Protein AF-A0A812IC26-F1 (afdb_monomer_lite)

Secondary structure (DSSP, 8-state):
-EEEEEETTTEEEEEE--TT-BHHHHHHHHHTT--S---S-EEEEETTEEEPTT-B--HHHHHH-EEEEEGGGG--SSPPP-S-GGG--EEHHHHHHHHHHHHHHGGG-B--SSTTTTSBP-GGG-BHHHHIIIIIHHHHTBTTTBT---HHHHH-S-GGGG--SEEEE--------------SSS------------BHHHHHHHHHHHHHHHT--TT-EEE-HHHHS-TTSHHHH--SSGGGSHHHHHHHHSSEEEEEEPTT-GGGG-HHHHHHHH---SS-TTSPPPEEEEEEE-TTS-EEEE-SS--GGGGGS-HHHHHHHHHHHHTTS-HHHHHHHHT--GGGSPPGGGTSTT-TT-THHHHHHHHHHHTT-

pLDDT: mean 78.59, std 21.85, range [24.56, 97.12]

Radius of gyration: 23.0 Å; chains: 1; bounding box: 57×52×63 Å

Foldseek 3Di:
DWAWEQEQPPGTDTDDDDWQDFPVNVVVVVVVVDPDDAAFFKWKDFQADTGDGRHTCDPVSRVRHIYIDGCRLLFDNAFADAPALLLLFDFLVSLVSVLVSCQRPQQVYADCDDPRGRHGGHLQQAALVNCLVVPFPRRQAPHDVRLGAFSSRRRDPDSNLRGAQEEEQEDADDDDDQPQPDDPDDDRDGDDDDGLRDRSLLVSLQVVVVCVQQVHDSSHTYNDLSRSAGSSCNVVQDDPDPCSHSNNSNLLRYLAYEYEAGPQLVCLLALVSVVSVQPAPPPDPPDRGHKYKYWYADPVSHIAMQTDDFHDVLVVDDVVVSVVVNCVRRVVPPCVSVVSSVVHDNLVSDDPPPPPVDDPPPPVSVVVVVSVVVVVD

Structure (mmCIF, N/CA/C/O backbone):
data_AF-A0A812IC26-F1
#
_entry.id   AF-A0A812IC26-F1
#
loop_
_atom_site.group_PDB
_atom_site.id
_atom_site.type_symbol
_atom_site.label_atom_id
_atom_site.label_alt_id
_atom_site.label_comp_id
_atom_site.label_asym_id
_atom_site.label_entity_id
_atom_site.label_seq_id
_atom_site.pdbx_PDB_ins_code
_atom_site.Cartn_x
_atom_site.Cartn_y
_atom_site.Cartn_z
_atom_site.occupancy
_atom_site.B_iso_or_equiv
_atom_site.auth_seq_id
_atom_site.auth_comp_id
_atom_site.auth_asym_id
_atom_site.auth_atom_id
_atom_site.pdbx_PDB_model_num
ATOM 1 N N . MET A 1 1 ? -28.533 -3.841 28.587 1.00 87.88 1 MET A N 1
ATOM 2 C CA . MET A 1 1 ? -28.176 -3.958 27.155 1.00 87.88 1 MET A CA 1
ATOM 3 C C . MET A 1 1 ? -26.766 -4.521 27.068 1.00 87.88 1 MET A C 1
ATOM 5 O O . MET A 1 1 ? -25.979 -4.251 27.968 1.00 87.88 1 MET A O 1
ATOM 9 N N . SER A 1 2 ? -26.449 -5.312 26.048 1.00 92.31 2 SER A N 1
ATOM 10 C CA . SER A 1 2 ? -25.090 -5.807 25.799 1.00 92.31 2 SER A CA 1
ATOM 11 C C . SER A 1 2 ? -24.485 -5.094 24.594 1.00 92.31 2 SER A C 1
ATOM 13 O O . SER A 1 2 ? -25.153 -4.957 23.574 1.00 92.31 2 SER A O 1
ATOM 15 N N . LEU A 1 3 ? -23.233 -4.669 24.716 1.00 95.88 3 LEU A N 1
ATOM 16 C CA . LEU A 1 3 ? -22.389 -4.235 23.612 1.00 95.88 3 LEU A CA 1
ATOM 17 C C . LEU A 1 3 ? -21.747 -5.472 22.974 1.00 95.88 3 LEU A C 1
ATOM 19 O O . LEU A 1 3 ? -21.038 -6.217 23.656 1.00 95.88 3 LEU A O 1
ATOM 23 N N . ALA A 1 4 ? -21.973 -5.664 21.675 1.00 96.31 4 ALA A N 1
ATOM 24 C CA . ALA A 1 4 ? -21.235 -6.636 20.877 1.00 96.31 4 ALA A CA 1
ATOM 25 C C . ALA A 1 4 ? -19.895 -6.032 20.430 1.00 96.31 4 ALA A C 1
ATOM 27 O O . ALA A 1 4 ? -19.865 -4.955 19.834 1.00 96.31 4 ALA A O 1
ATOM 28 N N . VAL A 1 5 ? -18.798 -6.730 20.717 1.00 95.94 5 VAL A N 1
ATOM 29 C CA . VAL A 1 5 ? -17.430 -6.352 20.345 1.00 95.94 5 VAL A CA 1
ATOM 30 C C . VAL A 1 5 ? -16.889 -7.430 19.415 1.00 95.94 5 VAL A C 1
ATOM 32 O O . VAL A 1 5 ? -16.542 -8.518 19.870 1.00 95.94 5 VAL A O 1
ATOM 35 N N . ASP A 1 6 ? -16.847 -7.168 18.113 1.00 94.81 6 ASP A N 1
ATOM 36 C CA . ASP A 1 6 ? -16.187 -8.057 17.157 1.00 94.81 6 ASP A CA 1
ATOM 37 C C . ASP A 1 6 ? -14.669 -7.917 17.293 1.00 94.81 6 ASP A C 1
ATOM 39 O O . ASP A 1 6 ? -14.113 -6.834 17.097 1.00 94.81 6 ASP A O 1
ATOM 43 N N . VAL A 1 7 ? -14.003 -9.014 17.647 1.00 91.19 7 VAL A N 1
ATOM 44 C CA . VAL A 1 7 ? -12.547 -9.116 17.693 1.00 91.19 7 VAL A CA 1
ATOM 45 C C . VAL A 1 7 ? -12.116 -10.047 16.554 1.00 91.19 7 VAL A C 1
ATOM 47 O O . VAL A 1 7 ? -12.247 -11.272 16.677 1.00 91.19 7 VAL A O 1
ATOM 50 N N . PRO A 1 8 ? -11.603 -9.502 15.438 1.00 86.69 8 PRO A N 1
ATOM 51 C CA . PRO A 1 8 ? -11.190 -10.280 14.276 1.00 86.69 8 PRO A CA 1
ATOM 52 C C . PRO A 1 8 ? -10.247 -11.428 14.660 1.00 86.69 8 PRO A C 1
ATOM 54 O O . PRO A 1 8 ? -9.259 -11.234 15.364 1.00 86.69 8 PRO A O 1
ATOM 57 N N . GLY A 1 9 ? -10.572 -12.645 14.213 1.00 80.81 9 GLY A N 1
ATOM 58 C CA . GLY A 1 9 ? -9.812 -13.863 14.524 1.00 80.81 9 GLY A CA 1
ATOM 59 C C . GLY A 1 9 ? -10.130 -14.523 15.874 1.00 80.81 9 GLY A C 1
ATOM 60 O O . GLY A 1 9 ? -9.715 -15.658 16.087 1.00 80.81 9 GLY A O 1
ATOM 61 N N . VAL A 1 10 ? -10.889 -13.864 16.755 1.00 85.06 10 VAL A N 1
ATOM 62 C CA . VAL A 1 10 ? -11.349 -14.420 18.044 1.00 85.06 10 VAL A CA 1
ATOM 63 C C . VAL A 1 10 ? -12.863 -14.645 18.032 1.00 85.06 10 VAL A C 1
ATOM 65 O O . VAL A 1 10 ? -13.332 -15.686 18.484 1.00 85.06 10 VAL A O 1
ATOM 68 N N . GLY A 1 11 ? -13.622 -13.696 17.481 1.00 88.06 11 GLY A N 1
ATOM 69 C CA . GLY A 1 11 ? -15.082 -13.719 17.412 1.00 88.06 11 GLY A CA 1
ATOM 70 C C . GLY A 1 11 ? -15.726 -12.550 18.157 1.00 88.06 11 GLY A C 1
ATOM 71 O O . GLY A 1 11 ? -15.061 -11.589 18.542 1.00 88.06 11 GLY A O 1
ATOM 72 N N . SER A 1 12 ? -17.042 -12.632 18.358 1.00 93.00 12 SER A N 1
ATOM 73 C CA . SER A 1 12 ? -17.798 -11.585 19.046 1.00 93.00 12 SER A CA 1
ATOM 74 C C . SER A 1 12 ? -17.805 -11.804 20.559 1.00 93.00 12 SER A C 1
ATOM 76 O O . SER A 1 12 ? -18.192 -12.868 21.046 1.00 93.00 12 SER A O 1
ATOM 78 N N . LEU A 1 13 ? -17.391 -10.785 21.308 1.00 94.12 13 LEU A N 1
ATOM 79 C CA . LEU A 1 13 ? -17.480 -10.721 22.762 1.00 94.12 13 LEU A CA 1
ATOM 80 C C . LEU A 1 13 ? -18.705 -9.893 23.165 1.00 94.12 13 LEU A C 1
ATOM 82 O O . LEU A 1 13 ? -19.020 -8.886 22.536 1.00 94.12 13 LEU A O 1
ATOM 86 N N . SER A 1 14 ? -19.369 -10.286 24.251 1.00 94.50 14 SER A N 1
ATOM 87 C CA . SER A 1 14 ? -20.509 -9.549 24.805 1.00 94.50 14 SER A CA 1
ATOM 88 C C . SER A 1 14 ? -20.125 -8.891 26.126 1.00 94.50 14 SER A C 1
ATOM 90 O O . SER A 1 14 ? -19.781 -9.581 27.089 1.00 94.50 14 SER A O 1
ATOM 92 N N . LEU A 1 15 ? -20.218 -7.564 26.181 1.00 94.25 15 LEU A N 1
ATOM 93 C CA . LEU A 1 15 ? -19.933 -6.752 27.364 1.00 94.25 15 LEU A CA 1
ATOM 94 C C . LEU A 1 15 ? -21.216 -6.049 27.848 1.00 94.25 15 LEU A C 1
ATOM 96 O O . LEU A 1 15 ? -21.924 -5.466 27.027 1.00 94.25 15 LEU A O 1
ATOM 100 N N . PRO A 1 16 ? -21.547 -6.045 29.153 1.00 94.75 16 PRO A N 1
ATOM 101 C CA . PRO A 1 16 ? -22.665 -5.255 29.662 1.00 94.75 16 PRO A CA 1
ATOM 102 C C . PRO A 1 16 ? -22.451 -3.757 29.415 1.00 94.75 16 PRO A C 1
ATOM 104 O O . PRO A 1 16 ? -21.486 -3.165 29.900 1.00 94.75 16 PRO A O 1
ATOM 107 N N . TRP A 1 17 ? -23.366 -3.133 28.677 1.00 96.38 17 TRP A N 1
ATOM 108 C CA . TRP A 1 17 ? -23.317 -1.697 28.422 1.00 96.38 17 TRP A CA 1
ATOM 109 C C . TRP A 1 17 ? -24.003 -0.914 29.545 1.00 96.38 17 TRP A C 1
ATOM 111 O O . TRP A 1 17 ? -25.083 -1.296 30.008 1.00 96.38 17 TRP A O 1
ATOM 121 N N . HIS A 1 18 ? -23.393 0.203 29.935 1.00 94.69 18 HIS A N 1
ATOM 122 C CA . HIS A 1 18 ? -23.924 1.176 30.885 1.00 94.69 18 HIS A CA 1
ATOM 123 C C . HIS A 1 18 ? -23.484 2.596 30.498 1.00 94.69 18 HIS A C 1
ATOM 125 O O . HIS A 1 18 ? -22.534 2.780 29.735 1.00 94.69 18 HIS A O 1
ATOM 131 N N . VAL A 1 19 ? -24.179 3.603 31.032 1.00 93.50 19 VAL A N 1
ATOM 132 C CA . VAL A 1 19 ? -23.830 5.014 30.822 1.00 93.50 19 VAL A CA 1
ATOM 133 C C . VAL A 1 19 ? -22.441 5.282 31.399 1.00 93.50 19 VAL A C 1
ATOM 135 O O . VAL A 1 19 ? -22.195 4.981 32.563 1.00 93.50 19 VAL A O 1
ATOM 138 N N . GLY A 1 20 ? -21.554 5.854 30.584 1.00 93.94 20 GLY A N 1
ATOM 139 C CA . GLY A 1 20 ? -20.173 6.153 30.968 1.00 93.94 20 GLY A CA 1
ATOM 140 C C . GLY A 1 20 ? -19.151 5.082 30.583 1.00 93.94 20 GLY A C 1
ATOM 141 O O . GLY A 1 20 ? -17.967 5.323 30.777 1.00 93.94 20 GLY A O 1
ATOM 142 N N . LEU A 1 21 ? -19.569 3.949 30.000 1.00 96.44 21 LEU A N 1
ATOM 143 C CA . LEU A 1 21 ? -18.634 2.967 29.444 1.00 96.44 21 LEU A CA 1
ATOM 144 C C . LEU A 1 21 ? -17.752 3.625 28.373 1.00 96.44 21 LEU A C 1
ATOM 146 O O . LEU A 1 21 ? -18.279 4.203 27.419 1.00 96.44 21 LEU A O 1
ATOM 150 N N . THR A 1 22 ? -16.432 3.502 28.504 1.00 97.12 22 THR A N 1
ATOM 151 C CA . THR A 1 22 ? -15.472 4.122 27.581 1.00 97.12 22 THR A CA 1
ATOM 152 C C . THR A 1 22 ? -14.854 3.123 26.604 1.00 97.12 22 THR A C 1
ATOM 154 O O . THR A 1 22 ? -14.890 1.906 26.811 1.00 97.12 22 THR A O 1
ATOM 157 N N . THR A 1 23 ? -14.247 3.628 25.531 1.00 95.44 23 THR A N 1
ATOM 158 C CA . THR A 1 23 ? -13.433 2.832 24.599 1.00 95.44 23 THR A CA 1
ATOM 159 C C . THR A 1 23 ? -12.290 2.091 25.296 1.00 95.44 23 THR A C 1
ATOM 161 O O . THR A 1 23 ? -12.071 0.909 25.024 1.00 95.44 23 THR A O 1
ATOM 164 N N . ASP A 1 24 ? -11.608 2.737 26.242 1.00 94.94 24 ASP A N 1
ATOM 165 C CA . ASP A 1 24 ? -10.506 2.146 27.008 1.00 94.94 24 ASP A CA 1
ATOM 166 C C . ASP A 1 24 ? -10.986 0.974 27.882 1.00 94.94 24 ASP A C 1
ATOM 168 O O . ASP A 1 24 ? -10.296 -0.044 27.992 1.00 94.94 24 ASP A O 1
ATOM 172 N N . ASP A 1 25 ? -12.189 1.064 28.458 1.00 95.62 25 ASP A N 1
ATOM 173 C CA . ASP A 1 25 ? -12.786 -0.032 29.230 1.00 95.62 25 ASP A CA 1
ATOM 174 C C . ASP A 1 25 ? -13.107 -1.242 28.349 1.00 95.62 25 ASP A C 1
ATOM 176 O O . ASP A 1 25 ? -12.844 -2.385 28.735 1.00 95.62 25 ASP A O 1
ATOM 180 N N . VAL A 1 26 ? -13.628 -1.002 27.141 1.00 95.19 26 VAL A N 1
ATOM 181 C CA . VAL A 1 26 ? -13.911 -2.055 26.155 1.00 95.19 26 VAL A CA 1
ATOM 182 C C . VAL A 1 26 ? -12.618 -2.745 25.712 1.00 95.19 26 VAL A C 1
ATOM 184 O O . VAL A 1 26 ? -12.562 -3.977 25.670 1.00 95.19 26 VAL A O 1
ATOM 187 N N . ILE A 1 27 ? -11.560 -1.978 25.431 1.00 93.31 27 ILE A N 1
ATOM 188 C CA . ILE A 1 27 ? -10.242 -2.515 25.062 1.00 93.31 27 ILE A CA 1
ATOM 189 C C . ILE A 1 27 ? -9.655 -3.334 26.216 1.00 93.31 27 ILE A C 1
ATOM 191 O O . ILE A 1 27 ? -9.211 -4.465 26.003 1.00 93.31 27 ILE A O 1
ATOM 195 N N . ARG A 1 28 ? -9.700 -2.812 27.450 1.00 92.56 28 ARG A N 1
ATOM 196 C CA . ARG A 1 28 ? -9.220 -3.517 28.649 1.00 92.56 28 ARG A CA 1
ATOM 197 C C . ARG A 1 28 ? -9.967 -4.830 28.850 1.00 92.56 28 ARG A C 1
ATOM 199 O O . ARG A 1 28 ? -9.340 -5.847 29.131 1.00 92.56 28 ARG A O 1
ATOM 206 N N . PHE A 1 29 ? -11.284 -4.836 28.658 1.00 93.00 29 PHE A N 1
ATOM 207 C CA . PHE A 1 29 ? -12.080 -6.057 28.717 1.00 93.00 29 PHE A CA 1
ATOM 208 C C . PHE A 1 29 ? -11.655 -7.073 27.652 1.00 93.00 29 PHE A C 1
ATOM 210 O O . PHE A 1 29 ? -11.419 -8.235 27.988 1.00 93.00 29 PHE A O 1
ATOM 217 N N . ALA A 1 30 ? -11.503 -6.649 26.394 1.00 91.38 30 ALA A N 1
ATOM 218 C CA . ALA A 1 30 ? -11.080 -7.534 25.311 1.00 91.38 30 ALA A CA 1
ATOM 219 C C . ALA A 1 30 ? -9.701 -8.162 25.585 1.00 91.38 30 ALA A C 1
ATOM 221 O O . ALA A 1 30 ? -9.525 -9.364 25.387 1.00 91.38 30 ALA A O 1
ATOM 222 N N . LEU A 1 31 ? -8.759 -7.394 26.142 1.00 88.38 31 LEU A N 1
ATOM 223 C CA . LEU A 1 31 ? -7.432 -7.881 26.537 1.00 88.38 31 LEU A CA 1
ATOM 224 C C . LEU A 1 31 ? -7.481 -9.005 27.583 1.00 88.38 31 LEU A C 1
ATOM 226 O O . LEU A 1 31 ? -6.656 -9.909 27.538 1.00 88.38 31 LEU A O 1
ATOM 230 N N . THR A 1 32 ? -8.463 -9.013 28.490 1.00 88.38 32 THR A N 1
ATOM 231 C CA . THR A 1 32 ? -8.605 -10.117 29.465 1.00 88.38 32 THR A CA 1
ATOM 232 C C . THR A 1 32 ? -9.073 -11.435 28.842 1.00 88.38 32 THR A C 1
ATOM 234 O O . THR A 1 32 ? -9.007 -12.480 29.487 1.00 88.38 32 THR A O 1
ATOM 237 N N . ARG A 1 33 ? -9.583 -11.401 27.605 1.00 86.12 33 ARG A N 1
ATOM 238 C CA . ARG A 1 33 ? -10.199 -12.549 26.921 1.00 86.12 33 ARG A CA 1
ATOM 239 C C . ARG A 1 33 ? -9.376 -13.077 25.752 1.00 86.12 33 ARG A C 1
ATOM 241 O O . ARG A 1 33 ? -9.688 -14.150 25.244 1.00 86.12 33 ARG A O 1
ATOM 248 N N . VAL A 1 34 ? -8.334 -12.356 25.346 1.00 83.50 34 VAL A N 1
ATOM 249 C CA . VAL A 1 34 ? -7.457 -12.727 24.235 1.00 83.50 34 VAL A CA 1
ATOM 250 C C . VAL A 1 34 ? -6.061 -13.009 24.777 1.00 83.50 34 VAL A C 1
ATOM 252 O O . VAL A 1 34 ? -5.439 -12.149 25.385 1.00 83.50 34 VAL A O 1
ATOM 255 N N . SER A 1 35 ? -5.555 -14.222 24.550 1.00 74.25 35 SER A N 1
ATOM 256 C CA . SER A 1 35 ? -4.251 -14.674 25.062 1.00 74.25 35 SER A CA 1
ATOM 257 C C . SER A 1 35 ? -3.044 -14.170 24.259 1.00 74.25 35 SER A C 1
ATOM 259 O O . SER A 1 35 ? -1.904 -14.330 24.694 1.00 74.25 35 SER A O 1
ATOM 261 N N . GLN A 1 36 ? -3.266 -13.588 23.079 1.00 73.06 36 GLN A N 1
ATOM 262 C CA . GLN A 1 36 ? -2.198 -13.088 22.214 1.00 73.06 36 GLN A CA 1
ATOM 263 C C . GLN A 1 36 ? -1.630 -11.764 22.734 1.00 73.06 36 GLN A C 1
ATOM 265 O O . GLN A 1 36 ? -2.377 -10.896 23.180 1.00 73.06 36 GLN A O 1
ATOM 270 N N . ARG A 1 37 ? -0.307 -11.584 22.618 1.00 77.88 37 ARG A N 1
ATOM 271 C CA . ARG A 1 37 ? 0.336 -10.283 22.851 1.00 77.88 37 ARG A CA 1
ATOM 272 C C . ARG A 1 37 ? -0.104 -9.282 21.789 1.00 77.88 37 ARG A C 1
ATOM 274 O O . ARG A 1 37 ? -0.254 -9.633 20.621 1.00 77.88 37 ARG A O 1
ATOM 281 N N . TRP A 1 38 ? -0.348 -8.048 22.219 1.00 85.44 38 TRP A N 1
ATOM 282 C CA . TRP A 1 38 ? -0.784 -6.957 21.356 1.00 85.44 38 TRP A CA 1
ATOM 283 C C . TRP A 1 38 ? 0.335 -5.920 21.254 1.00 85.44 38 TRP A C 1
ATOM 285 O O . TRP A 1 38 ? 0.819 -5.427 22.268 1.00 85.44 38 TRP A O 1
ATOM 295 N N . HIS A 1 39 ? 0.713 -5.583 20.029 1.00 84.88 39 HIS A N 1
ATOM 296 C CA . HIS A 1 39 ? 1.745 -4.619 19.659 1.00 84.88 39 HIS A CA 1
ATOM 297 C C . HIS A 1 39 ? 1.134 -3.496 18.817 1.00 84.88 39 HIS A C 1
ATOM 299 O O . HIS A 1 39 ? 0.123 -3.701 18.137 1.00 84.88 39 HIS A O 1
ATOM 305 N N . GLY A 1 40 ? 1.724 -2.307 18.883 1.00 84.88 40 GLY A N 1
ATOM 306 C CA . GLY A 1 40 ? 1.237 -1.104 18.209 1.00 84.88 40 GLY A CA 1
ATOM 307 C C . GLY A 1 40 ? -0.170 -0.654 18.601 1.00 84.88 40 GLY A C 1
ATOM 308 O O . GLY A 1 40 ? -0.735 -1.094 19.607 1.00 84.88 40 GLY A O 1
ATOM 309 N N . ASN A 1 41 ? -0.754 0.231 17.797 1.00 88.56 41 ASN A N 1
ATOM 310 C CA . ASN A 1 41 ? -2.016 0.886 18.139 1.00 88.56 41 ASN A CA 1
ATOM 311 C C . ASN A 1 41 ? -3.234 -0.034 18.070 1.00 88.56 41 ASN A C 1
ATOM 313 O O . ASN A 1 41 ? -3.218 -1.120 17.472 1.00 88.56 41 ASN A O 1
ATOM 317 N N . LYS A 1 42 ? -4.312 0.434 18.696 1.00 90.62 42 LYS A N 1
ATOM 318 C CA . LYS A 1 42 ? -5.634 -0.186 18.704 1.00 90.62 42 LYS A CA 1
ATOM 319 C C . LYS A 1 42 ? -6.669 0.863 18.361 1.00 90.62 42 LYS A C 1
ATOM 321 O O . LYS A 1 42 ? -6.502 2.029 18.706 1.00 90.62 42 LYS A O 1
ATOM 326 N N . LEU A 1 43 ? -7.728 0.433 17.692 1.00 92.38 43 LEU A N 1
ATOM 327 C CA . LEU A 1 43 ? -8.830 1.309 17.336 1.00 92.38 43 LEU A CA 1
ATOM 328 C C . LEU A 1 43 ? -10.148 0.560 17.494 1.00 92.38 43 LEU A C 1
ATOM 330 O O . LEU A 1 43 ? -10.287 -0.555 16.997 1.00 92.38 43 LEU A O 1
ATOM 334 N N . LEU A 1 44 ? -11.121 1.178 18.157 1.00 95.62 44 LEU A N 1
ATOM 335 C CA . LEU A 1 44 ? -12.506 0.729 18.081 1.00 95.62 44 LEU A CA 1
ATOM 336 C C . LEU A 1 44 ? -13.200 1.471 16.946 1.00 95.62 44 LEU A C 1
ATOM 338 O O . LEU A 1 44 ? -13.047 2.680 16.794 1.00 95.62 44 LEU A O 1
ATOM 342 N N . THR A 1 45 ? -13.968 0.743 16.146 1.00 94.62 45 THR A N 1
ATOM 343 C CA . THR A 1 45 ? -14.735 1.321 15.037 1.00 94.62 45 THR A CA 1
ATOM 344 C C . THR A 1 45 ? -16.197 0.916 15.129 1.00 94.62 45 THR A C 1
ATOM 346 O O . THR A 1 45 ? -16.514 -0.168 15.618 1.00 94.62 45 THR A O 1
ATOM 349 N N . SER A 1 46 ? -17.097 1.791 14.688 1.00 93.44 46 SER A N 1
ATOM 350 C CA . SER A 1 46 ? -18.534 1.513 14.611 1.00 93.44 46 SER A CA 1
ATOM 351 C C . SER A 1 46 ? -19.135 2.263 13.429 1.00 93.44 46 SER A C 1
ATOM 353 O O . SER A 1 46 ? -19.158 3.495 13.407 1.00 93.44 46 SER A O 1
ATOM 355 N N . GLY A 1 47 ? -19.585 1.528 12.411 1.00 90.00 47 GLY A N 1
ATOM 356 C 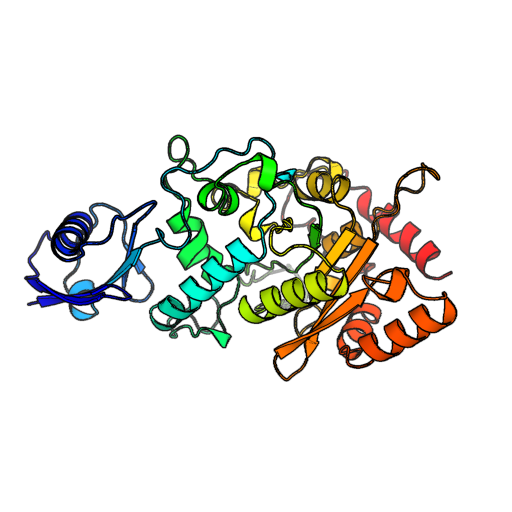CA . GLY A 1 47 ? -20.047 2.133 11.163 1.00 90.00 47 GLY A CA 1
ATOM 357 C C . GLY A 1 47 ? -18.959 3.007 10.526 1.00 90.00 47 GLY A C 1
ATOM 358 O O . GLY A 1 47 ? -17.866 2.538 10.225 1.00 90.00 47 GLY A O 1
ATOM 359 N N . LEU A 1 48 ? -19.261 4.296 10.358 1.00 90.12 48 LEU A N 1
ATOM 360 C CA . LEU A 1 48 ? -18.353 5.303 9.796 1.00 90.12 48 LEU A CA 1
ATOM 361 C C . LEU A 1 48 ? -17.370 5.900 10.814 1.00 90.12 48 LEU A C 1
ATOM 363 O O . LEU A 1 48 ? -16.534 6.721 10.443 1.00 90.12 48 LEU A O 1
ATOM 367 N N . GLN A 1 49 ? -17.489 5.549 12.094 1.00 91.44 49 GLN A N 1
ATOM 368 C CA . GLN A 1 49 ? -16.741 6.198 13.165 1.00 91.44 49 GLN A CA 1
ATOM 369 C C . GLN A 1 49 ? -15.494 5.408 13.556 1.00 91.44 49 GLN A C 1
ATOM 371 O O . GLN A 1 49 ? -15.543 4.194 13.772 1.00 91.44 49 GLN A O 1
ATOM 376 N N . GLN A 1 50 ? -14.397 6.145 13.712 1.00 94.38 50 GLN A N 1
ATOM 377 C CA . GLN A 1 50 ? -13.211 5.744 14.457 1.00 94.38 50 GLN A CA 1
ATOM 378 C C . GLN A 1 50 ? -13.332 6.343 15.856 1.00 94.38 50 GLN A C 1
ATOM 380 O O . GLN A 1 50 ? -13.412 7.563 15.980 1.00 94.38 50 GLN A O 1
ATOM 385 N N . LEU A 1 51 ? -13.393 5.501 16.883 1.00 94.00 51 LEU A N 1
ATOM 386 C CA . LEU A 1 51 ? -13.589 5.943 18.260 1.00 94.00 51 LEU A CA 1
ATOM 387 C C . LEU A 1 51 ? -12.233 6.220 18.912 1.00 94.00 51 LEU A C 1
ATOM 389 O O . LEU A 1 51 ? -11.326 5.382 18.863 1.00 94.00 51 LEU A O 1
ATOM 393 N N . GLY A 1 52 ? -12.100 7.398 19.513 1.00 89.88 52 GLY A N 1
ATOM 394 C CA . GLY A 1 52 ? -10.884 7.849 20.181 1.00 89.88 52 GLY A CA 1
ATOM 395 C C . GLY A 1 52 ? -10.642 7.156 21.522 1.00 89.88 52 GLY A C 1
ATOM 396 O O . GLY A 1 52 ? -11.486 6.423 22.040 1.00 89.88 52 GLY A O 1
ATOM 397 N N . SER A 1 53 ? -9.476 7.405 22.119 1.00 88.44 53 SER A N 1
ATOM 398 C CA . SER A 1 53 ? -9.193 6.942 23.484 1.00 88.44 53 SER A CA 1
ATOM 399 C C . SER A 1 53 ? -10.086 7.664 24.491 1.00 88.44 53 SER A C 1
ATOM 401 O O . SER A 1 53 ? -10.344 8.863 24.359 1.00 88.44 53 SER A O 1
ATOM 403 N N . ASN A 1 54 ? -10.558 6.914 25.485 1.00 93.06 54 ASN A N 1
ATOM 404 C CA . ASN A 1 54 ? -11.442 7.383 26.550 1.00 93.06 54 ASN A CA 1
ATOM 405 C C . ASN A 1 54 ? -12.755 8.051 26.065 1.00 93.06 54 ASN A C 1
ATOM 407 O O . ASN A 1 54 ? -13.375 8.827 26.792 1.00 93.06 54 ASN A O 1
ATOM 411 N N . GLU A 1 55 ? -13.198 7.758 24.838 1.00 95.38 55 GLU A N 1
ATOM 412 C CA . GLU A 1 55 ? -14.477 8.229 24.300 1.00 95.38 55 GLU A CA 1
ATOM 413 C C . GLU A 1 55 ? -15.636 7.400 24.875 1.00 95.38 55 GLU A C 1
ATOM 415 O O . GLU A 1 55 ? -15.526 6.183 25.042 1.00 95.38 55 GLU A O 1
ATOM 420 N N . VAL A 1 56 ? -16.762 8.047 25.189 1.00 96.06 56 VAL A N 1
ATOM 421 C CA . VAL A 1 56 ? -17.933 7.374 25.768 1.00 96.06 56 VAL A CA 1
ATOM 422 C C . VAL A 1 56 ? -18.700 6.612 24.686 1.00 96.06 56 VAL A C 1
ATOM 424 O O . VAL A 1 56 ? -19.144 7.187 23.693 1.00 96.06 56 VAL A O 1
ATOM 427 N N . ILE A 1 57 ? -18.941 5.320 24.916 1.00 95.94 57 ILE A N 1
ATOM 428 C CA . ILE A 1 57 ? -19.749 4.476 24.035 1.00 95.94 57 ILE A CA 1
ATOM 429 C C . ILE A 1 57 ? -21.220 4.863 24.179 1.00 95.94 57 ILE A C 1
ATOM 431 O O . ILE A 1 57 ? -21.887 4.521 25.161 1.00 95.94 57 ILE A O 1
ATOM 435 N N . THR A 1 58 ? -21.748 5.555 23.171 1.00 94.94 58 THR A N 1
ATOM 436 C CA . THR A 1 58 ? -23.161 5.945 23.143 1.00 94.94 58 THR A CA 1
ATOM 437 C C . THR A 1 58 ? -24.081 4.726 23.061 1.00 94.94 58 THR A C 1
ATOM 439 O O . THR A 1 58 ? -23.688 3.642 22.621 1.00 94.94 58 THR A O 1
ATOM 442 N N . GLN A 1 59 ? -25.350 4.905 23.431 1.00 93.38 59 GLN A N 1
ATOM 443 C CA . GLN A 1 59 ? -26.357 3.855 23.275 1.00 93.38 59 GLN A CA 1
ATOM 444 C C . GLN A 1 59 ? -26.498 3.417 21.806 1.00 93.38 59 GLN A C 1
ATOM 446 O O . GLN A 1 59 ? -26.652 2.229 21.536 1.00 93.38 59 GLN A O 1
ATOM 451 N N . GLN A 1 60 ? -26.395 4.355 20.856 1.00 92.62 60 GLN A N 1
ATOM 452 C CA . GLN A 1 60 ? -26.462 4.063 19.422 1.00 92.62 60 GLN A CA 1
ATOM 453 C C . GLN A 1 60 ? -25.265 3.224 18.956 1.00 92.62 60 GLN A C 1
ATOM 455 O O . GLN A 1 60 ? -25.450 2.230 18.257 1.00 92.62 60 GLN A O 1
ATOM 460 N N . THR A 1 61 ? -24.051 3.577 19.386 1.00 92.75 61 THR A N 1
ATOM 461 C CA . THR A 1 61 ? -22.833 2.794 19.126 1.00 92.75 61 THR A CA 1
ATOM 462 C C . THR A 1 61 ? -22.966 1.384 19.698 1.00 92.75 61 THR A C 1
ATOM 464 O O . THR A 1 61 ? -22.618 0.406 19.044 1.00 92.75 61 THR A O 1
ATOM 467 N N . ALA A 1 62 ? -23.533 1.258 20.899 1.00 91.88 62 ALA A N 1
ATOM 468 C CA . ALA A 1 62 ? -23.713 -0.036 21.535 1.00 91.88 62 ALA A CA 1
ATOM 469 C C . ALA A 1 62 ? -24.742 -0.936 20.842 1.00 91.88 62 ALA A C 1
ATOM 471 O O . ALA A 1 62 ? -24.541 -2.148 20.801 1.00 91.88 62 ALA A O 1
ATOM 472 N N . LEU A 1 63 ? -25.799 -0.356 20.263 1.00 92.69 63 LEU A N 1
ATOM 473 C CA . LEU A 1 63 ? -26.773 -1.082 19.443 1.00 92.69 63 LEU A CA 1
ATOM 474 C C . LEU A 1 63 ? -26.174 -1.565 18.116 1.00 92.69 63 LEU A C 1
ATOM 476 O O . LEU A 1 63 ? -26.472 -2.675 17.686 1.00 92.69 63 LEU A O 1
ATOM 480 N N . SER A 1 64 ? -25.324 -0.750 17.486 1.00 91.44 64 SER A N 1
ATOM 481 C CA . SER A 1 64 ? -24.638 -1.104 16.234 1.00 91.44 64 SER A CA 1
ATOM 482 C C . SER A 1 64 ? -23.488 -2.095 16.435 1.00 91.44 64 SER A C 1
ATOM 484 O O . SER A 1 64 ? -23.068 -2.755 15.486 1.00 91.44 64 SER A O 1
ATOM 486 N N . GLY A 1 65 ? -22.974 -2.196 17.662 1.00 94.31 65 GLY A N 1
ATOM 487 C CA . GLY A 1 65 ? -21.758 -2.935 17.972 1.00 94.31 65 GLY A CA 1
ATOM 488 C C . GLY A 1 65 ? -20.491 -2.173 17.581 1.00 94.31 65 GLY A C 1
ATOM 489 O O . GLY A 1 65 ? -20.519 -1.131 16.915 1.00 94.31 65 GLY A O 1
ATOM 490 N N . VAL A 1 66 ? -19.356 -2.703 18.025 1.00 96.50 66 VAL A N 1
ATOM 491 C CA . VAL A 1 66 ? -18.026 -2.165 17.727 1.00 96.50 66 VAL A CA 1
ATOM 492 C C . VAL A 1 66 ? -17.115 -3.263 17.198 1.00 96.50 66 VAL A C 1
ATOM 494 O O . VAL A 1 66 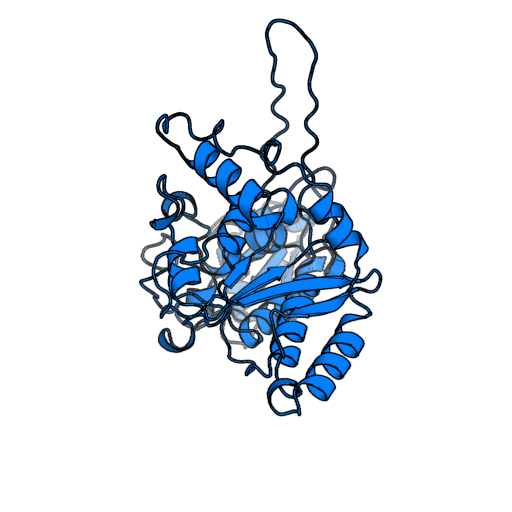? -17.243 -4.427 17.570 1.00 96.50 66 VAL A O 1
ATOM 497 N N . VAL A 1 67 ? -16.169 -2.882 16.352 1.00 96.00 67 VAL A N 1
ATOM 498 C CA . VAL A 1 67 ? -15.100 -3.746 15.850 1.00 96.00 67 VAL A CA 1
ATOM 499 C C . VAL A 1 67 ? -13.793 -3.275 16.467 1.00 96.00 67 VAL A C 1
ATOM 501 O O . VAL A 1 67 ? -13.438 -2.099 16.345 1.00 96.00 67 VAL A O 1
ATOM 504 N N . LEU A 1 68 ? -13.074 -4.188 17.115 1.00 94.81 68 LEU A N 1
ATOM 505 C CA . LEU A 1 68 ? -11.759 -3.927 17.677 1.00 94.81 68 LEU A CA 1
ATOM 506 C C . LEU A 1 68 ? -10.670 -4.246 16.663 1.00 94.81 68 LEU A C 1
ATOM 508 O O . LEU A 1 68 ? -10.385 -5.400 16.358 1.00 94.81 68 LEU A O 1
ATOM 512 N N . VAL A 1 69 ? -10.024 -3.199 16.175 1.00 93.88 69 VAL A N 1
ATOM 513 C CA . VAL A 1 69 ? -8.913 -3.290 15.242 1.00 93.88 69 VAL A CA 1
ATOM 514 C C . VAL A 1 69 ? -7.608 -3.412 16.017 1.00 93.88 69 VAL A C 1
ATOM 516 O O . VAL A 1 69 ? -7.263 -2.553 16.835 1.00 93.88 69 VAL A O 1
ATOM 519 N N . ASN A 1 70 ? -6.861 -4.475 15.725 1.00 91.88 70 ASN A N 1
ATOM 520 C CA . ASN A 1 70 ? -5.543 -4.715 16.288 1.00 91.88 70 ASN A CA 1
ATOM 521 C C . ASN A 1 70 ? -4.464 -4.692 15.196 1.00 91.88 70 ASN A C 1
ATOM 523 O O . ASN A 1 70 ? -4.334 -5.647 14.436 1.00 91.88 70 ASN A O 1
ATOM 527 N N . TYR A 1 71 ? -3.638 -3.642 15.172 1.00 93.50 71 TYR A N 1
ATOM 528 C CA . TYR A 1 71 ? -2.586 -3.488 14.162 1.00 93.50 71 TYR A CA 1
ATOM 529 C C . TYR A 1 71 ? -1.328 -4.342 14.395 1.00 93.50 71 TYR A C 1
ATOM 531 O O . TYR A 1 71 ? -0.419 -4.289 13.577 1.00 93.50 71 TYR A O 1
ATOM 539 N N . SER A 1 72 ? -1.278 -5.200 15.425 1.00 91.25 72 SER A N 1
ATOM 540 C CA . SER A 1 72 ? -0.100 -6.048 15.719 1.00 91.25 72 SER A CA 1
ATOM 541 C C . SER A 1 72 ? 0.373 -6.877 14.519 1.00 91.25 72 SER A C 1
ATOM 543 O O . SER A 1 72 ? 1.563 -7.118 14.358 1.00 91.25 72 SER A O 1
ATOM 545 N N . GLU A 1 73 ? -0.542 -7.318 13.648 1.00 90.06 73 GLU A N 1
ATOM 546 C CA . GLU A 1 73 ? -0.186 -8.107 12.458 1.00 90.06 73 GLU A CA 1
ATOM 547 C C . GLU A 1 73 ? 0.682 -7.331 11.454 1.00 90.06 73 GLU A C 1
ATOM 549 O O . GLU A 1 73 ? 1.449 -7.928 10.687 1.00 90.06 73 GLU A O 1
ATOM 554 N N . ILE A 1 74 ? 0.587 -6.003 11.480 1.00 93.62 74 ILE A N 1
ATOM 555 C CA . ILE A 1 74 ? 1.285 -5.065 10.601 1.00 93.62 74 ILE A CA 1
ATOM 556 C C . ILE A 1 74 ? 2.185 -4.102 11.387 1.00 93.62 74 ILE A C 1
ATOM 558 O O . ILE A 1 74 ? 2.583 -3.078 10.849 1.00 93.62 74 ILE A O 1
ATOM 562 N N . SER A 1 75 ? 2.512 -4.409 12.640 1.00 91.69 75 SER A N 1
ATOM 563 C CA . SER A 1 75 ? 3.374 -3.573 13.478 1.00 91.69 75 SER A CA 1
ATOM 564 C C . SER A 1 75 ? 4.461 -4.409 14.141 1.00 91.69 75 SER A C 1
ATOM 566 O O . SER A 1 75 ? 4.237 -5.567 14.495 1.00 91.69 75 SER A O 1
ATOM 568 N N . ALA A 1 76 ? 5.647 -3.830 14.294 1.00 86.56 76 ALA A N 1
ATOM 569 C CA . ALA A 1 76 ? 6.652 -4.300 15.239 1.00 86.56 76 ALA A CA 1
ATOM 570 C C . ALA A 1 76 ? 6.251 -3.925 16.684 1.00 86.56 76 ALA A C 1
ATOM 572 O O . ALA A 1 76 ? 5.262 -3.218 16.902 1.00 86.56 76 ALA A O 1
ATOM 573 N N . GLU A 1 77 ? 6.996 -4.420 17.680 1.00 84.38 77 GLU A N 1
ATOM 574 C CA . GLU A 1 77 ? 6.775 -4.043 19.087 1.00 84.38 77 GLU A CA 1
ATOM 575 C C . GLU A 1 77 ? 6.985 -2.537 19.296 1.00 84.38 77 GLU A C 1
ATOM 577 O O . GLU A 1 77 ? 6.153 -1.876 19.917 1.00 84.38 77 GLU A O 1
ATOM 582 N N . GLU A 1 78 ? 8.032 -1.989 18.679 1.00 86.88 78 GLU A N 1
ATOM 583 C CA . GLU A 1 78 ? 8.342 -0.563 18.636 1.00 86.88 78 GLU A CA 1
ATOM 584 C C . GLU A 1 78 ? 8.532 -0.118 17.182 1.00 86.88 78 GLU A C 1
ATOM 586 O O . GLU A 1 78 ? 9.021 -0.886 16.353 1.00 86.88 78 GLU A O 1
ATOM 591 N N . ALA A 1 79 ? 8.139 1.119 16.861 1.00 89.88 79 ALA A N 1
ATOM 592 C CA . ALA A 1 79 ? 8.387 1.669 15.533 1.00 89.88 79 ALA A CA 1
ATOM 593 C C . ALA A 1 79 ? 9.885 1.939 15.348 1.00 89.88 79 ALA A C 1
ATOM 595 O O . ALA A 1 79 ? 10.529 2.592 16.173 1.00 89.88 79 ALA A O 1
ATOM 596 N N . CYS A 1 80 ? 10.425 1.461 14.235 1.00 92.06 80 CYS A N 1
ATOM 597 C CA . CYS A 1 80 ? 11.802 1.678 13.842 1.00 92.06 80 CYS A CA 1
ATOM 598 C C . CYS A 1 80 ? 11.948 3.074 13.230 1.00 92.06 80 CYS A C 1
ATOM 600 O O . CYS A 1 80 ? 11.371 3.344 12.181 1.00 92.06 80 CYS A O 1
ATOM 602 N N . TYR A 1 81 ? 12.724 3.958 13.859 1.00 92.00 81 TYR A N 1
ATOM 603 C CA . TYR A 1 81 ? 12.956 5.303 13.332 1.00 92.00 81 TYR A CA 1
ATOM 604 C C . TYR A 1 81 ? 13.850 5.272 12.084 1.00 92.00 81 TYR A C 1
ATOM 606 O O . TYR A 1 81 ? 14.987 4.799 12.140 1.00 92.00 81 TYR A O 1
ATOM 614 N N . ILE A 1 82 ? 13.368 5.843 10.977 1.00 92.94 82 ILE A N 1
ATOM 615 C CA . ILE A 1 82 ? 14.135 5.985 9.732 1.00 92.94 82 ILE A CA 1
ATOM 616 C C . ILE A 1 82 ? 14.205 7.469 9.382 1.00 92.94 82 ILE A C 1
ATOM 618 O O . ILE A 1 82 ? 13.224 8.066 8.927 1.00 92.94 82 ILE A O 1
ATOM 622 N N . ALA A 1 83 ? 15.387 8.057 9.578 1.00 91.12 83 ALA A N 1
ATOM 623 C CA . ALA A 1 83 ? 15.601 9.502 9.496 1.00 91.12 83 ALA A CA 1
ATOM 624 C C . ALA A 1 83 ? 15.273 10.099 8.119 1.00 91.12 83 ALA A C 1
ATOM 626 O O . ALA A 1 83 ? 14.752 11.209 8.026 1.00 91.12 83 ALA A O 1
ATOM 627 N N . HIS A 1 84 ? 15.584 9.381 7.039 1.00 91.50 84 HIS A N 1
ATOM 628 C CA . HIS A 1 84 ? 15.390 9.875 5.683 1.00 91.50 84 HIS A CA 1
ATOM 629 C C . HIS A 1 84 ? 14.173 9.218 5.034 1.00 91.50 84 HIS A C 1
ATOM 631 O O . HIS A 1 84 ? 14.184 8.024 4.753 1.00 91.50 84 HIS A O 1
ATOM 637 N N . THR A 1 85 ? 13.147 10.008 4.694 1.00 91.25 85 THR A N 1
ATOM 638 C CA . THR A 1 85 ? 11.942 9.519 3.993 1.00 91.25 85 THR A CA 1
ATOM 639 C C . THR A 1 85 ? 12.273 8.767 2.697 1.00 91.25 85 THR A C 1
ATOM 641 O O . THR A 1 85 ? 11.593 7.810 2.333 1.00 91.25 85 THR A O 1
ATOM 644 N N . ALA A 1 86 ? 13.354 9.156 2.015 1.00 90.62 86 ALA A N 1
ATOM 645 C CA . ALA A 1 86 ? 13.840 8.495 0.804 1.00 90.62 86 ALA A CA 1
ATOM 646 C C . ALA A 1 86 ? 14.336 7.052 1.031 1.00 90.62 86 ALA A C 1
ATOM 648 O O . ALA A 1 86 ? 14.398 6.271 0.088 1.00 90.62 86 ALA A O 1
ATOM 649 N N . GLU A 1 87 ? 14.661 6.687 2.271 1.00 94.94 87 GLU A N 1
ATOM 650 C CA . GLU A 1 87 ? 15.150 5.359 2.660 1.00 94.94 87 GLU A CA 1
ATOM 651 C C . GLU A 1 87 ? 14.034 4.448 3.182 1.00 94.94 87 GLU A C 1
ATOM 653 O O . GLU A 1 87 ? 14.279 3.293 3.512 1.00 94.94 87 GLU A O 1
ATOM 658 N N . ARG A 1 88 ? 12.793 4.943 3.227 1.00 95.75 88 ARG A N 1
ATOM 659 C CA . ARG A 1 88 ? 11.622 4.203 3.704 1.00 95.75 88 ARG A CA 1
ATOM 660 C C . ARG A 1 88 ? 10.975 3.402 2.572 1.00 95.75 88 ARG A C 1
ATOM 662 O O . ARG A 1 88 ? 9.857 3.691 2.156 1.00 95.75 88 ARG A O 1
ATOM 669 N N . GLY A 1 89 ? 11.683 2.418 2.029 1.00 96.25 89 GLY A N 1
ATOM 670 C CA . GLY A 1 89 ? 11.087 1.429 1.126 1.00 96.25 89 GLY A CA 1
ATOM 671 C C . GLY A 1 89 ? 10.235 0.422 1.899 1.00 96.25 89 GLY A C 1
ATOM 672 O O . GLY A 1 89 ? 10.480 0.212 3.074 1.00 96.25 89 GLY A O 1
ATOM 673 N N . ILE A 1 90 ? 9.247 -0.207 1.266 1.00 95.69 90 ILE A N 1
ATOM 674 C CA . ILE A 1 90 ? 8.418 -1.287 1.825 1.00 95.69 90 ILE A CA 1
ATOM 675 C C . ILE A 1 90 ? 8.641 -2.574 1.023 1.00 95.69 90 ILE A C 1
ATOM 677 O O . ILE A 1 90 ? 8.652 -2.543 -0.208 1.00 95.69 90 ILE A O 1
ATOM 681 N N . SER A 1 91 ? 8.845 -3.713 1.682 1.00 95.75 91 SER A N 1
ATOM 682 C CA . SER A 1 91 ? 9.055 -4.991 0.989 1.00 95.75 91 SER A CA 1
ATOM 683 C C . SER A 1 91 ? 7.742 -5.635 0.535 1.00 95.75 91 SER A C 1
ATOM 685 O O . SER A 1 91 ? 6.662 -5.340 1.057 1.00 95.75 91 SER A O 1
ATOM 687 N N . LEU A 1 92 ? 7.825 -6.573 -0.415 1.00 93.12 92 LEU A N 1
ATOM 688 C CA . LEU A 1 92 ? 6.666 -7.378 -0.818 1.00 93.12 92 LEU A CA 1
ATOM 689 C C . LEU A 1 92 ? 6.103 -8.194 0.347 1.00 93.12 92 LEU A C 1
ATOM 691 O O . LEU A 1 92 ? 4.890 -8.309 0.480 1.00 93.12 92 LEU A O 1
ATOM 695 N N . GLU A 1 93 ? 6.962 -8.720 1.216 1.00 93.62 93 GLU A N 1
ATOM 696 C CA . GLU A 1 93 ? 6.540 -9.462 2.409 1.00 93.62 93 GLU A CA 1
ATOM 697 C C . GLU A 1 93 ? 5.747 -8.575 3.383 1.00 93.62 93 GLU A C 1
ATOM 699 O O . GLU A 1 93 ? 4.720 -8.998 3.926 1.00 93.62 93 GLU A O 1
ATOM 704 N N . GLN A 1 94 ? 6.173 -7.319 3.569 1.00 95.12 94 GLN A N 1
ATOM 705 C CA . GLN A 1 94 ? 5.437 -6.324 4.353 1.00 95.12 94 GLN A CA 1
ATOM 706 C C . GLN A 1 94 ? 4.080 -6.013 3.702 1.00 95.12 94 GLN A C 1
ATOM 708 O O . GLN A 1 94 ? 3.046 -6.101 4.366 1.00 95.12 94 GLN A O 1
ATOM 713 N N . LEU A 1 95 ? 4.037 -5.759 2.393 1.00 94.00 95 LEU A N 1
ATOM 714 C CA . LEU A 1 95 ? 2.778 -5.524 1.677 1.00 94.00 95 LEU A CA 1
ATOM 715 C C . LEU A 1 95 ? 1.832 -6.735 1.725 1.00 94.00 95 LEU A C 1
ATOM 717 O O . LEU A 1 95 ? 0.629 -6.574 1.902 1.00 94.00 95 LEU A O 1
ATOM 721 N N . GLN A 1 96 ? 2.350 -7.960 1.645 1.00 94.19 96 GLN A N 1
ATOM 722 C CA . GLN A 1 96 ? 1.555 -9.183 1.789 1.00 94.19 96 GLN A CA 1
ATOM 723 C C . GLN A 1 96 ? 0.972 -9.339 3.199 1.00 94.19 96 GLN A C 1
ATOM 725 O O . GLN A 1 96 ? -0.140 -9.849 3.352 1.00 94.19 96 GLN A O 1
ATOM 730 N N . ARG A 1 97 ? 1.687 -8.917 4.252 1.00 94.62 97 ARG A N 1
ATOM 731 C CA . ARG A 1 97 ? 1.122 -8.831 5.613 1.00 94.62 97 ARG A CA 1
ATOM 732 C C . ARG A 1 97 ? -0.026 -7.826 5.656 1.00 94.62 97 ARG A C 1
ATOM 734 O O . ARG A 1 97 ? -1.090 -8.163 6.168 1.00 94.62 97 ARG A O 1
ATOM 741 N N . LEU A 1 98 ? 0.162 -6.647 5.060 1.00 95.31 98 LEU A N 1
ATOM 742 C CA . LEU A 1 98 ? -0.877 -5.622 4.968 1.00 95.31 98 LEU A CA 1
ATOM 743 C C . LEU A 1 98 ? -2.116 -6.128 4.213 1.00 95.31 98 LEU A C 1
ATOM 745 O O . LEU A 1 98 ? -3.227 -5.989 4.708 1.00 95.31 98 LEU A O 1
ATOM 749 N N . VAL A 1 99 ? -1.951 -6.776 3.061 1.00 94.06 99 VAL A N 1
ATOM 750 C CA . VAL A 1 99 ? -3.074 -7.309 2.269 1.00 94.06 99 VAL A CA 1
ATOM 751 C C . VAL A 1 99 ? -3.808 -8.434 2.996 1.00 94.06 99 VAL A C 1
ATOM 753 O O . VAL A 1 99 ? -5.039 -8.465 2.983 1.00 94.06 99 VAL A O 1
ATOM 756 N N . ARG A 1 100 ? -3.093 -9.321 3.701 1.00 94.75 100 ARG A N 1
ATOM 757 C CA . ARG A 1 100 ? -3.735 -10.318 4.573 1.00 94.75 100 ARG A CA 1
ATOM 758 C C . ARG A 1 100 ? -4.551 -9.655 5.676 1.00 94.75 100 ARG A C 1
ATOM 760 O O . ARG A 1 100 ? -5.677 -10.079 5.920 1.00 94.75 100 ARG A O 1
ATOM 767 N N . PHE A 1 101 ? -4.027 -8.603 6.295 1.00 95.31 101 PHE A N 1
ATOM 768 C CA . PHE A 1 101 ? -4.772 -7.827 7.279 1.00 95.31 101 PHE A CA 1
ATOM 769 C C . PHE A 1 101 ? -6.025 -7.179 6.664 1.00 95.31 101 PHE A C 1
ATOM 771 O O . PHE A 1 101 ? -7.118 -7.350 7.196 1.00 95.31 101 PHE A O 1
ATOM 778 N N . ILE A 1 102 ? -5.911 -6.546 5.491 1.00 95.44 102 ILE A N 1
ATOM 779 C CA . ILE A 1 102 ? -7.053 -5.966 4.762 1.00 95.44 102 ILE A CA 1
ATOM 780 C C . ILE A 1 102 ? -8.117 -7.034 4.476 1.00 95.44 102 ILE A C 1
ATOM 782 O O . ILE A 1 102 ? -9.296 -6.786 4.707 1.00 95.44 102 ILE A O 1
ATOM 786 N N . SER A 1 103 ? -7.733 -8.240 4.045 1.00 94.19 103 SER A N 1
ATOM 787 C CA . SER A 1 103 ? -8.692 -9.319 3.749 1.00 94.19 103 SER A CA 1
ATOM 788 C C . SER A 1 103 ? -9.547 -9.742 4.949 1.00 94.19 103 SER A C 1
ATOM 790 O O . SER A 1 103 ? -10.679 -10.179 4.764 1.00 94.19 103 SER A O 1
ATOM 792 N N . LYS A 1 104 ? -9.036 -9.568 6.175 1.00 93.12 104 LYS A N 1
ATOM 793 C CA . LYS A 1 104 ? -9.760 -9.847 7.423 1.00 93.12 104 LYS A CA 1
ATOM 794 C C . LYS A 1 104 ? -10.637 -8.686 7.885 1.00 93.12 104 LYS A C 1
ATOM 796 O O . LYS A 1 104 ? -11.502 -8.898 8.724 1.00 93.12 104 LYS A O 1
ATOM 801 N N . MET A 1 105 ? -10.366 -7.470 7.414 1.00 94.88 105 MET A N 1
ATOM 802 C CA . MET A 1 105 ? -10.943 -6.246 7.973 1.00 94.88 105 MET A CA 1
ATOM 803 C C . MET A 1 105 ? -11.860 -5.493 7.015 1.00 94.88 105 MET A C 1
ATOM 805 O O . MET A 1 105 ? -12.752 -4.788 7.474 1.00 94.88 105 MET A O 1
ATOM 809 N N . ALA A 1 106 ? -11.656 -5.612 5.702 1.00 94.56 106 ALA A N 1
ATOM 810 C CA . ALA A 1 106 ? -12.322 -4.770 4.712 1.00 94.56 106 ALA A CA 1
ATOM 811 C C . ALA A 1 106 ? -13.852 -4.817 4.831 1.00 94.56 106 ALA A C 1
ATOM 813 O O . ALA A 1 106 ? -14.498 -3.780 4.787 1.00 94.56 106 ALA A O 1
ATOM 814 N N . ASP A 1 107 ? -14.425 -5.995 5.067 1.00 94.31 107 ASP A N 1
ATOM 815 C CA . ASP A 1 107 ? -15.868 -6.203 5.213 1.00 94.31 107 ASP A CA 1
ATOM 816 C C . ASP A 1 107 ? -16.469 -5.623 6.505 1.00 94.31 107 ASP A C 1
ATOM 818 O O . ASP A 1 107 ? -17.689 -5.588 6.645 1.00 94.31 107 ASP A O 1
ATOM 822 N N . ARG A 1 108 ? -15.647 -5.176 7.458 1.00 94.25 108 ARG A N 1
ATOM 823 C CA . ARG A 1 108 ? -16.078 -4.565 8.728 1.00 94.25 108 ARG A CA 1
ATOM 824 C C . ARG A 1 108 ? -16.154 -3.048 8.662 1.00 94.25 108 ARG A C 1
ATOM 826 O O . ARG A 1 108 ? -16.759 -2.433 9.539 1.00 94.25 108 ARG A O 1
ATOM 833 N N . TRP A 1 109 ? -15.554 -2.459 7.636 1.00 95.12 109 TRP A N 1
ATOM 834 C CA . TRP A 1 109 ? -15.474 -1.020 7.458 1.00 95.12 109 TRP A CA 1
ATOM 835 C C . TRP A 1 109 ? -16.414 -0.520 6.374 1.00 95.12 109 TRP A C 1
ATOM 837 O O . TRP A 1 109 ? -17.017 -1.279 5.611 1.00 95.12 109 TRP A O 1
ATOM 847 N N . PHE A 1 110 ? -16.548 0.798 6.342 1.00 93.25 110 PHE A N 1
ATOM 848 C CA . PHE A 1 110 ? -17.476 1.498 5.479 1.00 93.25 110 PHE A CA 1
ATOM 849 C C . PHE A 1 110 ? -16.735 2.533 4.640 1.00 93.25 110 PHE A C 1
ATOM 851 O O . PHE A 1 110 ? -15.692 3.055 5.039 1.00 93.25 110 PHE A O 1
ATOM 858 N N . GLU A 1 111 ? -17.276 2.798 3.460 1.00 91.06 111 GLU A N 1
ATOM 859 C CA . GLU A 1 111 ? -16.828 3.863 2.578 1.00 91.06 111 GLU A CA 1
ATOM 860 C C . GLU A 1 111 ? -17.022 5.208 3.284 1.00 91.06 111 GLU A C 1
ATOM 862 O O . GLU A 1 111 ? -18.099 5.495 3.813 1.00 91.06 111 GLU A O 1
ATOM 867 N N . THR A 1 112 ? -15.977 6.028 3.309 1.00 85.69 112 THR A N 1
ATOM 868 C CA . THR A 1 112 ? -15.949 7.302 4.040 1.00 85.69 112 THR A CA 1
ATOM 869 C C . THR A 1 112 ? -15.949 8.517 3.125 1.00 85.69 112 THR A C 1
ATOM 871 O O . THR A 1 112 ? -16.025 9.646 3.614 1.00 85.69 112 THR A O 1
ATOM 874 N N . TYR A 1 113 ? -15.905 8.317 1.808 1.00 79.94 113 TYR A N 1
ATOM 875 C CA . TYR A 1 113 ? -15.918 9.397 0.833 1.00 79.94 113 TYR A CA 1
ATOM 876 C C . TYR A 1 113 ? -16.719 9.042 -0.431 1.00 79.94 113 TYR A C 1
ATOM 878 O O . TYR A 1 113 ? -17.202 7.932 -0.626 1.00 79.94 113 TYR A O 1
ATOM 886 N N . GLY A 1 114 ? -16.903 10.038 -1.300 1.00 76.44 114 GLY A N 1
ATOM 887 C CA . GLY A 1 114 ? -17.586 9.853 -2.580 1.00 76.44 114 GLY A CA 1
ATOM 888 C C . GLY A 1 114 ? -19.088 9.566 -2.462 1.00 76.44 114 GLY A C 1
ATOM 889 O O . GLY A 1 114 ? -19.710 9.746 -1.417 1.00 76.44 114 GLY A O 1
ATOM 890 N N . ALA A 1 115 ? -19.687 9.150 -3.580 1.00 78.31 115 ALA A N 1
ATOM 891 C CA . ALA A 1 115 ? -21.125 8.881 -3.672 1.00 78.31 115 ALA A CA 1
ATOM 892 C C . ALA A 1 115 ? -21.565 7.636 -2.882 1.00 78.31 115 ALA A C 1
ATOM 894 O O . ALA A 1 115 ? -22.742 7.499 -2.560 1.00 78.31 115 ALA A O 1
ATOM 895 N N . ASN A 1 116 ? -20.618 6.753 -2.560 1.00 81.50 116 ASN A N 1
ATOM 896 C CA . ASN A 1 116 ? -20.867 5.483 -1.889 1.00 81.50 116 ASN A CA 1
ATOM 897 C C . ASN A 1 116 ? -20.655 5.562 -0.367 1.00 81.50 116 ASN A C 1
ATOM 899 O O . ASN A 1 116 ? -20.699 4.524 0.294 1.00 81.50 116 ASN A O 1
ATOM 903 N N . ALA A 1 117 ? -20.429 6.754 0.199 1.00 86.12 117 ALA A N 1
ATOM 904 C CA . ALA A 1 117 ? -20.221 6.940 1.633 1.00 86.12 117 ALA A CA 1
ATOM 905 C C . ALA A 1 117 ? -21.332 6.273 2.465 1.00 86.12 117 ALA A C 1
ATOM 907 O O . ALA A 1 117 ? -22.522 6.461 2.211 1.00 86.12 117 ALA A O 1
ATOM 908 N N . GLY A 1 118 ? -20.940 5.474 3.459 1.00 88.25 118 GLY A N 1
ATOM 909 C CA . GLY A 1 118 ? -21.859 4.668 4.270 1.00 88.25 118 GLY A CA 1
ATOM 910 C C . GLY A 1 118 ? -22.150 3.268 3.725 1.00 88.25 118 GLY A C 1
ATOM 911 O O . GLY A 1 118 ? -22.793 2.484 4.420 1.00 88.25 118 GLY A O 1
ATOM 912 N N . SER A 1 119 ? -21.669 2.915 2.530 1.00 92.00 119 SER A N 1
ATOM 913 C CA . SER A 1 119 ? -21.709 1.533 2.036 1.00 92.00 119 SER A CA 1
ATOM 914 C C . SER A 1 119 ? -20.602 0.686 2.665 1.00 92.00 119 SER A C 1
ATOM 916 O O . SER A 1 119 ? -19.562 1.200 3.072 1.00 92.00 119 SER A O 1
ATOM 918 N N . ARG A 1 120 ? -20.831 -0.625 2.785 1.00 93.62 120 ARG A N 1
ATOM 919 C CA . ARG A 1 120 ? -19.839 -1.554 3.338 1.00 93.62 120 ARG A CA 1
ATOM 920 C C . ARG A 1 120 ? -18.724 -1.796 2.318 1.00 93.62 120 ARG A C 1
ATOM 922 O O . ARG A 1 120 ? -19.004 -2.069 1.152 1.00 93.62 120 ARG A O 1
ATOM 929 N N . LEU A 1 121 ? -17.477 -1.732 2.774 1.00 94.44 121 LEU A N 1
ATOM 930 C CA . LEU A 1 121 ? -16.313 -2.006 1.939 1.00 94.44 121 LEU A CA 1
ATOM 931 C C . LEU A 1 121 ? -16.169 -3.506 1.664 1.00 94.44 121 LEU A C 1
ATOM 933 O O . LEU A 1 121 ? -16.662 -4.361 2.400 1.00 94.44 121 LEU A O 1
ATOM 937 N N . THR A 1 122 ? -15.465 -3.832 0.583 1.00 94.00 122 THR A N 1
ATOM 938 C CA . THR A 1 122 ? -15.095 -5.208 0.245 1.00 94.00 122 THR A CA 1
ATOM 939 C C . THR A 1 122 ? -13.609 -5.270 -0.051 1.00 94.00 122 THR A C 1
ATOM 941 O O . THR A 1 122 ? -13.009 -4.273 -0.446 1.00 94.00 122 THR A O 1
ATOM 944 N N . PHE A 1 123 ? -13.003 -6.447 0.103 1.00 93.31 123 PHE A N 1
ATOM 945 C CA . PHE A 1 123 ? -11.586 -6.630 -0.209 1.00 93.31 123 PHE A CA 1
ATOM 946 C C . PHE A 1 123 ? -11.248 -6.250 -1.662 1.00 93.31 123 PHE A C 1
ATOM 948 O O . PHE A 1 123 ? -10.231 -5.607 -1.906 1.00 93.31 123 PHE A O 1
ATOM 955 N N . GLY A 1 124 ? -12.120 -6.600 -2.615 1.00 90.44 124 GLY A N 1
ATOM 956 C CA . GLY A 1 124 ? -11.911 -6.326 -4.040 1.00 90.44 124 GLY A CA 1
ATOM 957 C C . GLY A 1 124 ? -11.980 -4.844 -4.414 1.00 90.44 124 GLY A C 1
ATOM 958 O O . GLY A 1 124 ? -11.405 -4.454 -5.418 1.00 90.44 124 GLY A O 1
ATOM 959 N N . THR A 1 125 ? -12.629 -4.010 -3.599 1.00 88.25 125 THR A N 1
ATOM 960 C CA . THR A 1 125 ? -12.730 -2.555 -3.814 1.00 88.25 125 THR A CA 1
ATOM 961 C C . THR A 1 125 ? -11.871 -1.756 -2.832 1.00 88.25 125 THR A C 1
ATOM 963 O O . THR A 1 125 ? -11.915 -0.524 -2.798 1.00 88.25 125 THR A O 1
ATOM 966 N N . PHE A 1 126 ? -11.083 -2.436 -1.993 1.00 92.12 126 PHE A N 1
ATOM 967 C CA . PHE A 1 126 ? -10.277 -1.785 -0.973 1.00 92.12 126 PHE A CA 1
ATOM 968 C C . PHE A 1 126 ? -9.036 -1.144 -1.602 1.00 92.12 126 PHE A C 1
ATOM 970 O O . PHE A 1 126 ? -8.020 -1.800 -1.833 1.00 92.12 126 PHE A O 1
ATOM 977 N N . ASN A 1 127 ? -9.131 0.150 -1.886 1.00 89.00 127 ASN A N 1
ATOM 978 C CA . ASN A 1 127 ? -8.041 0.960 -2.410 1.00 89.00 127 ASN A CA 1
ATOM 979 C C . ASN A 1 127 ? -7.216 1.632 -1.293 1.00 89.00 127 ASN A C 1
ATOM 981 O O . ASN A 1 127 ? -7.381 1.410 -0.088 1.00 89.00 127 ASN A O 1
ATOM 985 N N . LEU A 1 128 ? -6.295 2.485 -1.718 1.00 86.38 128 LEU A N 1
ATOM 986 C CA . LEU A 1 128 ? -5.305 3.105 -0.858 1.00 86.38 128 LEU A CA 1
ATOM 987 C C . LEU A 1 128 ? -5.837 4.269 0.003 1.00 86.38 128 LEU A C 1
ATOM 989 O O . LEU A 1 128 ? -5.242 4.561 1.041 1.00 86.38 128 LEU A O 1
ATOM 993 N N . TYR A 1 129 ? -6.975 4.888 -0.343 1.00 85.62 129 TYR A N 1
ATOM 994 C CA . TYR A 1 129 ? -7.664 5.840 0.547 1.00 85.62 129 TYR A CA 1
ATOM 995 C C . TYR A 1 129 ? -8.266 5.128 1.743 1.00 85.62 129 TYR A C 1
ATOM 997 O O . TYR A 1 129 ? -8.104 5.588 2.875 1.00 85.62 129 TYR A O 1
ATOM 1005 N N . HIS A 1 130 ? -8.899 3.978 1.500 1.00 91.44 130 HIS A N 1
ATOM 1006 C CA . HIS A 1 130 ? -9.393 3.122 2.570 1.00 91.44 130 HIS A CA 1
ATOM 1007 C C . HIS A 1 130 ? -8.242 2.672 3.462 1.00 91.44 130 HIS A C 1
ATOM 1009 O O . HIS A 1 130 ? -8.341 2.788 4.681 1.00 91.44 130 HIS A O 1
ATOM 1015 N N . ALA A 1 131 ? -7.122 2.242 2.868 1.00 92.50 131 ALA A N 1
ATOM 1016 C CA . ALA A 1 131 ? -5.927 1.894 3.629 1.00 92.50 131 ALA A CA 1
ATOM 1017 C C . ALA A 1 131 ? -5.424 3.086 4.451 1.00 92.50 131 ALA A C 1
ATOM 1019 O O . ALA A 1 131 ? -5.132 2.922 5.629 1.00 92.50 131 ALA A O 1
ATOM 1020 N N . ASN A 1 132 ? -5.366 4.292 3.880 1.00 91.19 132 ASN A N 1
ATOM 1021 C CA . ASN A 1 132 ? -4.895 5.468 4.605 1.00 91.19 132 ASN A CA 1
ATOM 1022 C C . ASN A 1 132 ? -5.783 5.816 5.805 1.00 91.19 132 ASN A C 1
ATOM 1024 O O . ASN A 1 132 ? -5.280 6.072 6.898 1.00 91.19 132 ASN A O 1
ATOM 1028 N N . HIS A 1 133 ? -7.101 5.813 5.598 1.00 92.06 133 HIS A N 1
ATOM 1029 C CA . HIS A 1 133 ? -8.078 6.165 6.620 1.00 92.06 133 HIS A CA 1
ATOM 1030 C C . HIS A 1 133 ? -8.191 5.086 7.701 1.00 92.06 133 HIS A C 1
ATOM 1032 O O . HIS A 1 133 ? -8.045 5.400 8.877 1.00 92.06 133 HIS A O 1
ATOM 1038 N N . TRP A 1 134 ? -8.430 3.830 7.319 1.00 95.12 134 TRP A N 1
ATOM 1039 C CA . TRP A 1 134 ? -8.732 2.741 8.252 1.00 95.12 134 TRP A CA 1
ATOM 1040 C C . TRP A 1 134 ? -7.501 2.027 8.805 1.00 95.12 134 TRP A C 1
ATOM 1042 O O . TRP A 1 134 ? -7.635 1.291 9.773 1.00 95.12 134 TRP A O 1
ATOM 1052 N N . ILE A 1 135 ? -6.320 2.198 8.200 1.00 95.56 135 ILE A N 1
ATOM 1053 C CA . ILE A 1 135 ? -5.125 1.432 8.575 1.00 95.56 135 ILE A CA 1
ATOM 1054 C C . ILE A 1 135 ? -3.934 2.340 8.839 1.00 95.56 135 ILE A C 1
ATOM 1056 O O . ILE A 1 135 ? -3.481 2.394 9.972 1.00 95.56 135 ILE A O 1
ATOM 1060 N N . ILE A 1 136 ? -3.417 3.048 7.832 1.00 94.00 136 ILE A N 1
ATOM 1061 C CA . ILE A 1 136 ? -2.127 3.744 7.927 1.00 94.00 136 ILE A CA 1
ATOM 1062 C C . ILE A 1 136 ? -2.170 4.790 9.037 1.00 94.00 136 ILE A C 1
ATOM 1064 O O . ILE A 1 136 ? -1.381 4.699 9.971 1.00 94.00 136 ILE A O 1
ATOM 1068 N N . LYS A 1 137 ? -3.113 5.740 8.985 1.00 92.94 137 LYS A N 1
ATOM 1069 C CA . LYS A 1 137 ? -3.195 6.799 9.999 1.00 92.94 137 LYS A CA 1
ATOM 1070 C C . LYS A 1 137 ? -3.412 6.241 11.407 1.00 92.94 137 LYS A C 1
ATOM 1072 O O . LYS A 1 137 ? -2.612 6.583 12.276 1.00 92.94 137 LYS A O 1
ATOM 1077 N N . PRO A 1 138 ? -4.406 5.369 11.666 1.00 94.12 138 PRO A N 1
ATOM 1078 C CA . PRO A 1 138 ? -4.594 4.842 13.013 1.00 94.12 138 PRO A CA 1
ATOM 1079 C C . PRO A 1 138 ? -3.431 3.965 13.489 1.00 94.12 138 PRO A C 1
ATOM 1081 O O . PRO A 1 138 ? -3.040 4.046 14.652 1.00 94.12 138 PRO A O 1
ATOM 1084 N N . ALA A 1 139 ? -2.848 3.140 12.614 1.00 94.75 139 ALA A N 1
ATOM 1085 C CA . ALA A 1 139 ? -1.743 2.255 12.974 1.00 94.75 139 ALA A CA 1
ATOM 1086 C C . ALA A 1 139 ? -0.461 3.024 13.292 1.00 94.75 139 ALA A C 1
ATOM 1088 O O . ALA A 1 139 ? 0.311 2.553 14.116 1.00 94.75 139 ALA A O 1
ATOM 1089 N N . THR A 1 140 ? -0.235 4.187 12.673 1.00 94.31 140 THR A N 1
ATOM 1090 C CA . THR A 1 140 ? 1.001 4.966 12.842 1.00 94.31 140 THR A CA 1
ATOM 1091 C C . THR A 1 140 ? 0.856 6.172 13.768 1.00 94.31 140 THR A C 1
ATOM 1093 O O . THR A 1 140 ? 1.827 6.895 13.986 1.00 94.31 140 THR A O 1
ATOM 1096 N N . GLN A 1 141 ? -0.334 6.427 14.316 1.00 91.06 141 GLN A N 1
ATOM 1097 C CA . GLN A 1 141 ? -0.580 7.522 15.258 1.00 91.06 141 GLN A CA 1
ATOM 1098 C C . GLN A 1 141 ? 0.214 7.344 16.566 1.00 91.06 141 GLN A C 1
ATOM 1100 O O . GLN A 1 141 ? 0.561 6.235 16.946 1.00 91.06 141 GLN A O 1
ATOM 1105 N N . GLY A 1 142 ? 0.514 8.416 17.298 1.00 83.19 142 GLY A N 1
ATOM 1106 C CA . GLY A 1 142 ? 1.028 8.296 18.673 1.00 83.19 142 GLY A CA 1
ATOM 1107 C C . GLY A 1 142 ? 2.494 7.854 18.814 1.00 83.19 142 GLY A C 1
ATOM 1108 O O . GLY A 1 142 ? 3.072 8.053 19.879 1.00 83.19 142 GLY A O 1
ATOM 1109 N N . TYR A 1 143 ? 3.124 7.338 17.756 1.00 82.31 143 TYR A N 1
ATOM 1110 C CA . TYR A 1 143 ? 4.571 7.116 17.703 1.00 82.31 143 TYR A CA 1
ATOM 1111 C C . TYR A 1 143 ? 5.349 8.442 17.637 1.00 82.31 143 TYR A C 1
ATOM 1113 O O . TYR A 1 143 ? 4.795 9.466 17.232 1.00 82.31 143 TYR A O 1
ATOM 1121 N N . HIS A 1 144 ? 6.624 8.404 18.052 1.00 75.00 144 HIS A N 1
ATOM 1122 C CA . HIS A 1 144 ? 7.579 9.528 18.084 1.00 75.00 144 HIS A CA 1
ATOM 1123 C C . HIS A 1 144 ? 6.979 10.847 18.608 1.00 75.00 144 HIS A C 1
ATOM 1125 O O . HIS A 1 144 ? 6.593 11.724 17.835 1.00 75.00 144 HIS A O 1
ATOM 1131 N N . GLU A 1 145 ? 6.898 10.982 19.937 1.00 67.50 145 GLU A N 1
ATOM 1132 C CA . GLU A 1 145 ? 6.384 12.191 20.611 1.00 67.50 145 GLU A CA 1
ATOM 1133 C C . GLU A 1 145 ? 4.990 12.623 20.108 1.00 67.50 145 GLU A C 1
ATOM 1135 O O . GLU A 1 145 ? 4.691 13.806 19.988 1.00 67.50 145 GLU A O 1
ATOM 1140 N N . GLN A 1 146 ? 4.126 11.645 19.807 1.00 68.81 146 GLN A N 1
ATOM 1141 C CA . GLN A 1 146 ? 2.744 11.829 19.336 1.00 68.81 146 GLN A CA 1
ATOM 1142 C C . GLN A 1 146 ? 2.573 12.443 17.937 1.00 68.81 146 GLN A C 1
ATOM 1144 O O . GLN A 1 146 ? 1.443 12.684 17.511 1.00 68.81 146 GLN A O 1
ATOM 1149 N N . ASN A 1 147 ? 3.652 12.629 17.176 1.00 77.50 147 ASN A N 1
ATOM 1150 C CA . ASN A 1 147 ? 3.582 13.181 15.818 1.00 77.50 147 ASN A CA 1
ATOM 1151 C C . ASN A 1 147 ? 3.204 12.138 14.754 1.00 77.50 147 ASN A C 1
ATOM 1153 O O . ASN A 1 147 ? 2.978 12.488 13.592 1.00 77.50 147 ASN A O 1
ATOM 1157 N N . GLY A 1 148 ? 3.141 10.867 15.156 1.00 89.06 148 GLY A N 1
ATOM 1158 C CA . GLY A 1 148 ? 2.945 9.734 14.270 1.00 89.06 148 GLY A CA 1
ATOM 1159 C C . GLY A 1 148 ? 4.130 9.519 13.329 1.00 89.06 148 GLY A C 1
ATOM 1160 O O . GLY A 1 148 ? 5.080 10.303 13.286 1.00 89.06 148 GLY A O 1
ATOM 1161 N N . CYS A 1 149 ? 4.084 8.432 12.570 1.00 93.00 149 CYS A N 1
ATOM 1162 C CA . CYS A 1 149 ? 5.164 8.057 11.660 1.00 93.00 149 CYS A CA 1
ATOM 1163 C C . CYS A 1 149 ? 4.646 7.448 10.350 1.00 93.00 149 CYS A C 1
ATOM 1165 O O . CYS A 1 149 ? 3.440 7.413 10.079 1.00 93.00 149 CYS A O 1
ATOM 1167 N N . SER A 1 150 ? 5.572 7.024 9.493 1.00 93.88 150 SER A N 1
ATOM 1168 C CA . SER A 1 150 ? 5.245 6.290 8.270 1.00 93.88 150 SER A CA 1
ATOM 1169 C C . SER A 1 150 ? 4.859 4.834 8.569 1.00 93.88 150 SER A C 1
ATOM 1171 O O . SER A 1 150 ? 5.250 4.270 9.592 1.00 93.88 150 SER A O 1
ATOM 1173 N N . LEU A 1 151 ? 4.115 4.186 7.663 1.00 95.75 151 LEU A N 1
ATOM 1174 C CA . LEU A 1 151 ? 3.798 2.760 7.832 1.00 95.75 151 LEU A CA 1
ATOM 1175 C C . LEU A 1 151 ? 5.068 1.902 7.786 1.00 95.75 151 LEU A C 1
ATOM 1177 O O . LEU A 1 151 ? 5.164 0.910 8.504 1.00 95.75 151 LEU A O 1
ATOM 1181 N N . VAL A 1 152 ? 6.049 2.292 6.968 1.00 96.50 152 VAL A N 1
ATOM 1182 C CA . VAL A 1 152 ? 7.330 1.583 6.874 1.00 96.50 152 VAL A CA 1
ATOM 1183 C C . VAL A 1 152 ? 8.029 1.528 8.227 1.00 96.50 152 VAL A C 1
ATOM 1185 O O . VAL A 1 152 ? 8.463 0.455 8.624 1.00 96.50 152 VAL A O 1
ATOM 1188 N N . GLU A 1 153 ? 8.079 2.636 8.965 1.00 95.50 153 GLU A N 1
ATOM 1189 C CA . GLU A 1 153 ? 8.684 2.678 10.305 1.00 95.50 153 GLU A CA 1
ATOM 1190 C C . GLU A 1 153 ? 7.958 1.751 11.294 1.00 95.50 153 GLU A C 1
ATOM 1192 O O . GLU A 1 153 ? 8.595 1.078 12.099 1.00 95.50 153 GLU A O 1
ATOM 1197 N N . VAL A 1 154 ? 6.630 1.632 11.190 1.00 95.31 154 VAL A N 1
ATOM 1198 C CA . VAL A 1 154 ? 5.834 0.696 12.007 1.00 95.31 154 VAL A CA 1
ATOM 1199 C C . VAL A 1 154 ? 6.097 -0.771 11.641 1.00 95.31 154 VAL A C 1
ATOM 1201 O O . VAL A 1 154 ? 6.019 -1.642 12.507 1.00 95.31 154 VAL A O 1
ATOM 1204 N N . MET A 1 155 ? 6.395 -1.068 10.374 1.00 95.44 155 MET A N 1
ATOM 1205 C CA . MET A 1 155 ? 6.577 -2.434 9.862 1.00 95.44 155 MET A CA 1
ATOM 1206 C C . MET A 1 155 ? 8.031 -2.920 9.845 1.00 95.44 155 MET A C 1
ATOM 1208 O O . MET A 1 155 ? 8.263 -4.125 9.689 1.00 95.44 155 MET A O 1
ATOM 1212 N N . ALA A 1 156 ? 8.996 -2.007 9.917 1.00 94.38 156 ALA A N 1
ATOM 1213 C CA . ALA A 1 156 ? 10.414 -2.303 9.794 1.00 94.38 156 ALA A CA 1
ATOM 1214 C C . ALA A 1 156 ? 10.972 -2.938 11.074 1.00 94.38 156 ALA A C 1
ATOM 1216 O O . ALA A 1 156 ? 10.671 -2.510 12.185 1.00 94.38 156 ALA A O 1
ATOM 1217 N N . LEU A 1 157 ? 11.810 -3.960 10.893 1.00 90.56 157 LEU A N 1
ATOM 1218 C CA . LEU A 1 157 ? 12.589 -4.580 11.973 1.00 90.56 157 LEU A CA 1
ATOM 1219 C C . LEU A 1 157 ? 14.043 -4.088 11.981 1.00 90.56 157 LEU A C 1
ATOM 1221 O O . LEU A 1 157 ? 14.677 -4.057 13.029 1.00 90.56 157 LEU A O 1
ATOM 1225 N N . ASP A 1 158 ? 14.556 -3.711 10.810 1.00 89.88 158 ASP A N 1
ATOM 1226 C CA . ASP A 1 158 ? 15.904 -3.190 10.599 1.00 89.88 158 ASP A CA 1
ATOM 1227 C C . ASP A 1 158 ? 15.817 -2.016 9.608 1.00 89.88 158 ASP A C 1
ATOM 1229 O O . ASP A 1 158 ? 15.346 -2.216 8.482 1.00 89.88 158 ASP A O 1
ATOM 1233 N N . PRO A 1 159 ? 16.251 -0.797 9.982 1.00 89.56 159 PRO A N 1
ATOM 1234 C CA . PRO A 1 159 ? 16.184 0.361 9.093 1.00 89.56 159 PRO A CA 1
ATOM 1235 C C . PRO A 1 159 ? 17.059 0.184 7.844 1.00 89.56 159 PRO A C 1
ATOM 1237 O O . PRO A 1 159 ? 16.703 0.664 6.767 1.00 89.56 159 PRO A O 1
ATOM 1240 N N . HIS A 1 160 ? 18.177 -0.544 7.941 1.00 89.12 160 HIS A N 1
ATOM 1241 C CA . HIS A 1 160 ? 19.082 -0.757 6.809 1.00 89.12 160 HIS A CA 1
ATOM 1242 C C . HIS A 1 160 ? 18.472 -1.663 5.736 1.00 89.12 160 HIS A C 1
ATOM 1244 O O . HIS A 1 160 ? 18.791 -1.521 4.553 1.00 89.12 160 HIS A O 1
ATOM 1250 N N . ALA A 1 161 ? 17.550 -2.543 6.130 1.00 92.56 161 ALA A N 1
ATOM 1251 C CA . ALA A 1 161 ? 16.818 -3.410 5.219 1.00 92.56 161 ALA A CA 1
ATOM 1252 C C . ALA A 1 161 ? 15.739 -2.670 4.410 1.00 92.56 161 ALA A C 1
ATOM 1254 O O . ALA A 1 161 ? 15.229 -3.235 3.447 1.00 92.56 161 ALA A O 1
ATOM 1255 N N . GLN A 1 162 ? 15.392 -1.422 4.756 1.00 95.31 162 GLN A N 1
ATOM 1256 C CA . GLN A 1 162 ? 14.312 -0.681 4.093 1.00 95.31 162 GLN A CA 1
ATOM 1257 C C . GLN A 1 162 ? 14.776 0.169 2.902 1.00 95.31 162 GLN A C 1
ATOM 1259 O O . GLN A 1 162 ? 13.931 0.707 2.186 1.00 95.31 162 GLN A O 1
ATOM 1264 N N . LYS A 1 163 ? 16.085 0.267 2.629 1.00 95.00 163 LYS A N 1
ATOM 1265 C CA . LYS A 1 163 ? 16.595 1.081 1.514 1.00 95.00 163 LYS A CA 1
ATOM 1266 C C . LYS A 1 163 ? 15.976 0.624 0.178 1.00 95.00 163 LYS A C 1
ATOM 1268 O O . LYS A 1 163 ? 16.178 -0.528 -0.217 1.00 95.00 163 LYS A O 1
ATOM 1273 N N . PRO A 1 164 ? 15.243 1.495 -0.543 1.00 94.94 164 PRO A N 1
ATOM 1274 C CA . PRO A 1 164 ? 14.514 1.080 -1.732 1.00 94.94 164 PRO A CA 1
ATOM 1275 C C . PRO A 1 164 ? 15.451 0.767 -2.895 1.00 94.94 164 PRO A C 1
ATOM 1277 O O . PRO A 1 164 ? 16.422 1.481 -3.145 1.00 94.94 164 PRO A O 1
ATOM 1280 N N . ARG A 1 165 ? 15.123 -0.297 -3.632 1.00 94.25 165 ARG A N 1
ATOM 1281 C CA . ARG A 1 165 ? 15.766 -0.627 -4.913 1.00 94.25 165 ARG A CA 1
ATOM 1282 C C . ARG A 1 165 ? 14.970 -0.091 -6.099 1.00 94.25 165 ARG A C 1
ATOM 1284 O O . ARG A 1 165 ? 15.555 0.235 -7.127 1.00 94.25 165 ARG A O 1
ATOM 1291 N N . TRP A 1 166 ? 13.651 -0.007 -5.951 1.00 94.31 166 TRP A N 1
ATOM 1292 C CA . TRP A 1 166 ? 12.731 0.445 -6.989 1.00 94.31 166 TRP A CA 1
ATOM 1293 C C . TRP A 1 166 ? 11.808 1.526 -6.454 1.00 94.31 166 TRP A C 1
ATOM 1295 O O . TRP A 1 166 ? 11.286 1.416 -5.346 1.00 94.31 166 TRP A O 1
ATOM 1305 N N . PHE A 1 167 ? 11.585 2.548 -7.266 1.00 91.00 167 PHE A N 1
ATOM 1306 C CA . PHE A 1 167 ? 10.606 3.589 -7.003 1.00 91.00 167 PHE A CA 1
ATOM 1307 C C . PHE A 1 167 ? 9.278 3.197 -7.651 1.00 91.00 167 PHE A C 1
ATOM 1309 O O . PHE A 1 167 ? 9.274 2.751 -8.794 1.00 91.00 167 PHE A O 1
ATOM 1316 N N . VAL A 1 168 ? 8.152 3.356 -6.958 1.00 89.88 168 VAL A N 1
ATOM 1317 C CA . VAL A 1 168 ? 6.829 3.061 -7.520 1.00 89.88 168 VAL A CA 1
ATOM 1318 C C . VAL A 1 168 ? 6.081 4.358 -7.783 1.00 89.88 168 VAL A C 1
ATOM 1320 O O . VAL A 1 168 ? 5.710 5.072 -6.850 1.00 89.88 168 VAL A O 1
ATOM 1323 N N . SER A 1 169 ? 5.831 4.635 -9.061 1.00 83.06 169 SER A N 1
ATOM 1324 C CA . SER A 1 169 ? 4.988 5.745 -9.493 1.00 83.06 169 SER A CA 1
ATOM 1325 C C . SER A 1 169 ? 3.565 5.238 -9.708 1.00 83.06 169 SER A C 1
ATOM 1327 O O . SER A 1 169 ? 3.340 4.285 -10.452 1.00 83.06 169 SER A O 1
ATOM 1329 N N . HIS A 1 170 ? 2.600 5.854 -9.030 1.00 75.81 170 HIS A N 1
ATOM 1330 C CA . HIS A 1 170 ? 1.183 5.511 -9.129 1.00 75.81 170 HIS A CA 1
ATOM 1331 C C . HIS A 1 170 ? 0.321 6.748 -8.832 1.00 75.81 170 HIS A C 1
ATOM 1333 O O . HIS A 1 170 ? 0.780 7.722 -8.223 1.00 75.81 170 HIS A O 1
ATOM 1339 N N . ALA A 1 171 ? -0.938 6.746 -9.270 1.00 64.94 171 ALA A N 1
ATOM 1340 C CA . ALA A 1 171 ? -1.816 7.899 -9.099 1.00 64.94 171 ALA A CA 1
ATOM 1341 C C . ALA A 1 171 ? -2.479 7.921 -7.707 1.00 64.94 171 ALA A C 1
ATOM 1343 O O . ALA A 1 171 ? -3.312 7.075 -7.391 1.00 64.94 171 ALA A O 1
ATOM 1344 N N . TRP A 1 172 ? -2.169 8.955 -6.912 1.00 62.00 172 TRP A N 1
ATOM 1345 C CA . TRP A 1 172 ? -2.895 9.335 -5.690 1.00 62.00 172 TRP A CA 1
ATOM 1346 C C . TRP A 1 172 ? -3.685 10.636 -5.936 1.00 62.00 172 TRP A C 1
ATOM 1348 O O . TRP A 1 172 ? -3.134 11.742 -5.900 1.00 62.00 172 TRP A O 1
ATOM 1358 N N . ILE A 1 173 ? -4.980 10.525 -6.237 1.00 47.62 173 ILE A N 1
ATOM 1359 C CA . ILE A 1 173 ? -5.940 11.638 -6.303 1.00 47.62 173 ILE A CA 1
ATOM 1360 C C . ILE A 1 173 ? -6.878 11.661 -5.086 1.00 47.62 173 ILE A C 1
ATOM 1362 O O . ILE A 1 173 ? -7.911 10.996 -5.066 1.00 47.62 173 ILE A O 1
ATOM 1366 N N . ALA A 1 174 ? -6.564 12.489 -4.090 1.00 40.19 174 ALA A N 1
ATOM 1367 C CA . ALA A 1 174 ? -7.558 12.848 -3.089 1.00 40.19 174 ALA A CA 1
ATOM 1368 C C . ALA A 1 174 ? -8.626 13.737 -3.743 1.00 40.19 174 ALA A C 1
ATOM 1370 O O . ALA A 1 174 ? -8.315 14.812 -4.261 1.00 40.19 174 ALA A O 1
ATOM 1371 N N . THR A 1 175 ? -9.892 13.330 -3.686 1.00 33.31 175 THR A N 1
ATOM 1372 C CA . THR A 1 175 ? -11.014 14.256 -3.857 1.00 33.31 175 THR A CA 1
ATOM 1373 C C . THR A 1 175 ? -10.943 15.319 -2.768 1.00 33.31 175 THR A C 1
ATOM 1375 O O . THR A 1 175 ? -11.291 15.058 -1.618 1.00 33.31 175 THR A O 1
ATOM 1378 N N . ARG A 1 176 ? -10.556 16.547 -3.118 1.00 33.25 176 ARG A N 1
ATOM 1379 C CA . ARG A 1 176 ? -11.125 17.714 -2.445 1.00 33.25 176 ARG A CA 1
ATOM 1380 C C . ARG A 1 176 ? -12.294 18.191 -3.291 1.00 33.25 176 ARG A C 1
ATOM 1382 O O . ARG A 1 176 ? -12.119 18.450 -4.473 1.00 33.25 176 ARG A O 1
ATOM 1389 N N . GLN A 1 177 ? -13.464 18.161 -2.650 1.00 31.02 177 GLN A N 1
ATOM 1390 C CA . GLN A 1 177 ? -14.714 18.875 -2.918 1.00 31.02 177 GLN A CA 1
ATOM 1391 C C . GLN A 1 177 ? -14.877 19.468 -4.321 1.00 31.02 177 GLN A C 1
ATOM 1393 O O . GLN A 1 177 ? -14.064 20.266 -4.770 1.00 31.02 177 GLN A O 1
ATOM 1398 N N . ILE A 1 178 ? -16.018 19.175 -4.951 1.00 32.16 178 ILE A N 1
ATOM 1399 C CA . ILE A 1 178 ? -16.552 19.946 -6.078 1.00 32.16 178 ILE A CA 1
ATOM 1400 C C . ILE A 1 178 ? -16.490 21.440 -5.711 1.00 32.16 178 ILE A C 1
ATOM 1402 O O . ILE A 1 178 ? -17.382 21.966 -5.046 1.00 32.16 178 ILE A O 1
ATOM 1406 N N . PHE A 1 179 ? -15.437 22.144 -6.123 1.00 32.75 179 PHE A N 1
ATOM 1407 C CA . PHE A 1 179 ? -15.429 23.593 -6.082 1.00 32.75 179 PHE A CA 1
ATOM 1408 C C . PHE A 1 179 ? -16.381 24.034 -7.189 1.00 32.75 179 PHE A C 1
ATOM 1410 O O . PHE A 1 179 ? -16.073 23.923 -8.376 1.00 32.75 179 PHE A O 1
ATOM 1417 N N . ARG A 1 180 ? -17.563 24.536 -6.808 1.00 30.48 180 ARG A N 1
ATOM 1418 C CA . ARG A 1 180 ? -18.370 25.385 -7.692 1.00 30.48 180 ARG A CA 1
ATOM 1419 C C . ARG A 1 180 ? -17.554 26.641 -7.968 1.00 30.48 180 ARG A C 1
ATOM 1421 O O . ARG A 1 180 ? -17.642 27.626 -7.239 1.00 30.48 180 ARG A O 1
ATOM 1428 N N . TYR A 1 181 ? -16.736 26.599 -9.010 1.00 32.88 181 TYR A N 1
ATOM 1429 C CA . TYR A 1 181 ? -15.992 27.764 -9.449 1.00 32.88 181 TYR A CA 1
ATOM 1430 C C . TYR A 1 181 ? -16.952 28.704 -10.184 1.00 32.88 181 TYR A C 1
ATOM 1432 O O . TYR A 1 181 ? -17.202 28.565 -11.380 1.00 32.88 181 TYR A O 1
ATOM 1440 N N . ARG A 1 182 ? -17.541 29.661 -9.460 1.00 31.72 182 ARG A N 1
ATOM 1441 C CA . ARG A 1 182 ? -18.284 30.766 -10.077 1.00 31.72 182 ARG A CA 1
ATOM 1442 C C . ARG A 1 182 ? -17.265 31.733 -10.688 1.00 31.72 182 ARG A C 1
ATOM 1444 O O . ARG A 1 182 ? -16.762 32.613 -9.996 1.00 31.72 182 ARG A O 1
ATOM 1451 N N . ARG A 1 183 ? -16.974 31.608 -11.989 1.00 34.12 183 ARG A N 1
ATOM 1452 C CA . ARG A 1 183 ? -16.443 32.762 -12.734 1.00 34.12 183 ARG A CA 1
ATOM 1453 C C . ARG A 1 183 ? -17.565 33.786 -12.898 1.00 34.12 183 ARG A C 1
ATOM 1455 O O . ARG A 1 183 ? -18.666 33.406 -13.305 1.00 34.12 183 ARG A O 1
ATOM 1462 N N . PRO A 1 184 ? -17.320 35.081 -12.645 1.00 40.97 184 PRO A N 1
ATOM 1463 C CA . PRO A 1 184 ? -18.170 36.110 -13.207 1.00 40.97 184 PRO A CA 1
ATOM 1464 C C . PRO A 1 184 ? -18.001 36.027 -14.728 1.00 40.97 184 PRO A C 1
ATOM 1466 O O . PRO A 1 184 ? -16.929 36.306 -15.253 1.00 40.97 184 PRO A O 1
ATOM 1469 N N . LEU A 1 185 ? -19.080 35.629 -15.403 1.00 45.03 185 LEU A N 1
ATOM 1470 C CA . LEU A 1 185 ? -19.246 35.542 -16.856 1.00 45.03 185 LEU A CA 1
ATOM 1471 C C . LEU A 1 185 ? -18.640 34.283 -17.522 1.00 45.03 185 LEU A C 1
ATOM 1473 O O . LEU A 1 185 ? -17.449 34.196 -17.801 1.00 45.03 185 LEU A O 1
ATOM 1477 N N . ARG A 1 186 ? -19.574 33.398 -17.915 1.00 43.34 186 ARG A N 1
ATOM 1478 C CA . ARG A 1 186 ? -19.502 32.261 -18.861 1.00 43.34 186 ARG A CA 1
ATOM 1479 C C . ARG A 1 186 ? -19.179 30.874 -18.269 1.00 43.34 186 ARG A C 1
ATOM 1481 O O . ARG A 1 186 ? -18.026 30.526 -18.062 1.00 43.34 186 ARG A O 1
ATOM 1488 N N . HIS A 1 187 ? -20.268 30.100 -18.171 1.00 34.59 187 HIS A N 1
ATOM 1489 C CA . HIS A 1 187 ? -20.427 28.646 -17.999 1.00 34.59 187 HIS A CA 1
ATOM 1490 C C . HIS A 1 187 ? -19.916 28.023 -16.690 1.00 34.59 187 HIS A C 1
ATOM 1492 O O . HIS A 1 187 ? -18.744 28.122 -16.340 1.00 34.59 187 HIS A O 1
ATOM 1498 N N . ASP A 1 188 ? -20.820 27.320 -15.998 1.00 31.41 188 ASP A N 1
ATOM 1499 C CA . ASP A 1 188 ? -20.480 26.407 -14.908 1.00 31.41 188 ASP A CA 1
ATOM 1500 C C . ASP A 1 188 ? -19.672 25.234 -15.494 1.00 31.41 188 ASP A C 1
ATOM 1502 O O . ASP A 1 188 ? -20.192 24.442 -16.280 1.00 31.41 188 ASP A O 1
ATOM 1506 N N . VAL A 1 189 ? -18.387 25.125 -15.146 1.00 32.34 189 VAL A N 1
ATOM 1507 C CA . VAL A 1 189 ? -17.559 23.965 -15.505 1.00 32.34 189 VAL A CA 1
ATOM 1508 C C . VAL A 1 189 ? -17.667 22.949 -14.373 1.00 32.34 189 VAL A C 1
ATOM 1510 O O . VAL A 1 189 ? -17.083 23.133 -13.306 1.00 32.34 189 VAL A O 1
ATOM 1513 N N . PHE A 1 190 ? -18.420 21.872 -14.595 1.00 28.72 190 PHE A N 1
ATOM 1514 C CA . PHE A 1 190 ? -18.377 20.701 -13.725 1.00 28.72 190 PHE A CA 1
ATOM 1515 C C . PHE A 1 190 ? -17.092 19.933 -14.012 1.00 28.72 190 PHE A C 1
ATOM 1517 O O . PHE A 1 190 ? -16.937 19.309 -15.059 1.00 28.72 190 PHE A O 1
ATOM 1524 N N . VAL A 1 191 ? -16.152 19.999 -13.080 1.00 30.75 191 VAL A N 1
ATOM 1525 C CA . VAL A 1 191 ? -14.973 19.146 -13.106 1.00 30.75 191 VAL A CA 1
ATOM 1526 C C . VAL A 1 191 ? -15.332 17.829 -12.424 1.00 30.75 191 VAL A C 1
ATOM 1528 O O . VAL A 1 191 ? -15.422 17.766 -11.200 1.00 30.75 191 VAL A O 1
ATOM 1531 N N . PHE A 1 192 ? -15.496 16.773 -13.214 1.00 29.55 192 PHE A N 1
ATOM 1532 C CA . PHE A 1 192 ? -15.468 15.406 -12.708 1.00 29.55 192 PHE A CA 1
ATOM 1533 C C . PHE A 1 192 ? -14.000 15.000 -12.562 1.00 29.55 192 PHE A C 1
ATOM 1535 O O . PHE A 1 192 ? -13.282 14.907 -13.553 1.00 29.55 192 PHE A O 1
ATOM 1542 N N . VAL A 1 193 ? -13.522 14.841 -11.328 1.00 34.91 193 VAL A N 1
ATOM 1543 C CA . VAL A 1 193 ? -12.205 14.252 -11.066 1.00 34.91 193 VAL A CA 1
ATOM 1544 C C . VAL A 1 193 ? -12.422 12.760 -10.865 1.00 34.91 193 VAL A C 1
ATOM 1546 O O . VAL A 1 193 ? -13.079 12.366 -9.904 1.00 34.91 193 VAL A O 1
ATOM 1549 N N . THR A 1 194 ? -11.905 11.940 -11.775 1.00 35.22 194 THR A N 1
ATOM 1550 C CA . THR A 1 194 ? -11.805 10.491 -11.593 1.00 35.22 194 THR A CA 1
ATOM 1551 C C . THR A 1 194 ? -10.846 10.213 -10.439 1.00 35.22 194 THR A C 1
ATOM 1553 O O . THR A 1 194 ? -9.687 10.627 -10.456 1.00 35.22 194 THR A O 1
ATOM 1556 N N . VAL A 1 195 ? -11.354 9.571 -9.389 1.00 43.84 195 VAL A N 1
ATOM 1557 C CA . VAL A 1 195 ? -10.532 9.052 -8.295 1.00 43.84 195 VAL A CA 1
ATOM 1558 C C . VAL A 1 195 ? -9.819 7.816 -8.834 1.00 43.84 195 VAL A C 1
ATOM 1560 O O . VAL A 1 195 ? -10.460 6.933 -9.396 1.00 43.84 195 VAL A O 1
ATOM 1563 N N . SER A 1 196 ? -8.495 7.765 -8.696 1.00 51.44 196 SER A N 1
ATOM 1564 C CA . SER A 1 196 ? -7.761 6.510 -8.885 1.00 51.44 196 SER A CA 1
ATOM 1565 C C . SER A 1 196 ? -8.139 5.588 -7.726 1.00 51.44 196 SER A C 1
ATOM 1567 O O . SER A 1 196 ? -7.701 5.798 -6.594 1.00 51.44 196 SER A O 1
ATOM 1569 N N . GLU A 1 197 ? -9.029 4.633 -7.989 1.00 64.31 197 GLU A N 1
ATOM 1570 C CA . GLU A 1 197 ? -9.562 3.666 -7.017 1.00 64.31 197 GLU A CA 1
ATOM 1571 C C . GLU A 1 197 ? -8.886 2.293 -7.139 1.00 64.31 197 GLU A C 1
ATOM 1573 O O . GLU A 1 197 ? -9.489 1.286 -6.777 1.00 64.31 197 GLU A O 1
ATOM 1578 N N . GLU A 1 198 ? -7.649 2.232 -7.652 1.00 75.88 198 GLU A N 1
ATOM 1579 C CA . GLU A 1 198 ? -6.939 0.963 -7.850 1.00 75.88 198 GLU A CA 1
ATOM 1580 C C . GLU A 1 198 ? -6.967 0.112 -6.561 1.00 75.88 198 GLU A C 1
ATOM 1582 O O . GLU A 1 198 ? -6.497 0.566 -5.504 1.00 75.88 198 GLU A O 1
ATOM 1587 N N . PRO A 1 199 ? -7.533 -1.110 -6.610 1.00 88.12 199 PRO A N 1
ATOM 1588 C CA . PRO A 1 199 ? -7.536 -2.001 -5.463 1.00 88.12 199 PRO A CA 1
ATOM 1589 C C . PRO A 1 199 ? -6.109 -2.334 -5.027 1.00 88.12 199 PRO A C 1
ATOM 1591 O O . PRO A 1 199 ? -5.247 -2.657 -5.842 1.00 88.12 199 PRO A O 1
ATOM 1594 N N . VAL A 1 200 ? -5.854 -2.347 -3.715 1.00 90.12 200 VAL A N 1
ATOM 1595 C CA . VAL A 1 200 ? -4.518 -2.666 -3.167 1.00 90.12 200 VAL A CA 1
ATOM 1596 C C . VAL A 1 200 ? -4.061 -4.076 -3.579 1.00 90.12 200 VAL A C 1
ATOM 1598 O O . VAL A 1 200 ? -2.864 -4.345 -3.677 1.00 90.12 200 VAL A O 1
ATOM 1601 N N . SER A 1 201 ? -5.007 -4.982 -3.834 1.00 91.12 201 SER A N 1
ATOM 1602 C CA . SER A 1 201 ? -4.731 -6.337 -4.318 1.00 91.12 201 SER A CA 1
ATOM 1603 C C . SER A 1 201 ? -4.134 -6.352 -5.732 1.00 91.12 201 SER A C 1
ATOM 1605 O O . SER A 1 201 ? -3.163 -7.072 -5.965 1.00 91.12 201 SER A O 1
ATOM 1607 N N . GLU A 1 202 ? -4.654 -5.526 -6.640 1.00 91.50 202 GLU A N 1
ATOM 1608 C CA . GLU A 1 202 ? -4.154 -5.365 -8.009 1.00 91.50 202 GLU A CA 1
ATOM 1609 C C . GLU A 1 202 ? -2.790 -4.671 -8.021 1.00 91.50 202 GLU A C 1
ATOM 1611 O O . GLU A 1 202 ? -1.842 -5.172 -8.632 1.00 91.50 202 GLU A O 1
ATOM 1616 N N . PHE A 1 203 ? -2.643 -3.612 -7.221 1.00 90.81 203 PHE A N 1
ATOM 1617 C CA . PHE A 1 203 ? -1.364 -2.937 -7.009 1.00 90.81 203 PHE A CA 1
ATOM 1618 C C . PHE A 1 203 ? -0.274 -3.921 -6.549 1.00 90.81 203 PHE A C 1
ATOM 1620 O O . PHE A 1 203 ? 0.824 -3.975 -7.111 1.00 90.81 203 PHE A O 1
ATOM 1627 N N . LEU A 1 204 ? -0.573 -4.765 -5.551 1.00 93.25 204 LEU A N 1
ATOM 1628 C CA . LEU A 1 204 ? 0.373 -5.773 -5.069 1.00 93.25 204 LEU A CA 1
ATOM 1629 C C . LEU A 1 204 ? 0.666 -6.849 -6.125 1.00 93.25 204 LEU A C 1
ATOM 1631 O O . LEU A 1 204 ? 1.803 -7.323 -6.206 1.00 93.25 204 LEU A O 1
ATOM 1635 N N . ALA A 1 205 ? -0.320 -7.229 -6.941 1.00 94.44 205 ALA A N 1
ATOM 1636 C CA . ALA A 1 205 ? -0.110 -8.162 -8.043 1.00 94.44 205 ALA A CA 1
ATOM 1637 C C . ALA A 1 205 ? 0.907 -7.603 -9.054 1.00 94.44 205 ALA A C 1
ATOM 1639 O O . ALA A 1 205 ? 1.815 -8.331 -9.463 1.00 94.44 205 ALA A O 1
ATOM 1640 N N . CYS A 1 206 ? 0.829 -6.308 -9.383 1.00 95.12 206 CYS A N 1
ATOM 1641 C CA . CYS A 1 206 ? 1.798 -5.617 -10.238 1.00 95.12 206 CYS A CA 1
ATOM 1642 C C . CYS A 1 206 ? 3.217 -5.653 -9.657 1.00 95.12 206 CYS A C 1
ATOM 1644 O O . CYS A 1 206 ? 4.153 -6.055 -10.353 1.00 95.12 206 CYS A O 1
ATOM 1646 N N . LEU A 1 207 ? 3.392 -5.312 -8.376 1.00 95.56 207 LEU A N 1
ATOM 1647 C CA . LEU A 1 207 ? 4.707 -5.357 -7.721 1.00 95.56 207 LEU A CA 1
ATOM 1648 C C . LEU A 1 207 ? 5.259 -6.791 -7.651 1.00 95.56 207 LEU A C 1
ATOM 1650 O O . LEU A 1 207 ? 6.444 -7.011 -7.909 1.00 95.56 207 LEU A O 1
ATOM 1654 N N . GLY A 1 208 ? 4.411 -7.777 -7.343 1.00 96.31 208 GLY A N 1
ATOM 1655 C CA . GLY A 1 208 ? 4.797 -9.188 -7.285 1.00 96.31 208 GLY A CA 1
ATOM 1656 C C . GLY A 1 208 ? 5.222 -9.737 -8.648 1.00 96.31 208 GLY A C 1
ATOM 1657 O O . GLY A 1 208 ? 6.257 -10.397 -8.764 1.00 96.31 208 GLY A O 1
ATOM 1658 N N . GLN A 1 209 ? 4.467 -9.417 -9.701 1.00 96.75 209 GLN A N 1
ATOM 1659 C CA . GLN A 1 209 ? 4.822 -9.783 -11.068 1.00 96.75 209 GLN A CA 1
ATOM 1660 C C . GLN A 1 209 ? 6.118 -9.093 -11.507 1.00 96.75 209 GLN A C 1
ATOM 1662 O O . GLN A 1 209 ? 6.973 -9.741 -12.109 1.00 96.75 209 GLN A O 1
ATOM 1667 N N . HIS A 1 210 ? 6.305 -7.817 -11.170 1.00 96.88 210 HIS A N 1
ATOM 1668 C CA . HIS A 1 210 ? 7.533 -7.087 -11.470 1.00 96.88 210 HIS A CA 1
ATOM 1669 C C . HIS A 1 210 ? 8.751 -7.719 -10.778 1.00 96.88 210 HIS A C 1
ATOM 1671 O O . HIS A 1 210 ? 9.746 -8.004 -11.446 1.00 96.88 210 HIS A O 1
ATOM 1677 N N . ALA A 1 211 ? 8.660 -8.035 -9.481 1.00 96.56 211 ALA A N 1
ATOM 1678 C CA . ALA A 1 211 ? 9.727 -8.736 -8.766 1.00 96.56 211 ALA A CA 1
ATOM 1679 C C . ALA A 1 211 ? 10.068 -10.082 -9.409 1.00 96.56 211 ALA A C 1
ATOM 1681 O O . ALA A 1 211 ? 11.242 -10.385 -9.616 1.00 96.56 211 ALA A O 1
ATOM 1682 N N . ARG A 1 212 ? 9.054 -10.857 -9.810 1.00 95.88 212 ARG A N 1
ATOM 1683 C CA . ARG A 1 212 ? 9.247 -12.134 -10.508 1.00 95.88 212 ARG A CA 1
ATOM 1684 C C . ARG A 1 212 ? 9.958 -11.958 -11.849 1.00 95.88 212 ARG A C 1
ATOM 1686 O O . ARG A 1 212 ? 10.867 -12.717 -12.165 1.00 95.88 212 ARG A O 1
ATOM 1693 N N . VAL A 1 213 ? 9.541 -10.976 -12.645 1.00 95.44 213 VAL A N 1
ATOM 1694 C CA . VAL A 1 213 ? 10.114 -10.698 -13.970 1.00 95.44 213 VAL A CA 1
ATOM 1695 C C . VAL A 1 213 ? 11.568 -10.235 -13.865 1.00 95.44 213 VAL A C 1
ATOM 1697 O O . VAL A 1 213 ? 12.414 -10.663 -14.652 1.00 95.44 213 VAL A O 1
ATOM 1700 N N . ARG A 1 214 ? 11.870 -9.394 -12.874 1.00 95.00 214 ARG A N 1
ATOM 1701 C CA . ARG A 1 214 ? 13.211 -8.862 -12.612 1.00 95.00 214 ARG A CA 1
ATOM 1702 C C . ARG A 1 214 ? 14.105 -9.798 -11.790 1.00 95.00 214 ARG A C 1
ATOM 1704 O O . ARG A 1 214 ? 15.267 -9.456 -11.605 1.00 95.00 214 ARG A O 1
ATOM 1711 N N . ASP A 1 215 ? 13.609 -10.967 -11.370 1.00 94.81 215 ASP A N 1
ATOM 1712 C CA . ASP A 1 215 ? 14.346 -11.939 -10.538 1.00 94.81 215 ASP A CA 1
ATOM 1713 C C . ASP A 1 215 ? 14.798 -11.313 -9.195 1.00 94.81 215 ASP A C 1
ATOM 1715 O O . ASP A 1 215 ? 15.925 -11.492 -8.735 1.00 94.81 215 ASP A O 1
ATOM 1719 N N . LEU A 1 216 ? 13.924 -10.493 -8.593 1.00 93.94 216 LEU A N 1
ATOM 1720 C CA . LEU A 1 216 ? 14.190 -9.762 -7.351 1.00 93.94 216 LEU A CA 1
ATOM 1721 C C . LEU A 1 216 ? 13.816 -10.606 -6.118 1.00 93.94 216 LEU A C 1
ATOM 1723 O O . LEU A 1 216 ? 12.747 -11.219 -6.101 1.00 93.94 216 LEU A O 1
ATOM 1727 N N . PRO A 1 217 ? 14.631 -10.588 -5.044 1.00 91.69 217 PRO A N 1
ATOM 1728 C CA . PRO A 1 217 ? 14.265 -11.199 -3.765 1.00 91.69 217 PRO A CA 1
ATOM 1729 C C . PRO A 1 217 ? 12.958 -10.628 -3.194 1.00 91.69 217 PRO A C 1
ATOM 1731 O O . PRO A 1 217 ? 12.715 -9.427 -3.317 1.00 91.69 217 PRO A O 1
ATOM 1734 N N . GLY A 1 218 ? 12.162 -11.442 -2.490 1.00 84.50 218 GLY A N 1
ATOM 1735 C CA . GLY A 1 218 ? 10.918 -10.996 -1.830 1.00 84.50 218 GLY A CA 1
ATOM 1736 C C . GLY A 1 218 ? 11.121 -9.913 -0.759 1.00 84.50 218 GLY A C 1
ATOM 1737 O O . GLY A 1 218 ? 10.233 -9.095 -0.514 1.00 84.50 218 GLY A O 1
ATOM 1738 N N . SER A 1 219 ? 12.329 -9.839 -0.200 1.00 91.19 219 SER A N 1
ATOM 1739 C CA . SER A 1 219 ? 12.763 -8.790 0.721 1.00 91.19 219 SER A CA 1
ATOM 1740 C C . SER A 1 219 ? 13.101 -7.459 0.040 1.00 91.19 219 SER A C 1
ATOM 1742 O O . SER A 1 219 ? 13.387 -6.490 0.736 1.00 91.19 219 SER A O 1
ATOM 1744 N N . THR A 1 220 ? 13.075 -7.379 -1.298 1.00 94.25 220 THR A N 1
ATOM 1745 C CA . THR A 1 220 ? 13.418 -6.153 -2.037 1.00 94.25 220 THR A CA 1
ATOM 1746 C C . THR A 1 220 ? 12.440 -5.025 -1.694 1.00 94.25 220 THR A C 1
ATOM 1748 O O . THR A 1 220 ? 11.242 -5.179 -1.949 1.00 94.25 220 THR A O 1
ATOM 1751 N N . PRO A 1 221 ? 12.917 -3.882 -1.165 1.00 96.12 221 PRO A N 1
ATOM 1752 C CA . PRO A 1 221 ? 12.036 -2.775 -0.820 1.00 96.12 221 PRO A CA 1
ATOM 1753 C C . PRO A 1 221 ? 11.699 -1.904 -2.035 1.00 96.12 221 PRO A C 1
ATOM 1755 O O . PRO A 1 221 ? 12.563 -1.553 -2.848 1.00 96.12 221 PRO A O 1
ATOM 1758 N N . TYR A 1 222 ? 10.431 -1.517 -2.105 1.00 96.38 222 TYR A N 1
ATOM 1759 C CA . TYR A 1 222 ? 9.855 -0.575 -3.054 1.00 96.38 222 TYR A CA 1
ATOM 1760 C C . TYR A 1 222 ? 9.565 0.744 -2.347 1.00 96.38 222 TYR A C 1
ATOM 1762 O O . TYR A 1 222 ? 8.918 0.754 -1.303 1.00 96.38 222 TYR A O 1
ATOM 1770 N N . TRP A 1 223 ? 9.997 1.875 -2.894 1.00 94.81 223 TRP A N 1
ATOM 1771 C CA . TRP A 1 223 ? 9.560 3.167 -2.377 1.00 94.81 223 TRP A CA 1
ATOM 1772 C C . TRP A 1 223 ? 8.161 3.478 -2.904 1.00 94.81 223 TRP A C 1
ATOM 1774 O O . TRP A 1 223 ? 7.969 3.614 -4.111 1.00 94.81 223 TRP A O 1
ATOM 1784 N N . VAL A 1 224 ? 7.190 3.589 -1.999 1.00 91.06 224 VAL A N 1
ATOM 1785 C CA . VAL A 1 224 ? 5.795 3.912 -2.320 1.00 91.06 224 VAL A CA 1
ATOM 1786 C C . VAL A 1 224 ? 5.370 5.070 -1.425 1.00 91.06 224 VAL A C 1
ATOM 1788 O O . VAL A 1 224 ? 5.387 4.944 -0.198 1.00 91.06 224 VAL A O 1
ATOM 1791 N N . CYS A 1 225 ? 4.966 6.193 -2.020 1.00 86.56 225 CYS A N 1
ATOM 1792 C CA . CYS A 1 225 ? 4.719 7.446 -1.294 1.00 86.56 225 CYS A CA 1
ATOM 1793 C C . CYS A 1 225 ? 3.697 7.297 -0.151 1.00 86.56 225 CYS A C 1
ATOM 1795 O O . CYS A 1 225 ? 3.865 7.870 0.924 1.00 86.56 225 CYS A O 1
ATOM 1797 N N . ALA A 1 226 ? 2.686 6.457 -0.369 1.00 85.62 226 ALA A N 1
ATOM 1798 C CA . ALA A 1 226 ? 1.671 6.025 0.583 1.00 85.62 226 ALA A CA 1
ATOM 1799 C C . ALA A 1 226 ? 2.216 5.587 1.943 1.00 85.62 226 ALA A C 1
ATOM 1801 O O . ALA A 1 226 ? 1.703 5.960 2.996 1.00 85.62 226 ALA A O 1
ATOM 1802 N N . TYR A 1 227 ? 3.241 4.743 1.885 1.00 92.44 227 TYR A N 1
ATOM 1803 C CA . TYR A 1 227 ? 3.744 3.986 3.018 1.00 92.44 227 TYR A CA 1
ATOM 1804 C C . TYR A 1 227 ? 5.025 4.609 3.570 1.00 92.44 227 TYR A C 1
ATOM 1806 O O . TYR A 1 227 ? 5.291 4.461 4.760 1.00 92.44 227 TYR A O 1
ATOM 1814 N N . ALA A 1 228 ? 5.783 5.311 2.719 1.00 91.19 228 ALA A N 1
ATOM 1815 C CA . ALA A 1 228 ? 7.038 5.973 3.055 1.00 91.19 228 ALA A CA 1
ATOM 1816 C C . ALA A 1 228 ? 6.840 7.335 3.742 1.00 91.19 228 ALA A C 1
ATOM 1818 O O . ALA A 1 228 ? 7.531 7.652 4.714 1.00 91.19 228 ALA A O 1
ATOM 1819 N N . ASN A 1 229 ? 5.906 8.153 3.247 1.00 88.81 229 ASN A N 1
ATOM 1820 C CA . ASN A 1 229 ? 5.657 9.475 3.819 1.00 88.81 229 ASN A CA 1
ATOM 1821 C C . ASN A 1 229 ? 4.894 9.357 5.144 1.00 88.81 229 ASN A C 1
ATOM 1823 O O . ASN A 1 229 ? 4.093 8.438 5.349 1.00 88.81 229 ASN A O 1
ATOM 1827 N N . ASN A 1 230 ? 5.102 10.326 6.035 1.00 89.94 230 ASN A N 1
ATOM 1828 C CA . ASN A 1 230 ? 4.286 10.432 7.237 1.00 89.94 230 ASN A CA 1
ATOM 1829 C C . ASN A 1 230 ? 2.891 10.954 6.856 1.00 89.94 230 ASN A C 1
ATOM 1831 O O . ASN A 1 230 ? 2.716 12.141 6.584 1.00 89.94 230 ASN A O 1
ATOM 1835 N N . GLN A 1 231 ? 1.879 10.080 6.869 1.00 86.69 231 GLN A N 1
ATOM 1836 C CA . GLN A 1 231 ? 0.506 10.434 6.476 1.00 86.69 231 GLN A CA 1
ATOM 1837 C C . GLN A 1 231 ? -0.179 11.440 7.419 1.00 86.69 231 GLN A C 1
ATOM 1839 O O . GLN A 1 231 ? -1.228 11.993 7.075 1.00 86.69 231 GLN A O 1
ATOM 1844 N N . HIS A 1 232 ? 0.416 11.715 8.583 1.00 87.50 232 HIS A N 1
ATOM 1845 C CA . HIS A 1 232 ? -0.014 12.771 9.502 1.00 87.50 232 HIS A CA 1
ATOM 1846 C C . HIS A 1 232 ? 0.520 14.155 9.106 1.00 87.50 232 HIS A C 1
ATOM 1848 O O . HIS A 1 232 ? -0.050 15.156 9.530 1.00 87.50 232 HIS A O 1
ATOM 1854 N N . ARG A 1 233 ? 1.585 14.220 8.289 1.00 81.75 233 ARG A N 1
ATOM 1855 C CA . ARG A 1 233 ? 2.303 15.451 7.902 1.00 81.75 233 ARG A CA 1
ATOM 1856 C C . ARG A 1 233 ? 2.834 15.422 6.464 1.00 81.75 233 ARG A C 1
ATOM 1858 O O . ARG A 1 233 ? 3.942 15.864 6.191 1.00 81.75 233 ARG A O 1
ATOM 1865 N N . VAL A 1 234 ? 2.039 14.907 5.524 1.00 73.44 234 VAL A N 1
ATOM 1866 C CA . VAL A 1 234 ? 2.457 14.755 4.111 1.00 73.44 234 VAL A CA 1
ATOM 1867 C C . VAL A 1 234 ? 2.921 16.080 3.492 1.00 73.44 234 VAL A C 1
ATOM 1869 O O . VAL A 1 234 ? 3.778 16.090 2.615 1.00 73.44 234 VAL A O 1
ATOM 1872 N N . GLU A 1 235 ? 2.362 17.198 3.956 1.00 68.44 235 GLU A N 1
ATOM 1873 C CA . GLU A 1 235 ? 2.685 18.546 3.483 1.00 68.44 235 GLU A CA 1
ATOM 1874 C C . GLU A 1 235 ? 4.161 18.918 3.713 1.00 68.44 235 GLU A C 1
ATOM 1876 O O . GLU A 1 235 ? 4.738 19.615 2.883 1.00 68.44 235 GLU A O 1
ATOM 1881 N N . ASP A 1 236 ? 4.802 18.385 4.760 1.00 68.12 236 ASP A N 1
ATOM 1882 C CA . ASP A 1 236 ? 6.217 18.644 5.070 1.00 68.12 236 ASP A CA 1
ATOM 1883 C C . ASP A 1 236 ? 7.161 18.034 4.011 1.00 68.12 236 ASP A C 1
ATOM 1885 O O . ASP A 1 236 ? 8.251 18.554 3.743 1.00 68.12 236 ASP A O 1
ATOM 1889 N N . ASP A 1 237 ? 6.731 16.939 3.375 1.00 64.44 237 ASP A N 1
ATOM 1890 C CA . ASP A 1 237 ? 7.483 16.223 2.339 1.00 64.44 237 ASP A CA 1
ATOM 1891 C C . ASP A 1 237 ? 7.269 16.823 0.927 1.00 64.44 237 ASP A C 1
ATOM 1893 O O . ASP A 1 237 ? 8.017 16.505 -0.008 1.00 64.44 237 ASP A O 1
ATOM 1897 N N . ILE A 1 238 ? 6.282 17.718 0.754 1.00 65.25 238 ILE A N 1
ATOM 1898 C CA . ILE A 1 238 ? 5.944 18.372 -0.521 1.00 65.25 238 ILE A CA 1
ATOM 1899 C C . ILE A 1 238 ? 6.507 19.798 -0.534 1.00 65.25 238 ILE A C 1
ATOM 1901 O O . ILE A 1 238 ? 5.949 20.733 0.032 1.00 65.25 238 ILE A O 1
ATOM 1905 N N . GLN A 1 239 ? 7.625 19.979 -1.235 1.00 59.81 239 GLN A N 1
ATOM 1906 C CA . GLN A 1 239 ? 8.358 21.246 -1.290 1.00 59.81 239 GLN A CA 1
ATOM 1907 C C . GLN A 1 239 ? 8.202 21.951 -2.642 1.00 59.81 239 GLN A C 1
ATOM 1909 O O . GLN A 1 239 ? 7.942 21.324 -3.667 1.00 59.81 239 GLN A O 1
ATOM 1914 N N . CYS A 1 240 ? 8.413 23.273 -2.656 1.00 60.03 240 CYS A N 1
ATOM 1915 C CA . CYS A 1 240 ? 8.313 24.094 -3.868 1.00 60.03 240 CYS A CA 1
ATOM 1916 C C . CYS A 1 240 ? 9.343 23.725 -4.946 1.00 60.03 240 CYS A C 1
ATOM 1918 O O . CYS A 1 240 ? 9.086 23.933 -6.131 1.00 60.03 240 CYS A O 1
ATOM 1920 N N . ASN A 1 241 ? 10.495 23.177 -4.545 1.00 66.38 241 ASN A N 1
ATOM 1921 C CA . ASN A 1 241 ? 11.483 22.617 -5.452 1.00 66.38 241 ASN A CA 1
ATOM 1922 C C . ASN A 1 241 ? 11.275 21.096 -5.561 1.00 66.38 241 ASN A C 1
ATOM 1924 O O . ASN A 1 241 ? 11.546 20.372 -4.601 1.00 66.38 241 ASN A O 1
ATOM 1928 N N . PRO A 1 242 ? 10.883 20.579 -6.736 1.00 65.50 242 PRO A N 1
ATOM 1929 C CA . PRO A 1 242 ? 10.713 19.151 -6.957 1.00 65.50 242 PRO A CA 1
ATOM 1930 C C . PRO A 1 242 ? 11.913 18.292 -6.551 1.00 65.50 242 PRO A C 1
ATOM 1932 O O . PRO A 1 242 ? 11.748 17.203 -6.001 1.00 65.50 242 PRO A O 1
ATOM 1935 N N . ARG A 1 243 ? 13.131 18.804 -6.762 1.00 69.19 243 ARG A N 1
ATOM 1936 C CA . ARG A 1 243 ? 14.383 18.084 -6.495 1.00 69.19 243 ARG A CA 1
ATOM 1937 C C . ARG A 1 243 ? 14.745 18.002 -5.012 1.00 69.19 243 ARG A C 1
ATOM 1939 O O . ARG A 1 243 ? 15.629 17.235 -4.643 1.00 69.19 243 ARG A O 1
ATOM 1946 N N . SER A 1 244 ? 14.090 18.776 -4.149 1.00 68.88 244 SER A N 1
ATOM 1947 C CA . SER A 1 244 ? 14.315 18.708 -2.702 1.00 68.88 244 SER A CA 1
ATOM 1948 C C . SER A 1 244 ? 13.335 17.776 -1.981 1.00 68.88 244 SER A C 1
ATOM 1950 O O . SER A 1 244 ? 13.565 17.447 -0.811 1.00 68.88 244 SER A O 1
ATOM 1952 N N . THR A 1 245 ? 12.307 17.292 -2.686 1.00 75.69 245 THR A N 1
ATOM 1953 C CA . THR A 1 245 ? 11.286 16.375 -2.162 1.00 75.69 245 THR A CA 1
ATOM 1954 C C . THR A 1 245 ? 11.839 14.980 -1.848 1.00 75.69 245 THR A C 1
ATOM 1956 O O . THR A 1 245 ? 12.856 14.546 -2.405 1.00 75.69 245 THR A O 1
ATOM 1959 N N . SER A 1 246 ? 11.155 14.252 -0.959 1.00 78.12 246 SER A N 1
ATOM 1960 C CA . SER A 1 246 ? 11.461 12.846 -0.655 1.00 78.12 246 SER A CA 1
ATOM 1961 C C . SER A 1 246 ? 11.342 11.948 -1.892 1.00 78.12 246 SER A C 1
ATOM 1963 O O . SER A 1 246 ? 12.164 11.053 -2.070 1.00 78.12 246 SER A O 1
ATOM 1965 N N . PHE A 1 247 ? 10.393 12.255 -2.781 1.00 79.19 247 PHE A N 1
ATOM 1966 C CA . PHE A 1 247 ? 10.146 11.571 -4.051 1.00 79.19 247 PHE A CA 1
ATOM 1967 C C . PHE A 1 247 ? 11.390 11.567 -4.946 1.00 79.19 247 PHE A C 1
ATOM 1969 O O . PHE A 1 247 ? 11.895 10.507 -5.314 1.00 79.19 247 PHE A O 1
ATOM 1976 N N . TYR A 1 248 ? 11.937 12.754 -5.241 1.00 76.88 248 TYR A N 1
ATOM 1977 C CA . TYR A 1 248 ? 13.125 12.870 -6.088 1.00 76.88 248 TYR A CA 1
ATOM 1978 C C . TYR A 1 248 ? 14.329 12.172 -5.453 1.00 76.88 248 TYR A C 1
ATOM 1980 O O . TYR A 1 248 ? 15.038 11.425 -6.123 1.00 76.88 248 TYR A O 1
ATOM 1988 N N . LYS A 1 249 ? 14.541 12.366 -4.146 1.00 85.06 249 LYS A N 1
ATOM 1989 C CA . LYS A 1 249 ? 15.650 11.735 -3.417 1.00 85.06 249 LYS A CA 1
ATOM 1990 C C . LYS A 1 249 ? 15.565 10.209 -3.456 1.00 85.06 249 LYS A C 1
ATOM 1992 O O . LYS A 1 249 ? 16.573 9.577 -3.745 1.00 85.06 249 LYS A O 1
ATOM 1997 N N . ALA A 1 250 ? 14.385 9.629 -3.233 1.00 86.12 250 ALA A N 1
ATOM 1998 C CA . ALA A 1 250 ? 14.174 8.185 -3.320 1.00 86.12 250 ALA A CA 1
ATOM 1999 C C . ALA A 1 250 ? 14.476 7.661 -4.729 1.00 86.12 250 ALA A C 1
ATOM 2001 O O . ALA A 1 250 ? 15.210 6.687 -4.892 1.00 86.12 250 ALA A O 1
ATOM 2002 N N . MET A 1 251 ? 13.966 8.349 -5.753 1.00 83.56 251 MET A N 1
ATOM 2003 C CA . MET A 1 251 ? 14.178 7.983 -7.150 1.00 83.56 251 MET A CA 1
ATOM 2004 C C . MET A 1 251 ? 15.665 7.982 -7.533 1.00 83.56 251 MET A C 1
ATOM 2006 O O . MET A 1 251 ? 16.118 7.041 -8.175 1.00 83.56 251 MET A O 1
ATOM 2010 N N . GLN A 1 252 ? 16.452 8.967 -7.079 1.00 82.69 252 GLN A N 1
ATOM 2011 C CA . GLN A 1 252 ? 17.902 9.030 -7.343 1.00 82.69 252 GLN A CA 1
ATOM 2012 C C . GLN A 1 252 ? 18.700 7.860 -6.737 1.00 82.69 252 GLN A C 1
ATOM 2014 O O . GLN A 1 252 ? 19.850 7.643 -7.115 1.00 82.69 252 GLN A O 1
ATOM 2019 N N . MET A 1 253 ? 18.124 7.133 -5.780 1.00 86.50 253 MET A N 1
ATOM 2020 C CA . MET A 1 253 ? 18.760 5.996 -5.111 1.00 86.50 253 MET A CA 1
ATOM 2021 C C . MET A 1 253 ? 18.354 4.651 -5.721 1.00 86.50 253 MET A C 1
ATOM 2023 O O . MET A 1 253 ? 19.013 3.644 -5.460 1.00 86.50 253 MET A O 1
ATOM 2027 N N . CYS A 1 254 ? 17.273 4.632 -6.501 1.00 89.75 254 CYS A N 1
ATOM 2028 C CA . CYS A 1 254 ? 16.699 3.426 -7.079 1.00 89.75 254 CYS A CA 1
ATOM 2029 C C . CYS A 1 254 ? 17.388 3.035 -8.394 1.00 89.75 254 CYS A C 1
ATOM 2031 O O . CYS A 1 254 ? 17.962 3.856 -9.105 1.00 89.75 254 CYS A O 1
ATOM 2033 N N . GLU A 1 255 ? 17.296 1.754 -8.741 1.00 90.75 255 GLU A N 1
ATOM 2034 C CA . GLU A 1 255 ? 17.749 1.216 -10.028 1.00 90.75 255 GLU A CA 1
ATOM 2035 C C . GLU A 1 255 ? 16.776 1.561 -11.166 1.00 90.75 255 GLU A C 1
ATOM 2037 O O . GLU A 1 255 ? 17.174 1.657 -12.330 1.00 90.75 255 GLU A O 1
ATOM 2042 N N . GLY A 1 256 ? 15.501 1.748 -10.825 1.00 89.44 256 GLY A N 1
ATOM 2043 C CA . GLY A 1 256 ? 14.428 2.004 -11.770 1.00 89.44 256 GLY A CA 1
ATOM 2044 C C . GLY A 1 256 ? 13.145 2.505 -11.115 1.00 89.44 256 GLY A C 1
ATOM 2045 O O . GLY A 1 256 ? 12.992 2.494 -9.889 1.00 89.44 256 GLY A O 1
ATOM 2046 N N . VAL A 1 257 ? 12.221 2.924 -11.972 1.00 88.38 257 VAL A N 1
ATOM 2047 C CA . VAL A 1 257 ? 10.843 3.300 -11.662 1.00 88.38 257 VAL A CA 1
ATOM 2048 C C . VAL A 1 257 ? 9.915 2.227 -12.217 1.00 88.38 257 VAL A C 1
ATOM 2050 O O . VAL A 1 257 ? 10.008 1.866 -13.388 1.00 88.38 257 VAL A O 1
ATOM 2053 N N . LEU A 1 258 ? 9.003 1.741 -11.381 1.00 91.12 258 LEU A N 1
ATOM 2054 C CA . LEU A 1 258 ? 7.844 0.955 -11.779 1.00 91.12 258 LEU A CA 1
ATOM 2055 C C . LEU A 1 258 ? 6.623 1.878 -11.798 1.00 91.12 258 LEU A C 1
ATOM 2057 O O . LEU A 1 258 ? 6.158 2.318 -10.747 1.00 91.12 258 LEU A O 1
ATOM 2061 N N . LEU A 1 259 ? 6.104 2.165 -12.986 1.00 88.31 259 LEU A N 1
ATOM 2062 C CA . LEU A 1 259 ? 4.839 2.864 -13.179 1.00 88.31 259 LEU A CA 1
ATOM 2063 C C . LEU A 1 259 ? 3.692 1.852 -13.103 1.00 88.31 259 LEU A C 1
ATOM 2065 O O . LEU A 1 259 ? 3.576 0.995 -13.975 1.00 88.31 259 LEU A O 1
ATOM 2069 N N . VAL A 1 260 ? 2.846 1.943 -12.080 1.00 87.81 260 VAL A N 1
ATOM 2070 C CA . VAL A 1 260 ? 1.656 1.088 -11.946 1.00 87.81 260 VAL A CA 1
ATOM 2071 C C . VAL A 1 260 ? 0.445 1.835 -12.493 1.00 87.81 260 VAL A C 1
ATOM 2073 O O . VAL A 1 260 ? 0.141 2.939 -12.040 1.00 87.81 260 VAL A O 1
ATOM 2076 N N . LEU A 1 261 ? -0.201 1.255 -13.505 1.00 85.44 261 LEU A N 1
ATOM 2077 C CA . LEU A 1 261 ? -1.364 1.822 -14.178 1.00 85.44 261 LEU A CA 1
ATOM 2078 C C . LEU A 1 261 ? -2.656 1.272 -13.585 1.00 85.44 261 LEU A C 1
ATOM 2080 O O . LEU A 1 261 ? -2.841 0.059 -13.512 1.00 85.44 261 LEU A O 1
ATOM 2084 N N . ASP A 1 262 ? -3.577 2.180 -13.273 1.00 82.88 262 ASP A N 1
ATOM 2085 C CA . ASP A 1 262 ? -4.964 1.817 -13.020 1.00 82.88 262 ASP A CA 1
ATOM 2086 C C . ASP A 1 262 ? -5.707 1.526 -14.337 1.00 82.88 262 ASP A C 1
ATOM 2088 O O . ASP A 1 262 ? -5.233 1.808 -15.445 1.00 82.88 262 ASP A O 1
ATOM 2092 N N . SER A 1 263 ? -6.923 0.991 -14.220 1.00 80.50 263 SER A N 1
ATOM 2093 C CA . SER A 1 263 ? -7.777 0.665 -15.369 1.00 80.50 263 SER A CA 1
ATOM 2094 C C . SER A 1 263 ? -8.181 1.883 -16.208 1.00 80.50 263 SER A C 1
ATOM 2096 O O . SER A 1 263 ? -8.681 1.715 -17.325 1.00 80.50 263 SER A O 1
ATOM 2098 N N . ALA A 1 264 ? -7.973 3.102 -15.700 1.00 74.88 264 ALA A N 1
ATOM 2099 C CA . ALA A 1 264 ? -8.223 4.358 -16.395 1.00 74.88 264 ALA A CA 1
ATOM 2100 C C . ALA A 1 264 ? -6.988 4.863 -17.166 1.00 74.88 264 ALA A C 1
ATOM 2102 O O . ALA A 1 264 ? -7.159 5.547 -18.175 1.00 74.88 264 ALA A O 1
ATOM 2103 N N . GLY A 1 265 ? -5.772 4.475 -16.777 1.00 72.06 265 GLY A N 1
ATOM 2104 C CA . GLY A 1 265 ? -4.527 5.077 -17.255 1.00 72.06 265 GLY A CA 1
ATOM 2105 C C . GLY A 1 265 ? -4.225 6.429 -16.594 1.00 72.06 265 GLY A C 1
ATOM 2106 O O . GLY A 1 265 ? -3.441 7.211 -17.133 1.00 72.06 265 GLY A O 1
ATOM 2107 N N . THR A 1 266 ? -4.814 6.709 -15.427 1.00 72.38 266 THR A N 1
ATOM 2108 C CA . THR A 1 266 ? -4.702 7.981 -14.691 1.00 72.38 266 THR A CA 1
ATOM 2109 C C . THR A 1 266 ? -3.262 8.460 -14.467 1.00 72.38 266 THR A C 1
ATOM 2111 O O . THR A 1 266 ? -3.034 9.673 -14.521 1.00 72.38 266 THR A O 1
ATOM 2114 N N . PRO A 1 267 ? -2.253 7.589 -14.239 1.00 71.31 267 PRO A N 1
ATOM 2115 C CA . PRO A 1 267 ? -0.875 8.053 -14.086 1.00 71.31 267 PRO A CA 1
ATOM 2116 C C . PRO A 1 267 ? -0.343 8.854 -15.283 1.00 71.31 267 PRO A C 1
ATOM 2118 O O . PRO A 1 267 ? 0.462 9.763 -15.088 1.00 71.31 267 PRO A O 1
ATOM 2121 N N . PHE A 1 268 ? -0.819 8.604 -16.508 1.00 65.94 268 PHE A N 1
ATOM 2122 C CA . PHE A 1 268 ? -0.390 9.370 -17.685 1.00 65.94 268 PHE A CA 1
ATOM 2123 C C . PHE A 1 268 ? -0.890 10.819 -17.689 1.00 65.94 268 PHE A C 1
ATOM 2125 O O . PHE A 1 268 ? -0.278 11.682 -18.310 1.00 65.94 268 PHE A O 1
ATOM 2132 N N . GLU A 1 269 ? -1.962 11.122 -16.959 1.00 61.09 269 GLU A N 1
ATOM 2133 C CA . GLU A 1 269 ? -2.518 12.476 -16.842 1.00 61.09 269 GLU A CA 1
ATOM 2134 C C . GLU A 1 269 ? -1.788 13.333 -15.790 1.00 61.09 269 GLU A C 1
ATOM 2136 O O . GLU A 1 269 ? -2.118 14.506 -15.572 1.00 61.09 269 GLU A O 1
ATOM 2141 N N . ARG A 1 270 ? -0.785 12.761 -15.113 1.00 61.62 270 ARG A N 1
ATOM 2142 C CA . ARG A 1 270 ? -0.082 13.371 -13.984 1.00 61.62 270 ARG A CA 1
ATOM 2143 C C . ARG A 1 270 ? 1.307 13.828 -14.405 1.00 61.62 270 ARG A C 1
ATOM 2145 O O . ARG A 1 270 ? 2.231 13.034 -14.541 1.00 61.62 270 ARG A O 1
ATOM 2152 N N . ILE A 1 271 ? 1.481 15.148 -14.457 1.00 53.38 271 ILE A N 1
ATOM 2153 C CA . ILE A 1 271 ? 2.762 15.799 -14.772 1.00 53.38 271 ILE A CA 1
ATOM 2154 C C . ILE A 1 271 ? 3.929 15.324 -13.887 1.00 53.38 271 ILE A C 1
ATOM 2156 O O . ILE A 1 271 ? 5.070 15.321 -14.331 1.00 53.38 271 ILE A O 1
ATOM 2160 N N . TRP A 1 272 ? 3.647 14.882 -12.657 1.00 53.41 272 TRP A N 1
ATOM 2161 C CA . TRP A 1 272 ? 4.650 14.335 -11.744 1.00 53.41 272 TRP A CA 1
ATOM 2162 C C . TRP A 1 272 ? 5.114 12.923 -12.127 1.00 53.41 272 TRP A C 1
ATOM 2164 O O . TRP A 1 272 ? 6.310 12.665 -12.142 1.00 53.41 272 TRP A O 1
ATOM 2174 N N . CYS A 1 273 ? 4.193 12.046 -12.537 1.00 53.03 273 CYS A N 1
ATOM 2175 C CA . CYS A 1 273 ? 4.538 10.728 -13.078 1.00 53.03 273 CYS A CA 1
ATOM 2176 C C . CYS A 1 273 ? 5.308 10.876 -14.401 1.00 53.03 273 CYS A C 1
ATOM 2178 O O . CYS A 1 273 ? 6.266 10.150 -14.653 1.00 53.03 273 CYS A O 1
ATOM 2180 N N . CYS A 1 274 ? 4.952 11.877 -15.216 1.00 50.25 274 CYS A N 1
ATOM 2181 C CA . CYS A 1 274 ? 5.730 12.239 -16.400 1.00 50.25 274 CYS A CA 1
ATOM 2182 C C . CYS A 1 274 ? 7.129 12.760 -16.030 1.00 50.25 274 CYS A C 1
ATOM 2184 O O . CYS A 1 274 ? 8.097 12.363 -16.659 1.00 50.25 274 CYS A O 1
ATOM 2186 N N . PHE A 1 275 ? 7.266 13.610 -15.009 1.00 53.06 275 PHE A N 1
ATOM 2187 C CA . PHE A 1 275 ? 8.563 14.106 -14.535 1.00 53.06 275 PHE A CA 1
ATOM 2188 C C . PHE A 1 275 ? 9.467 12.984 -14.010 1.00 53.06 275 PHE A C 1
ATOM 2190 O O . PHE A 1 275 ? 10.636 12.928 -14.377 1.00 53.06 275 PHE A O 1
ATOM 2197 N N . GLU A 1 276 ? 8.927 12.059 -13.216 1.00 51.44 276 GLU A N 1
ATOM 2198 C CA . GLU A 1 276 ? 9.649 10.880 -12.712 1.00 51.44 276 GLU A CA 1
ATOM 2199 C C . GLU A 1 276 ? 10.127 9.965 -13.851 1.00 51.44 276 GLU A C 1
ATOM 2201 O O . GLU A 1 276 ? 11.223 9.416 -13.790 1.00 51.44 276 GLU A O 1
ATOM 2206 N N . ALA A 1 277 ? 9.347 9.856 -14.931 1.00 49.06 277 ALA A N 1
ATOM 2207 C CA . ALA A 1 277 ? 9.739 9.127 -16.136 1.00 49.06 277 ALA A CA 1
ATOM 2208 C C . ALA A 1 277 ? 10.754 9.885 -17.024 1.00 49.06 277 ALA A C 1
ATOM 2210 O O . ALA A 1 277 ? 11.425 9.261 -17.850 1.00 49.06 277 ALA A O 1
ATOM 2211 N N . ILE A 1 278 ? 10.855 11.215 -16.886 1.00 51.91 278 ILE A N 1
ATOM 2212 C CA . ILE A 1 278 ? 11.616 12.111 -17.779 1.00 51.91 278 ILE A CA 1
ATOM 2213 C C . ILE A 1 278 ? 12.909 12.645 -17.151 1.00 51.91 278 ILE A C 1
ATOM 2215 O O . ILE A 1 278 ? 13.785 13.040 -17.915 1.00 51.91 278 ILE A O 1
ATOM 2219 N N . GLU A 1 279 ? 13.086 12.643 -15.821 1.00 56.38 279 GLU A N 1
ATOM 2220 C CA . GLU A 1 279 ? 14.363 12.971 -15.148 1.00 56.38 279 GLU A CA 1
ATOM 2221 C C . GLU A 1 279 ? 15.418 11.889 -15.442 1.00 56.38 279 GLU A C 1
ATOM 2223 O O . GLU A 1 279 ? 15.827 11.060 -14.630 1.00 56.38 279 GLU A O 1
ATOM 2228 N N . ARG A 1 280 ? 15.841 11.921 -16.697 1.00 50.50 280 ARG A N 1
ATOM 2229 C CA . ARG A 1 280 ? 16.951 11.255 -17.329 1.00 50.50 280 ARG A CA 1
ATOM 2230 C C . ARG A 1 280 ? 18.103 12.236 -17.155 1.00 50.50 280 ARG A C 1
ATOM 2232 O O . ARG A 1 280 ? 18.023 13.366 -17.628 1.00 50.50 280 ARG A O 1
ATOM 2239 N N . ARG A 1 281 ? 19.155 11.851 -16.430 1.00 49.66 281 ARG A N 1
ATOM 2240 C CA . ARG A 1 281 ? 20.365 12.681 -16.354 1.00 49.66 281 ARG A CA 1
ATOM 2241 C C . ARG A 1 281 ? 20.928 12.839 -17.767 1.00 49.66 281 ARG A C 1
ATOM 2243 O O . ARG A 1 281 ? 21.475 11.884 -18.305 1.00 49.66 281 ARG A O 1
ATOM 2250 N N . GLU A 1 282 ? 20.763 14.015 -18.364 1.00 42.59 282 GLU A N 1
ATOM 2251 C CA . GLU A 1 282 ? 21.353 14.344 -19.669 1.00 42.59 282 GLU A CA 1
ATOM 2252 C C . GLU A 1 282 ? 22.821 14.794 -19.548 1.00 42.59 282 GLU A C 1
ATOM 2254 O O . GLU A 1 282 ? 23.564 14.688 -20.518 1.00 42.59 282 GLU A O 1
ATOM 2259 N N . ASP A 1 283 ? 23.280 15.188 -18.354 1.00 43.66 283 ASP A N 1
ATOM 2260 C CA . ASP A 1 283 ? 24.598 15.826 -18.181 1.00 43.66 283 ASP A CA 1
ATOM 2261 C C . ASP A 1 283 ? 25.750 14.877 -17.794 1.00 43.66 283 ASP A C 1
ATOM 2263 O O . ASP A 1 283 ? 26.886 15.320 -17.633 1.00 43.66 283 ASP A O 1
ATOM 2267 N N . ASP A 1 284 ? 25.504 13.572 -17.648 1.00 49.97 284 ASP A N 1
ATOM 2268 C CA . ASP A 1 284 ? 26.548 12.612 -17.275 1.00 49.97 284 ASP A CA 1
ATOM 2269 C C . ASP A 1 284 ? 26.383 11.284 -18.026 1.00 49.97 284 ASP A C 1
ATOM 2271 O O . ASP A 1 284 ? 25.597 10.419 -17.642 1.00 49.97 284 ASP A O 1
ATOM 2275 N N . TRP A 1 285 ? 27.164 11.104 -19.096 1.00 48.38 285 TRP A N 1
ATOM 2276 C CA . TRP A 1 285 ? 27.227 9.860 -19.878 1.00 48.38 285 TRP A CA 1
ATOM 2277 C C . TRP A 1 285 ? 27.676 8.642 -19.042 1.00 48.38 285 TRP A C 1
ATOM 2279 O O . TRP A 1 285 ? 27.494 7.501 -19.465 1.00 48.38 285 TRP A O 1
ATOM 2289 N N . SER A 1 286 ? 28.247 8.865 -17.850 1.00 48.50 286 SER A N 1
ATOM 2290 C CA . SER A 1 286 ? 28.646 7.808 -16.915 1.00 48.50 286 SER A CA 1
ATOM 2291 C C . SER A 1 286 ? 27.588 7.477 -15.853 1.00 48.50 286 SER A C 1
ATOM 2293 O O . SER A 1 286 ? 27.701 6.452 -15.173 1.00 48.50 286 SER A O 1
ATOM 2295 N N . ALA A 1 287 ? 26.529 8.285 -15.722 1.00 55.56 287 ALA A N 1
ATOM 2296 C CA . ALA A 1 287 ? 25.464 8.028 -14.761 1.00 55.56 287 ALA A CA 1
ATOM 2297 C C . ALA A 1 287 ? 24.585 6.852 -15.219 1.00 55.56 287 ALA A C 1
ATOM 2299 O O . ALA A 1 287 ? 24.098 6.811 -16.350 1.00 55.56 287 ALA A O 1
ATOM 2300 N N . ARG A 1 288 ? 24.352 5.882 -14.320 1.00 58.62 288 ARG A N 1
ATOM 2301 C CA . ARG A 1 288 ? 23.436 4.756 -14.571 1.00 58.62 288 ARG A CA 1
ATOM 2302 C C . ARG A 1 288 ? 22.075 5.289 -15.015 1.00 58.62 288 ARG A C 1
ATOM 2304 O O . ARG A 1 288 ? 21.426 6.034 -14.286 1.00 58.62 288 ARG A O 1
ATOM 2311 N N . ARG A 1 289 ? 21.637 4.858 -16.199 1.00 71.06 289 ARG A N 1
ATOM 2312 C CA . ARG A 1 289 ? 20.287 5.110 -16.703 1.00 71.06 289 ARG A CA 1
ATOM 2313 C C . ARG A 1 289 ? 19.268 4.452 -15.769 1.00 71.06 289 ARG A C 1
ATOM 2315 O O . ARG A 1 289 ? 19.354 3.248 -15.532 1.00 71.06 289 ARG A O 1
ATOM 2322 N N . LEU A 1 290 ? 18.313 5.242 -15.282 1.00 79.88 290 LEU A N 1
ATOM 2323 C CA . LEU A 1 290 ? 17.161 4.749 -14.533 1.00 79.88 290 LEU A CA 1
ATOM 2324 C C . LEU A 1 290 ? 16.298 3.877 -15.459 1.00 79.88 290 LEU A C 1
ATOM 2326 O O . LEU A 1 290 ? 15.967 4.301 -16.570 1.00 79.88 290 LEU A O 1
ATOM 2330 N N . LEU A 1 291 ? 15.966 2.662 -15.029 1.00 88.88 291 LEU A N 1
ATOM 2331 C CA . LEU A 1 291 ? 15.060 1.783 -15.774 1.00 88.88 291 LEU A CA 1
ATOM 2332 C C . LEU A 1 291 ? 13.614 2.264 -15.618 1.00 88.88 291 LEU A C 1
ATOM 2334 O O . LEU A 1 291 ? 13.245 2.730 -14.543 1.00 88.88 291 LEU A O 1
ATOM 2338 N N . LEU A 1 292 ? 12.797 2.127 -16.661 1.00 86.94 292 LEU A N 1
ATOM 2339 C CA . LEU A 1 292 ? 11.364 2.421 -16.603 1.00 86.94 292 LEU A CA 1
ATOM 2340 C C . LEU A 1 292 ? 10.553 1.174 -16.948 1.00 86.94 292 LEU A C 1
ATOM 2342 O O . LEU A 1 292 ? 10.499 0.754 -18.102 1.00 86.94 292 LEU A O 1
ATOM 2346 N N . ASP A 1 293 ? 9.884 0.628 -15.944 1.00 91.12 293 ASP A N 1
ATOM 2347 C CA . ASP A 1 293 ? 8.989 -0.513 -16.081 1.00 91.12 293 ASP A CA 1
ATOM 2348 C C . ASP A 1 293 ? 7.544 -0.065 -15.907 1.00 91.12 293 ASP A C 1
ATOM 2350 O O . ASP A 1 293 ? 7.260 0.904 -15.203 1.00 91.12 293 ASP A O 1
ATOM 2354 N N . VAL A 1 294 ? 6.618 -0.773 -16.548 1.00 90.75 294 VAL A N 1
ATOM 2355 C CA . VAL A 1 294 ? 5.187 -0.457 -16.495 1.00 90.75 294 VAL A CA 1
ATOM 2356 C C . VAL A 1 294 ? 4.417 -1.705 -16.098 1.00 90.75 294 VAL A C 1
ATOM 2358 O O . VAL A 1 294 ? 4.486 -2.715 -16.795 1.00 90.75 294 VAL A O 1
ATOM 2361 N N . GLY A 1 295 ? 3.696 -1.641 -14.983 1.00 92.94 295 GLY A N 1
ATOM 2362 C CA . GLY A 1 295 ? 2.801 -2.689 -14.502 1.00 92.94 295 GLY A CA 1
ATOM 2363 C C . GLY A 1 295 ? 1.339 -2.304 -14.705 1.00 92.94 295 GLY A C 1
ATOM 2364 O O . GLY A 1 295 ? 0.977 -1.145 -14.519 1.00 92.94 295 GLY A O 1
ATOM 2365 N N . ALA A 1 296 ? 0.504 -3.266 -15.081 1.00 92.12 296 ALA A N 1
ATOM 2366 C CA . ALA A 1 296 ? -0.942 -3.092 -15.169 1.00 92.12 296 ALA A CA 1
ATOM 2367 C C . ALA A 1 296 ? -1.664 -4.426 -14.970 1.00 92.12 296 ALA A C 1
ATOM 2369 O O . ALA A 1 296 ? -1.098 -5.487 -15.250 1.00 92.12 296 ALA A O 1
ATOM 2370 N N . THR A 1 297 ? -2.924 -4.373 -14.556 1.00 92.06 297 THR A N 1
ATOM 2371 C CA . THR A 1 297 ? -3.820 -5.531 -14.516 1.00 92.06 297 THR A CA 1
ATOM 2372 C C . THR A 1 297 ? -4.689 -5.615 -15.769 1.00 92.06 297 THR A C 1
ATOM 2374 O O . THR A 1 297 ? -5.050 -4.606 -16.380 1.00 92.06 297 THR A O 1
ATOM 2377 N N . ASP A 1 298 ? -5.000 -6.837 -16.201 1.00 90.25 298 ASP A N 1
ATOM 2378 C CA . ASP A 1 298 ? -6.029 -7.080 -17.213 1.00 90.25 298 ASP A CA 1
ATOM 2379 C C . ASP A 1 298 ? -7.442 -7.098 -16.603 1.00 90.25 298 ASP A C 1
ATOM 2381 O O . ASP A 1 298 ? -7.637 -6.932 -15.400 1.00 90.25 298 ASP A O 1
ATOM 2385 N N . ALA A 1 299 ? -8.459 -7.323 -17.440 1.00 86.25 299 ALA A N 1
ATOM 2386 C CA . ALA A 1 299 ? -9.856 -7.378 -17.004 1.00 86.25 299 ALA A CA 1
ATOM 2387 C C . ALA A 1 299 ? -10.162 -8.531 -16.024 1.00 86.25 299 ALA A C 1
ATOM 2389 O O . ALA A 1 299 ? -11.245 -8.568 -15.443 1.00 86.25 299 ALA A O 1
ATOM 2390 N N . GLN A 1 300 ? -9.244 -9.488 -15.863 1.00 87.19 300 GLN A N 1
ATOM 2391 C CA . GLN A 1 300 ? -9.335 -10.598 -14.918 1.00 87.19 300 GLN A CA 1
ATOM 2392 C C . GLN A 1 300 ? -8.538 -10.326 -13.630 1.00 87.19 300 GLN A C 1
ATOM 2394 O O . GLN A 1 300 ? -8.484 -11.197 -12.759 1.00 87.19 300 GLN A O 1
ATOM 2399 N N . GLY A 1 301 ? -7.917 -9.149 -13.499 1.00 85.88 301 GLY A N 1
ATOM 2400 C CA . GLY A 1 301 ? -7.062 -8.790 -12.371 1.00 85.88 301 GLY A CA 1
ATOM 2401 C C . GLY A 1 301 ? -5.681 -9.452 -12.412 1.00 85.88 301 GLY A C 1
ATOM 2402 O O . GLY A 1 301 ? -4.975 -9.444 -11.402 1.00 85.88 301 GLY A O 1
ATOM 2403 N N . GLN A 1 302 ? -5.268 -10.053 -13.537 1.00 92.50 302 GLN A N 1
ATOM 2404 C CA . GLN A 1 302 ? -3.915 -10.595 -13.665 1.00 92.50 302 GLN A CA 1
ATOM 2405 C C . GLN A 1 302 ? -2.929 -9.487 -14.008 1.00 92.50 302 GLN A C 1
ATOM 2407 O O . GLN A 1 302 ? -3.145 -8.711 -14.936 1.00 92.50 302 GLN A O 1
ATOM 2412 N N . ALA A 1 303 ? -1.823 -9.438 -13.269 1.00 95.44 303 ALA A N 1
ATOM 2413 C CA . ALA A 1 303 ? -0.783 -8.446 -13.474 1.00 95.44 303 ALA A CA 1
ATOM 2414 C C . ALA A 1 303 ? 0.163 -8.814 -14.623 1.00 95.44 303 ALA A C 1
ATOM 2416 O O . ALA A 1 303 ? 0.699 -9.924 -14.693 1.00 95.44 303 ALA A O 1
ATOM 2417 N N . HIS A 1 304 ? 0.453 -7.821 -15.458 1.00 95.94 304 HIS A N 1
ATOM 2418 C CA . HIS A 1 304 ? 1.382 -7.871 -16.582 1.00 95.94 304 HIS A CA 1
ATOM 2419 C C . HIS A 1 304 ? 2.395 -6.735 -16.450 1.00 95.94 304 HIS A C 1
ATOM 2421 O O . HIS A 1 304 ? 2.069 -5.664 -15.942 1.00 95.94 304 HIS A O 1
ATOM 2427 N N . VAL A 1 305 ? 3.635 -6.962 -16.894 1.00 95.69 305 VAL A N 1
ATOM 2428 C CA . VAL A 1 305 ? 4.726 -5.982 -16.756 1.00 95.69 305 VAL A CA 1
ATOM 2429 C C . VAL A 1 305 ? 5.508 -5.859 -18.057 1.00 95.69 305 VAL A C 1
ATOM 2431 O O . VAL A 1 305 ? 5.982 -6.866 -18.588 1.00 95.69 305 VAL A O 1
ATOM 2434 N N . LEU A 1 306 ? 5.673 -4.623 -18.525 1.00 94.06 306 LEU A N 1
ATOM 2435 C CA . LEU A 1 306 ? 6.632 -4.230 -19.555 1.00 94.06 306 LEU A CA 1
ATOM 2436 C C . LEU A 1 306 ? 7.926 -3.766 -18.891 1.00 94.06 306 LEU A C 1
ATOM 2438 O O . LEU A 1 306 ? 7.875 -2.986 -17.941 1.00 94.06 306 LEU A O 1
ATOM 2442 N N . THR A 1 307 ? 9.075 -4.207 -19.402 1.00 94.44 307 THR A N 1
ATOM 2443 C CA . THR A 1 307 ? 10.382 -3.809 -18.848 1.00 94.44 307 THR A CA 1
ATOM 2444 C C . THR A 1 307 ? 11.190 -2.903 -19.776 1.00 94.44 307 THR A C 1
ATOM 2446 O O . THR A 1 307 ? 11.215 -3.130 -20.988 1.00 94.44 307 THR A O 1
ATOM 2449 N N . ASP A 1 308 ? 11.948 -1.943 -19.241 1.00 88.69 308 ASP A N 1
ATOM 2450 C CA . ASP A 1 308 ? 13.067 -1.345 -19.987 1.00 88.69 308 ASP A CA 1
ATOM 2451 C C . ASP A 1 308 ? 14.224 -2.358 -20.033 1.00 88.69 308 ASP A C 1
ATOM 2453 O O . ASP A 1 308 ? 14.735 -2.807 -18.997 1.00 88.69 308 ASP A O 1
ATOM 2457 N N . GLY A 1 309 ? 14.600 -2.763 -21.246 1.00 90.38 309 GLY A N 1
ATOM 2458 C CA . GLY A 1 309 ? 15.594 -3.805 -21.498 1.00 90.38 309 GLY A CA 1
ATOM 2459 C C . GLY A 1 309 ? 15.128 -5.236 -21.189 1.00 90.38 309 GLY A C 1
ATOM 2460 O O . GLY A 1 309 ? 13.952 -5.511 -20.932 1.00 90.38 309 GLY A O 1
ATOM 2461 N N . LEU A 1 310 ? 16.082 -6.170 -21.261 1.00 93.25 310 LEU A N 1
ATOM 2462 C CA . LEU A 1 310 ? 15.895 -7.574 -20.878 1.00 93.25 310 LEU A CA 1
ATOM 2463 C C . LEU A 1 310 ? 15.838 -7.700 -19.349 1.00 93.25 310 LEU A C 1
ATOM 2465 O O . LEU A 1 310 ? 16.535 -6.969 -18.643 1.00 93.25 310 LEU A O 1
ATOM 2469 N N . ALA A 1 311 ? 15.046 -8.641 -18.833 1.00 93.25 311 ALA A N 1
ATOM 2470 C CA . ALA A 1 311 ? 14.864 -8.826 -17.393 1.00 93.25 311 ALA A CA 1
ATOM 2471 C C . ALA A 1 311 ? 15.104 -10.275 -16.943 1.00 93.25 311 ALA A C 1
ATOM 2473 O O . ALA A 1 311 ? 14.864 -11.228 -17.690 1.00 93.25 311 ALA A O 1
ATOM 2474 N N . GLY A 1 312 ? 15.605 -10.434 -15.713 1.00 91.62 312 GLY A N 1
ATOM 2475 C CA . GLY A 1 312 ? 15.815 -11.735 -15.076 1.00 91.62 312 GLY A CA 1
ATOM 2476 C C . GLY A 1 312 ? 16.569 -12.717 -15.975 1.00 91.62 312 GLY A C 1
ATOM 2477 O O . GLY A 1 312 ? 17.659 -12.418 -16.467 1.00 91.62 312 GLY A O 1
ATOM 2478 N N . ALA A 1 313 ? 15.966 -13.879 -16.236 1.00 89.12 313 ALA A N 1
ATOM 2479 C CA . ALA A 1 313 ? 16.557 -14.932 -17.062 1.00 89.12 313 ALA A CA 1
ATOM 2480 C C . ALA A 1 313 ? 16.908 -14.506 -18.497 1.00 89.12 313 ALA A C 1
ATOM 2482 O O . ALA A 1 313 ? 17.834 -15.070 -19.075 1.00 89.12 313 ALA A O 1
ATOM 2483 N N . GLU A 1 314 ? 16.225 -13.512 -19.069 1.00 92.81 314 GLU A N 1
ATOM 2484 C CA . GLU A 1 314 ? 16.465 -13.047 -20.444 1.00 92.81 314 GLU A CA 1
ATOM 2485 C C . GLU A 1 314 ? 17.840 -12.403 -20.600 1.00 92.81 314 GLU A C 1
ATOM 2487 O O . GLU A 1 314 ? 18.463 -12.537 -21.648 1.00 92.81 314 GLU A O 1
ATOM 2492 N N . THR A 1 315 ? 18.340 -11.754 -19.545 1.00 91.81 315 THR A N 1
ATOM 2493 C CA . THR A 1 315 ? 19.673 -11.125 -19.532 1.00 91.81 315 THR A CA 1
ATOM 2494 C C . THR A 1 315 ? 20.808 -12.137 -19.680 1.00 91.81 315 THR A C 1
ATOM 2496 O O . THR A 1 315 ? 21.899 -11.783 -20.116 1.00 91.81 315 THR A O 1
ATOM 2499 N N . ARG A 1 316 ? 20.544 -13.407 -19.343 1.00 92.25 316 ARG A N 1
ATOM 2500 C CA . ARG A 1 316 ? 21.495 -14.522 -19.437 1.00 92.25 316 ARG A CA 1
ATOM 2501 C C . ARG A 1 316 ? 21.430 -15.235 -20.791 1.00 92.25 316 ARG A C 1
ATOM 2503 O O . ARG A 1 316 ? 22.175 -16.184 -21.018 1.00 92.25 316 ARG A O 1
ATOM 2510 N N . MET A 1 317 ? 20.520 -14.822 -21.674 1.00 92.75 317 MET A N 1
ATOM 2511 C CA . MET A 1 317 ? 20.331 -15.416 -22.996 1.00 92.75 317 MET A CA 1
ATOM 2512 C C . MET A 1 317 ? 21.117 -14.659 -24.067 1.00 92.75 317 MET A C 1
ATOM 2514 O O . MET A 1 317 ? 21.471 -13.493 -23.909 1.00 92.75 317 MET A O 1
ATOM 2518 N N . ILE A 1 318 ? 21.324 -15.311 -25.214 1.00 92.19 318 ILE A N 1
ATOM 2519 C CA . ILE A 1 318 ? 21.792 -14.636 -26.430 1.00 92.19 318 ILE A CA 1
ATOM 2520 C C . ILE A 1 318 ? 20.782 -13.536 -26.786 1.00 92.19 318 ILE A C 1
ATOM 2522 O O . ILE A 1 318 ? 19.579 -13.796 -26.785 1.00 92.19 318 ILE A O 1
ATOM 2526 N N . GLY A 1 319 ? 21.260 -12.334 -27.123 1.00 90.19 319 GLY A N 1
ATOM 2527 C CA . GLY A 1 319 ? 20.427 -11.129 -27.248 1.00 90.19 319 GLY A CA 1
ATOM 2528 C C . GLY A 1 319 ? 19.137 -11.313 -28.057 1.00 90.19 319 GLY A C 1
ATOM 2529 O O . GLY A 1 319 ? 18.064 -10.966 -27.572 1.00 90.19 319 GLY A O 1
ATOM 2530 N N . ILE A 1 320 ? 19.201 -11.937 -29.239 1.00 91.38 320 ILE A N 1
ATOM 2531 C CA . ILE A 1 320 ? 18.007 -12.176 -30.072 1.00 91.38 320 ILE A CA 1
ATOM 2532 C C . ILE A 1 320 ? 16.993 -13.125 -29.412 1.00 91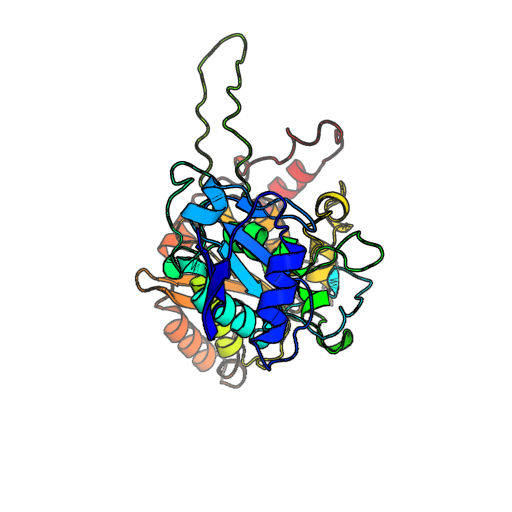.38 320 ILE A C 1
ATOM 2534 O O . ILE A 1 320 ? 15.785 -12.922 -29.513 1.00 91.38 320 ILE A O 1
ATOM 2538 N N . VAL A 1 321 ? 17.477 -14.135 -28.686 1.00 93.75 321 VAL A N 1
ATOM 2539 C CA . VAL A 1 321 ? 16.635 -15.089 -27.955 1.00 93.75 321 VAL A CA 1
ATOM 2540 C C . VAL A 1 321 ? 16.000 -14.405 -26.747 1.00 93.75 321 VAL A C 1
ATOM 2542 O O . VAL A 1 321 ? 14.805 -14.577 -26.513 1.00 93.75 321 VAL A O 1
ATOM 2545 N N . GLY A 1 322 ? 16.768 -13.589 -26.019 1.00 94.12 322 GLY A N 1
ATOM 2546 C CA . GLY A 1 322 ? 16.260 -12.773 -24.915 1.00 94.12 322 GLY A CA 1
ATOM 2547 C C . GLY A 1 322 ? 15.159 -11.814 -25.373 1.00 94.12 322 GLY A C 1
ATOM 2548 O O . GLY A 1 322 ? 14.090 -11.775 -24.768 1.00 94.12 322 GLY A O 1
ATOM 2549 N N . LEU A 1 323 ? 15.368 -11.113 -26.493 1.00 93.31 323 LEU A N 1
ATOM 2550 C CA . LEU A 1 323 ? 14.373 -10.210 -27.083 1.00 93.31 323 LEU A CA 1
ATOM 2551 C C . LEU A 1 323 ? 13.103 -10.948 -27.521 1.00 93.31 323 LEU A C 1
ATOM 2553 O O . LEU A 1 323 ? 11.996 -10.466 -27.283 1.00 93.31 323 LEU A O 1
ATOM 2557 N N . HIS A 1 324 ? 13.242 -12.138 -28.110 1.00 95.00 324 HIS A N 1
ATOM 2558 C CA . HIS A 1 324 ? 12.090 -12.966 -28.459 1.00 95.00 324 HIS A CA 1
ATOM 2559 C C . HIS A 1 324 ? 11.298 -13.391 -27.212 1.00 95.00 324 HIS A C 1
ATOM 2561 O O . HIS A 1 324 ? 10.074 -13.275 -27.189 1.00 95.00 324 HIS A O 1
ATOM 2567 N N . ARG A 1 325 ? 11.980 -13.833 -26.146 1.00 94.94 325 ARG A N 1
ATOM 2568 C CA . ARG A 1 325 ? 11.335 -14.211 -24.876 1.00 94.94 325 ARG A CA 1
ATOM 2569 C C . ARG A 1 325 ? 10.616 -13.035 -24.220 1.00 94.94 325 ARG A C 1
ATOM 2571 O O . ARG A 1 325 ? 9.468 -13.210 -23.814 1.00 94.94 325 ARG A O 1
ATOM 2578 N N . LYS A 1 326 ? 11.235 -11.853 -24.224 1.00 95.62 326 LYS A N 1
ATOM 2579 C CA . LYS A 1 326 ? 10.621 -10.601 -23.774 1.00 95.62 326 LYS A CA 1
ATOM 2580 C C . LYS A 1 326 ? 9.334 -10.308 -24.542 1.00 95.62 326 LYS A C 1
ATOM 2582 O O . LYS A 1 326 ? 8.290 -10.120 -23.929 1.00 95.62 326 LYS A O 1
ATOM 2587 N N . SER A 1 327 ? 9.384 -10.354 -25.876 1.00 93.94 327 SER A N 1
ATOM 2588 C CA . SER A 1 327 ? 8.213 -10.113 -26.731 1.00 93.94 327 SER A CA 1
ATOM 2589 C C . SER A 1 327 ? 7.065 -11.087 -26.444 1.00 93.94 327 SER A C 1
ATOM 2591 O O . SER A 1 327 ? 5.913 -10.670 -26.350 1.00 93.94 327 SER A O 1
ATOM 2593 N N . VAL A 1 328 ? 7.366 -12.373 -26.237 1.00 94.94 328 VAL A N 1
ATOM 2594 C CA . VAL A 1 328 ? 6.353 -13.378 -25.875 1.00 94.94 328 VAL A CA 1
ATOM 2595 C C . VAL A 1 328 ? 5.762 -13.104 -24.491 1.00 94.94 328 VAL A C 1
ATOM 2597 O O . VAL A 1 328 ? 4.546 -13.183 -24.330 1.00 94.94 328 VAL A O 1
ATOM 2600 N N . ARG A 1 329 ? 6.599 -12.770 -23.501 1.00 95.06 329 ARG A N 1
ATOM 2601 C CA . ARG A 1 329 ? 6.172 -12.466 -22.126 1.00 95.06 329 ARG A CA 1
ATOM 2602 C C . ARG A 1 329 ? 5.286 -11.225 -22.050 1.00 95.06 329 ARG A C 1
ATOM 2604 O O . ARG A 1 329 ? 4.373 -11.197 -21.236 1.00 95.06 329 ARG A O 1
ATOM 2611 N N . GLU A 1 330 ? 5.574 -10.213 -22.861 1.00 95.62 330 GLU A N 1
ATOM 2612 C CA . GLU A 1 330 ? 4.912 -8.901 -22.830 1.00 95.62 330 GLU A CA 1
ATOM 2613 C C . GLU A 1 330 ? 3.678 -8.817 -23.731 1.00 95.62 330 GLU A C 1
ATOM 2615 O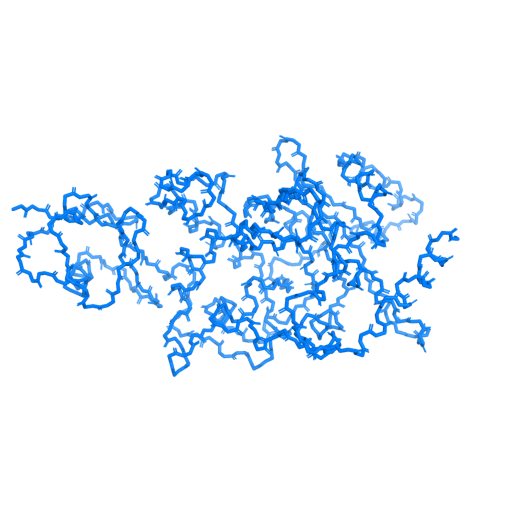 O . GLU A 1 330 ? 2.872 -7.903 -23.592 1.00 95.62 330 GLU A O 1
ATOM 2620 N N . ARG A 1 331 ? 3.469 -9.815 -24.598 1.00 94.12 331 ARG A N 1
ATOM 2621 C CA . ARG A 1 331 ? 2.296 -9.929 -25.472 1.00 94.12 331 ARG A CA 1
ATOM 2622 C C . ARG A 1 331 ? 0.924 -9.779 -24.783 1.00 94.12 331 ARG A C 1
ATOM 2624 O O . ARG A 1 331 ? 0.060 -9.178 -25.416 1.00 94.12 331 ARG A O 1
ATOM 2631 N N . PRO A 1 332 ? 0.660 -10.327 -23.578 1.00 94.31 332 PRO A N 1
ATOM 2632 C CA . PRO A 1 332 ? -0.649 -10.200 -22.937 1.00 94.31 332 PRO A CA 1
ATOM 2633 C C . PRO A 1 332 ? -0.877 -8.839 -22.262 1.00 94.31 332 PRO A C 1
ATOM 2635 O O . PRO A 1 332 ? -1.963 -8.613 -21.735 1.00 94.31 332 PRO A O 1
ATOM 2638 N N . PHE A 1 333 ? 0.108 -7.932 -22.265 1.00 93.81 333 PHE A N 1
ATOM 2639 C CA . PHE A 1 333 ? -0.043 -6.624 -21.637 1.00 93.81 333 PHE A CA 1
ATOM 2640 C C . PHE A 1 333 ? -1.215 -5.835 -22.262 1.00 93.81 333 PHE A C 1
ATOM 2642 O O . PHE A 1 333 ? -1.335 -5.793 -23.491 1.00 93.81 333 PHE A O 1
ATOM 2649 N N . PRO A 1 334 ? -2.069 -5.173 -21.458 1.00 90.44 334 PRO A N 1
ATOM 2650 C CA . PRO A 1 334 ? -3.237 -4.442 -21.950 1.00 90.44 334 PRO A CA 1
ATOM 2651 C C . PRO A 1 334 ? -2.836 -3.138 -22.664 1.00 90.44 334 PRO A C 1
ATOM 2653 O O . PRO A 1 334 ? -2.881 -2.048 -22.095 1.00 90.44 334 PRO A O 1
ATOM 2656 N N . LEU A 1 335 ? -2.468 -3.236 -23.946 1.00 86.12 335 LEU A N 1
ATOM 2657 C CA . LEU A 1 335 ? -1.973 -2.107 -24.753 1.00 86.12 335 LEU A CA 1
ATOM 2658 C C . LEU A 1 335 ? -2.950 -0.925 -24.846 1.00 86.12 335 LEU A C 1
ATOM 2660 O O . LEU A 1 335 ? -2.504 0.210 -24.992 1.00 86.12 335 LEU A O 1
ATOM 2664 N N . VAL A 1 336 ? -4.255 -1.161 -24.664 1.00 84.81 336 VAL A N 1
ATOM 2665 C CA . VAL A 1 336 ? -5.273 -0.098 -24.588 1.00 84.81 336 VAL A CA 1
ATOM 2666 C C . VAL A 1 336 ? -4.949 0.951 -23.515 1.00 84.81 336 VAL A C 1
ATOM 2668 O O . VAL A 1 336 ? -5.273 2.125 -23.681 1.00 84.81 336 VAL A O 1
ATOM 2671 N N . LEU A 1 337 ? -4.2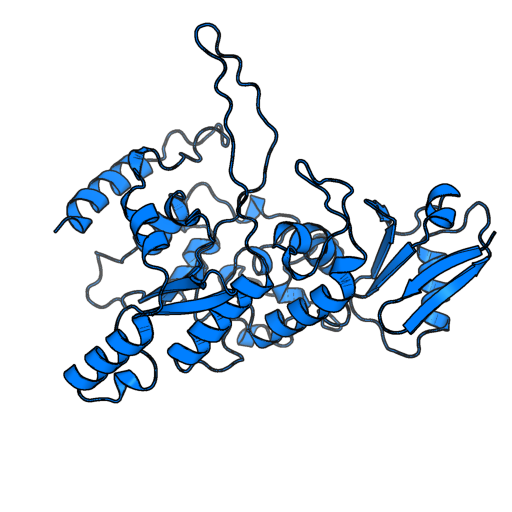71 0.571 -22.424 1.00 81.56 337 LEU A N 1
ATOM 2672 C CA . LEU A 1 337 ? -3.845 1.518 -21.389 1.00 81.56 337 LEU A CA 1
ATOM 2673 C C . LEU A 1 337 ? -2.713 2.432 -21.881 1.00 81.56 337 LEU A C 1
ATOM 2675 O O . LEU A 1 337 ? -2.691 3.613 -21.539 1.00 81.56 337 LEU A O 1
ATOM 2679 N N . LEU A 1 338 ? -1.811 1.925 -22.727 1.00 77.50 338 LEU A N 1
ATOM 2680 C CA . LEU A 1 338 ? -0.753 2.736 -23.338 1.00 77.50 338 LEU A CA 1
ATOM 2681 C C . LEU A 1 338 ? -1.321 3.686 -24.395 1.00 77.50 338 LEU A C 1
ATOM 2683 O O . LEU A 1 338 ? -0.919 4.844 -24.452 1.00 77.50 338 LEU A O 1
ATOM 2687 N N . GLU A 1 339 ? -2.292 3.234 -25.192 1.00 78.25 339 GLU A N 1
ATOM 2688 C CA . GLU A 1 339 ? -2.989 4.075 -26.178 1.00 78.25 339 GLU A CA 1
ATOM 2689 C C . GLU A 1 339 ? -3.675 5.281 -25.522 1.00 78.25 339 GLU A C 1
ATOM 2691 O O . GLU A 1 339 ? -3.640 6.398 -26.053 1.00 78.25 339 GLU A O 1
ATOM 2696 N N . ARG A 1 340 ? -4.244 5.085 -24.326 1.00 73.00 340 ARG A N 1
ATOM 2697 C CA . ARG A 1 340 ? -4.784 6.185 -23.517 1.00 73.00 340 ARG A CA 1
ATOM 2698 C C . ARG A 1 340 ? -3.696 7.172 -23.119 1.00 73.00 340 ARG A C 1
ATOM 2700 O O . ARG A 1 340 ? -3.895 8.368 -23.303 1.00 73.00 340 ARG A O 1
ATOM 2707 N N . GLY A 1 341 ? -2.536 6.687 -22.675 1.00 65.94 341 GLY A N 1
ATOM 2708 C CA . GLY A 1 341 ? -1.376 7.526 -22.365 1.00 65.94 341 GLY A CA 1
ATOM 2709 C C . GLY A 1 341 ? -0.869 8.342 -23.558 1.00 65.94 341 GLY A C 1
ATOM 2710 O O . GLY A 1 341 ? -0.582 9.527 -23.412 1.00 65.94 341 GLY A O 1
ATOM 2711 N N . LEU A 1 342 ? -0.844 7.750 -24.757 1.00 64.62 342 LEU A N 1
ATOM 2712 C CA . LEU A 1 342 ? -0.474 8.441 -26.004 1.00 64.62 342 LEU A CA 1
ATOM 2713 C C . LEU A 1 342 ? -1.469 9.542 -26.400 1.00 64.62 342 LEU A C 1
ATOM 2715 O O . LEU A 1 342 ? -1.107 10.490 -27.095 1.00 64.62 342 LEU A O 1
ATOM 2719 N N . SER A 1 343 ? -2.719 9.427 -25.952 1.00 63.00 343 SER A N 1
ATOM 2720 C CA . SER A 1 343 ? -3.778 10.403 -26.216 1.00 63.00 343 SER A CA 1
ATOM 2721 C C . SER A 1 343 ? -3.761 11.582 -25.234 1.00 63.00 343 SER A C 1
ATOM 2723 O O . SER A 1 343 ? -4.456 12.582 -25.451 1.00 63.00 343 SER A O 1
ATOM 2725 N N . VAL A 1 344 ? -2.966 11.502 -24.159 1.00 61.88 344 VAL A N 1
ATOM 2726 C CA . VAL A 1 344 ? -2.855 12.571 -23.166 1.00 61.88 344 VAL A CA 1
ATOM 2727 C C . VAL A 1 344 ? -2.069 13.743 -23.742 1.00 61.88 344 VAL A C 1
ATOM 2729 O O . VAL A 1 344 ? -0.889 13.655 -24.081 1.00 61.88 344 VAL A O 1
ATOM 2732 N N . LYS A 1 345 ? -2.705 14.915 -23.770 1.00 55.81 345 LYS A N 1
ATOM 2733 C CA . LYS A 1 345 ? -2.003 16.173 -24.026 1.00 55.81 345 LYS A CA 1
ATOM 2734 C C . LYS A 1 345 ? -1.296 16.600 -22.746 1.00 55.81 345 LYS A C 1
ATOM 2736 O O . LYS A 1 345 ? -1.927 17.188 -21.877 1.00 55.81 345 LYS A O 1
ATOM 2741 N N . ILE A 1 346 ? 0.016 16.382 -22.653 1.00 51.94 346 ILE A N 1
ATOM 2742 C CA . ILE A 1 346 ? 0.839 16.793 -21.493 1.00 51.94 346 ILE A CA 1
ATOM 2743 C C . ILE A 1 346 ? 0.680 18.297 -21.188 1.00 51.94 346 ILE A C 1
ATOM 2745 O O . ILE A 1 346 ? 0.672 18.708 -20.036 1.00 51.94 346 ILE A O 1
ATOM 2749 N N . GLN A 1 347 ? 0.456 19.129 -22.210 1.00 46.84 347 GLN A N 1
ATOM 2750 C CA . GLN A 1 347 ? 0.171 20.566 -22.055 1.00 46.84 347 GLN A CA 1
ATOM 2751 C C . GLN A 1 347 ? -1.147 20.861 -21.314 1.00 46.84 347 GLN A C 1
ATOM 2753 O O . GLN A 1 347 ? -1.298 21.930 -20.726 1.00 46.84 347 GLN A O 1
ATOM 2758 N N . ALA A 1 348 ? -2.097 19.927 -21.367 1.00 45.06 348 ALA A N 1
ATOM 2759 C CA . ALA A 1 348 ? -3.358 19.952 -20.635 1.00 45.06 348 ALA A CA 1
ATOM 2760 C C . ALA A 1 348 ? -3.315 19.087 -19.362 1.00 45.06 348 ALA A C 1
ATOM 2762 O O . ALA A 1 348 ? -4.264 19.139 -18.575 1.00 45.06 348 ALA A O 1
ATOM 2763 N N . ALA A 1 349 ? -2.233 18.323 -19.138 1.00 46.56 349 ALA A N 1
ATOM 2764 C CA . ALA A 1 349 ? -2.008 17.627 -17.879 1.00 46.56 349 ALA A CA 1
ATOM 2765 C C . ALA A 1 349 ? -2.024 18.668 -16.760 1.00 46.56 349 ALA A C 1
ATOM 2767 O O . ALA A 1 349 ? -1.406 19.735 -16.850 1.00 46.56 349 ALA A O 1
ATOM 2768 N N . ARG A 1 350 ? -2.830 18.395 -15.736 1.00 45.94 350 ARG A N 1
ATOM 2769 C CA . ARG A 1 350 ? -3.245 19.410 -14.769 1.00 45.94 350 ARG A CA 1
ATOM 2770 C C . ARG A 1 350 ? -2.038 20.056 -14.094 1.00 45.94 350 ARG A C 1
ATOM 2772 O O . ARG A 1 350 ? -1.290 19.410 -13.363 1.00 45.94 350 ARG A O 1
ATOM 2779 N N . ARG A 1 351 ? -1.899 21.367 -14.310 1.00 39.78 351 ARG A N 1
ATOM 2780 C CA . ARG A 1 351 ? -1.051 22.249 -13.508 1.00 39.78 351 ARG A CA 1
ATOM 2781 C C . ARG A 1 351 ? -1.501 22.159 -12.049 1.00 39.78 351 ARG A C 1
ATOM 2783 O O . ARG A 1 351 ? -2.598 22.585 -11.717 1.00 39.78 351 ARG A O 1
ATOM 2790 N N . TRP A 1 352 ? -0.609 21.713 -11.175 1.00 36.22 352 TRP A N 1
ATOM 2791 C CA . TRP A 1 352 ? -0.710 21.856 -9.714 1.00 36.22 352 TRP A CA 1
ATOM 2792 C C . TRP A 1 352 ? -0.678 23.326 -9.223 1.00 36.22 352 TRP A C 1
ATOM 2794 O O . TRP A 1 352 ? -0.674 23.583 -8.025 1.00 36.22 352 TRP A O 1
ATOM 2804 N N . LEU A 1 353 ? -0.618 24.309 -10.128 1.00 33.22 353 LEU A N 1
ATOM 2805 C CA . LEU A 1 353 ? -0.279 25.702 -9.813 1.00 33.22 353 LEU A CA 1
ATOM 2806 C C . LEU A 1 353 ? -1.431 26.578 -9.295 1.00 33.22 353 LEU A C 1
ATOM 2808 O O . LEU A 1 353 ? -1.182 27.746 -9.021 1.00 33.22 353 LEU A O 1
ATOM 2812 N N . GLU A 1 354 ? -2.656 26.072 -9.136 1.00 34.75 354 GLU A N 1
ATOM 2813 C CA . GLU A 1 354 ? -3.758 26.909 -8.621 1.00 34.75 354 GLU A CA 1
ATOM 2814 C C . GLU A 1 354 ? -4.038 26.735 -7.114 1.00 34.75 354 GLU A C 1
ATOM 2816 O O . GLU A 1 354 ? -4.603 27.649 -6.520 1.00 34.75 354 GLU A O 1
ATOM 2821 N N . ASP A 1 355 ? -3.551 25.667 -6.464 1.00 35.31 355 ASP A N 1
ATOM 2822 C CA . ASP A 1 355 ? -3.779 25.424 -5.021 1.00 35.31 355 ASP A CA 1
ATOM 2823 C C . ASP A 1 355 ? -2.625 25.869 -4.101 1.00 35.31 355 ASP A C 1
ATOM 2825 O O . ASP A 1 355 ? -2.813 26.023 -2.895 1.00 35.31 355 ASP A O 1
ATOM 2829 N N . VAL A 1 356 ? -1.437 26.158 -4.642 1.00 32.06 356 VAL A N 1
ATOM 2830 C CA . VAL A 1 356 ? -0.337 26.767 -3.875 1.00 32.06 356 VAL A CA 1
ATOM 2831 C C . VAL A 1 356 ? -0.175 28.201 -4.353 1.00 32.06 356 VAL A C 1
ATOM 2833 O O . VAL A 1 356 ? 0.628 28.496 -5.237 1.00 32.06 356 VAL A O 1
ATOM 2836 N N . GLY A 1 357 ? -0.968 29.110 -3.785 1.00 29.94 357 GLY A N 1
ATOM 2837 C CA . GLY A 1 357 ? -1.004 30.539 -4.117 1.00 29.94 357 GLY A CA 1
ATOM 2838 C C . GLY A 1 357 ? 0.279 31.326 -3.808 1.00 29.94 357 GLY A C 1
ATOM 2839 O O . GLY A 1 357 ? 0.193 32.445 -3.304 1.00 29.94 357 GLY A O 1
ATOM 2840 N N . ARG A 1 358 ? 1.477 30.769 -4.044 1.00 31.81 358 ARG A N 1
ATOM 2841 C CA . ARG A 1 358 ? 2.748 31.444 -3.750 1.00 31.81 358 ARG A CA 1
ATOM 2842 C C . ARG A 1 358 ? 4.005 30.852 -4.409 1.00 31.81 358 ARG A C 1
ATOM 2844 O O . ARG A 1 358 ? 5.065 30.838 -3.794 1.00 31.81 358 ARG A O 1
ATOM 2851 N N . CYS A 1 359 ? 3.947 30.409 -5.666 1.00 32.66 359 CYS A N 1
ATOM 2852 C CA . CYS A 1 359 ? 5.184 30.143 -6.416 1.00 32.66 359 CYS A CA 1
ATOM 2853 C C . CYS A 1 359 ? 5.117 30.670 -7.855 1.00 32.66 359 CYS A C 1
ATOM 2855 O O . CYS A 1 359 ? 4.834 29.949 -8.807 1.00 32.66 359 CYS A O 1
ATOM 2857 N N . SER A 1 360 ? 5.386 31.968 -8.005 1.00 29.53 360 SER A N 1
ATOM 2858 C CA . SER A 1 360 ? 5.427 32.703 -9.278 1.00 29.53 360 SER A CA 1
ATOM 2859 C C . SER A 1 360 ? 6.661 32.409 -10.149 1.00 29.53 360 SER A C 1
ATOM 2861 O O . SER A 1 360 ? 6.788 32.983 -11.226 1.00 29.53 360 SER A O 1
ATOM 2863 N N . SER A 1 361 ? 7.563 31.518 -9.726 1.00 31.66 361 SER A N 1
ATOM 2864 C CA . SER A 1 361 ? 8.843 31.238 -10.401 1.00 31.66 361 SER A CA 1
ATOM 2865 C C . SER A 1 361 ? 8.971 29.818 -10.966 1.00 31.66 361 SER A C 1
ATOM 2867 O O . SER A 1 361 ? 10.070 29.393 -11.317 1.00 31.66 361 SER A O 1
ATOM 2869 N N . CYS A 1 362 ? 7.871 29.070 -11.089 1.00 31.83 362 CYS A N 1
ATOM 2870 C CA . CYS A 1 362 ? 7.909 27.707 -11.616 1.00 31.83 362 CYS A CA 1
ATOM 2871 C C . CYS A 1 362 ? 8.146 27.711 -13.145 1.00 31.83 362 CYS A C 1
ATOM 2873 O O . CYS A 1 362 ? 7.218 27.627 -13.948 1.00 31.83 362 CYS A O 1
ATOM 2875 N N . SER A 1 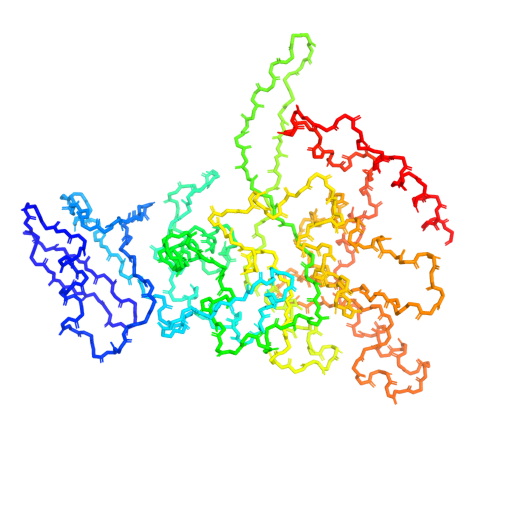363 ? 9.413 27.783 -13.560 1.00 29.16 363 SER A N 1
ATOM 2876 C CA . SER A 1 363 ? 9.904 27.636 -14.944 1.00 29.16 363 SER A CA 1
ATOM 2877 C C . SER A 1 363 ? 9.697 26.227 -15.537 1.00 29.16 363 SER A C 1
ATOM 2879 O O . SER A 1 363 ? 10.075 25.954 -16.675 1.00 29.16 363 SER A O 1
ATOM 2881 N N . PHE A 1 364 ? 9.025 25.345 -14.796 1.00 35.09 364 PHE A N 1
ATOM 2882 C CA . PHE A 1 364 ? 8.743 23.945 -15.112 1.00 35.09 364 PHE A CA 1
ATOM 2883 C C . PHE A 1 364 ? 7.908 23.741 -16.390 1.00 35.09 364 PHE A C 1
ATOM 2885 O O . PHE A 1 364 ? 8.058 22.735 -17.085 1.00 35.09 364 PHE A O 1
ATOM 2892 N N . ALA A 1 365 ? 7.064 24.716 -16.747 1.00 30.06 365 ALA A N 1
ATOM 2893 C CA . ALA A 1 365 ? 6.260 24.660 -17.969 1.00 30.06 365 ALA A CA 1
ATOM 2894 C C . ALA A 1 365 ? 7.112 24.738 -19.250 1.00 30.06 365 ALA A C 1
ATOM 2896 O O . ALA A 1 365 ? 6.753 24.126 -20.254 1.00 30.06 365 ALA A O 1
ATOM 2897 N N . SER A 1 366 ? 8.245 25.449 -19.216 1.00 26.27 366 SER A N 1
ATOM 2898 C CA . SER A 1 366 ? 9.119 25.603 -20.386 1.00 26.27 366 SER A CA 1
ATOM 2899 C C . SER A 1 366 ? 9.996 24.370 -20.622 1.00 26.27 366 SER A C 1
ATOM 2901 O O . SER A 1 366 ? 10.210 23.988 -21.770 1.00 26.27 366 SER A O 1
ATOM 2903 N N . SER A 1 367 ? 10.441 23.693 -19.559 1.00 27.95 367 SER A N 1
ATOM 2904 C CA . SER A 1 367 ? 11.291 22.497 -19.670 1.00 27.95 367 SER A CA 1
ATOM 2905 C C . SER A 1 367 ? 10.518 21.259 -20.148 1.00 27.95 367 SER A C 1
ATOM 2907 O O . SER A 1 367 ? 11.030 20.492 -20.960 1.00 27.95 367 SER A O 1
ATOM 2909 N N . CYS A 1 368 ? 9.250 21.103 -19.741 1.00 27.73 368 CYS A N 1
ATOM 2910 C CA . CYS A 1 368 ? 8.382 20.021 -20.233 1.00 27.73 368 CYS A CA 1
ATOM 2911 C C . CYS A 1 368 ? 8.031 20.164 -21.729 1.00 27.73 368 CYS A C 1
ATOM 2913 O O . CYS A 1 368 ? 7.844 19.163 -22.419 1.00 27.73 368 CYS A O 1
ATOM 2915 N N . LEU A 1 369 ? 7.967 21.398 -22.250 1.00 27.34 369 LEU A N 1
ATOM 2916 C CA . LEU A 1 369 ? 7.763 21.659 -23.681 1.00 27.34 369 LEU A CA 1
ATOM 2917 C C . LEU A 1 369 ? 8.994 21.282 -24.522 1.00 27.34 369 LEU A C 1
ATOM 2919 O O . LEU A 1 369 ? 8.831 20.801 -25.642 1.00 27.34 369 LEU A O 1
ATOM 2923 N N . LEU A 1 370 ? 10.208 21.443 -23.979 1.00 25.61 370 LEU A N 1
ATOM 2924 C CA . LEU A 1 370 ? 11.449 21.055 -24.658 1.00 25.61 370 LEU A CA 1
ATOM 2925 C C . LEU A 1 370 ? 11.601 19.527 -24.749 1.00 25.61 370 LEU A C 1
ATOM 2927 O O . LEU A 1 370 ? 11.912 19.006 -25.822 1.00 25.61 370 LEU A O 1
ATOM 2931 N N . ALA A 1 371 ? 11.301 18.807 -23.662 1.00 27.73 371 ALA A N 1
ATOM 2932 C CA . ALA A 1 371 ? 11.386 17.344 -23.600 1.00 27.73 371 ALA A CA 1
ATOM 2933 C C . ALA A 1 371 ? 10.425 16.642 -24.583 1.00 27.73 371 ALA A C 1
ATOM 2935 O O . ALA A 1 371 ? 10.762 15.607 -25.158 1.00 27.73 371 ALA A O 1
ATOM 2936 N N . HIS A 1 372 ? 9.259 17.238 -24.865 1.00 29.41 372 HIS A N 1
ATOM 2937 C CA . HIS A 1 372 ? 8.316 16.714 -25.859 1.00 29.41 372 HIS A CA 1
ATOM 2938 C C . HIS A 1 372 ? 8.866 16.762 -27.298 1.00 29.41 372 HIS A C 1
ATOM 2940 O O . HIS A 1 372 ? 8.544 15.896 -28.106 1.00 29.41 372 HIS A O 1
ATOM 2946 N N . SER A 1 373 ? 9.740 17.727 -27.614 1.00 25.94 373 SER A N 1
ATOM 2947 C CA . SER A 1 373 ? 10.397 17.799 -28.930 1.00 25.94 373 SER A CA 1
ATOM 2948 C C . SER A 1 373 ? 11.481 16.731 -29.128 1.00 25.94 373 SER A C 1
ATOM 2950 O O . SER A 1 373 ? 11.787 16.373 -30.264 1.00 25.94 373 SER A O 1
ATOM 2952 N N . LEU A 1 374 ? 12.030 16.207 -28.026 1.00 27.42 374 LEU A N 1
ATOM 2953 C CA . LEU A 1 374 ? 13.086 15.193 -28.020 1.00 27.42 374 LEU A CA 1
ATOM 2954 C C . LEU A 1 374 ? 12.526 13.764 -27.967 1.00 27.42 374 LEU A C 1
ATOM 2956 O O . LEU A 1 374 ? 13.108 12.876 -28.576 1.00 27.42 374 LEU A O 1
ATOM 2960 N N . ALA A 1 375 ? 11.377 13.546 -27.317 1.00 27.44 375 ALA A N 1
ATOM 2961 C CA . ALA A 1 375 ? 10.706 12.239 -27.261 1.00 27.44 375 ALA A CA 1
ATOM 2962 C C . ALA A 1 375 ? 9.996 11.832 -28.573 1.00 27.44 375 ALA A C 1
ATOM 2964 O O . ALA A 1 375 ? 9.580 10.687 -28.719 1.00 27.44 375 ALA A O 1
ATOM 2965 N N . LEU A 1 376 ? 9.849 12.764 -29.520 1.00 27.09 376 LEU A N 1
ATOM 2966 C CA . LEU A 1 376 ? 9.284 12.538 -30.858 1.00 27.09 376 LEU A CA 1
ATOM 2967 C C . LEU A 1 376 ? 10.365 12.293 -31.935 1.00 27.09 376 LEU A C 1
ATOM 2969 O O . LEU A 1 376 ? 10.086 12.464 -33.124 1.00 27.09 376 LEU A O 1
ATOM 2973 N N . ARG A 1 377 ? 11.591 11.918 -31.542 1.00 24.56 377 ARG A N 1
ATOM 2974 C CA . ARG A 1 377 ? 12.666 11.508 -32.460 1.00 24.56 377 ARG A CA 1
ATOM 2975 C C . ARG A 1 377 ? 13.116 10.076 -32.236 1.00 24.56 377 ARG A C 1
ATOM 2977 O O . ARG A 1 377 ? 13.301 9.695 -31.060 1.00 24.56 377 ARG A O 1
#

Organism: NCBI:txid878477

Sequence (377 aa):
MSLAVDVPGVGSLSLPWHVGLTTDDVIRFALTRVSQRWHGNKLLTSGLQQLGSNEVITQQTALSGVVLVNYSEISAEEACYIAHTAERGISLEQLQRLVRFISKMADRWFETYGANAGSRLTFGTFNLYHANHWIIKPATQGYHEQNGCSLVEVMALDPHAQKPRWFVSHAWIATRQIFRYRRPLRHDVFVFVTVSEEPVSEFLACLGQHARVRDLPGSTPYWVCAYANNQHRVEDDIQCNPRSTSFYKAMQMCEGVLLVLDSAGTPFERIWCCFEAIERREDDWSARRLLLDVGATDAQGQAHVLTDGLAGAETRMIGIVGLHRKSVRERPFPLVLLERGLSVKIQAARRWLEDVGRCSSCSFASSCLLAHSLALR